Protein AF-A0AAP0B1U2-F1 (afdb_monomer_lite)

Foldseek 3Di:
DDDDDDDDDDDDQPPVNVVQCVQQDDDPDRQHPLNVQQVVLVCQLVVLFLCQQAPFQQCLAQNDGAHVVSPDDQQRHWLAWFHLVCAAPLLDCCDPQNVVPPNSSRNRSVSLSRNLVSVLSNLVSVLVVLVVVCVVVVHDSLVSVLSVLVNLLSCLQQPLLSNLPSHSNLGQIGHNVSVVVNVLCCCLQFVLVLDVLLVLLVQLVVVLVVLVVLVVVLQVVFFDCQDDDPPCPVSDDPPDPDRRGDLPVSQVVCCVVVVGDDPDPVVSVVVSSCRNSVSSNSNSVQSSCVSNSNHPLDDVVLVVCCVVPVVDDDLSVLSNLVSLLSCVVCCCSSNVVVVDDDDPVRRDDDQQDCVRQVDHPVRRCVSLQQQLLLVVLQVLLVVLVVLQCLLVLLVVLLVQDDQVDFQQVRPDDNVLLCVQLVPQAFFQRRGNDCVVSNVSSVVSNVVSVVSNVSSCCSNRRNRRACCPVPVLSGDDLQPQLNVLLVQLVVLLVVLVVLVVSLCSQAPVQHGWFQPPPPGIGGHRDDQADQPCCVQVVLCVWDCDPLTNRVLPDADPSSVSNNSNVSSVCSNVSSVVSNVDGDDPVRVVPADRGPVRVVVVVVVVVVVVVVSVVSNLQAHCGSRPCSRNNAHPLRVVQVVLVVVLVVVVVVVDPQVPDADPVRARQAWHAQPVGDIAGDDPSSSSRSDDGD

InterPro domains:
  IPR000484 Photosynthetic reaction centre, L/M [PF00124] (29-318)
  IPR000484 Photosynthetic reaction centre, L/M [PR00256] (109-137)
  IPR000484 Photosynthetic reaction centre, L/M [PR00256] (142-164)
  IPR000484 Photosynthetic reaction centre, L/M [PR00256] (197-223)
  IPR000932 Photosystem antenna protein-like [PF00421] (357-689)
  IPR005868 Photosystem II D2 [MF_01383] (1-353)
  IPR005868 Photosystem II D2 [TIGR01152] (1-349)
  IPR005868 Photosystem II D2 [cd09288] (15-349)
  IPR005869 Photosystem II CP43 reaction centre protein [TIGR01153] (359-690)
  IPR036001 Photosystem antenna protein-like superfamily [SSF161077] (354-689)
  IPR036854 Photosystem II protein D1/D2 superfamily [G3DSA:1.20.85.10] (142-304)
  IPR036854 Photosystem II protein D1/D2 superfamily [SSF81483] (16-349)
  IPR044900 Photosystem II CP43 reaction centre protein superfamily [G3DSA:1.10.10.670] (630-690)
  IPR055265 Photosynthetic reaction centre, L/M, conserved site [PS00244] (191-217)
  IPR055266 Photosystem II protein D1/D2 [PTHR33149] (1-349)

pLDDT: mean 93.27, std 9.23, range [31.73, 98.81]

Structure (mmCIF, N/CA/C/O backbone):
data_AF-A0AAP0B1U2-F1
#
_entry.id   AF-A0AAP0B1U2-F1
#
loop_
_atom_site.group_PDB
_atom_site.id
_atom_site.type_symbol
_atom_site.label_atom_id
_atom_site.label_alt_id
_atom_site.label_comp_id
_atom_site.label_asym_id
_atom_site.label_entity_id
_atom_site.label_seq_id
_atom_site.p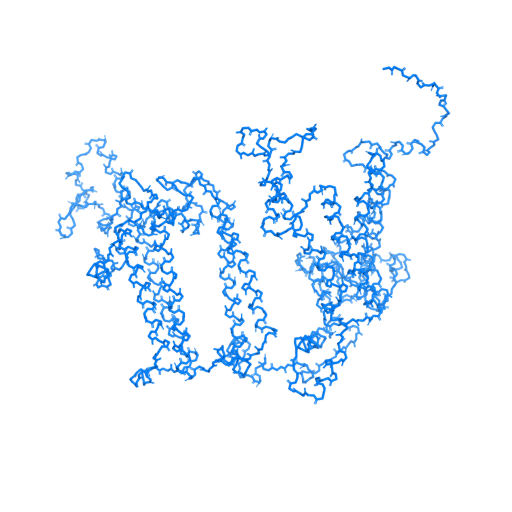dbx_PDB_ins_code
_atom_site.Cartn_x
_atom_site.Cartn_y
_atom_site.Cartn_z
_atom_site.occupancy
_atom_site.B_iso_or_equiv
_atom_site.auth_seq_id
_atom_site.auth_comp_id
_atom_site.auth_asym_id
_atom_site.auth_atom_id
_atom_site.pdbx_PDB_model_num
ATOM 1 N N . MET A 1 1 ? -9.344 48.608 40.535 1.00 32.88 1 MET A N 1
ATOM 2 C CA . MET A 1 1 ? -8.830 49.982 40.693 1.00 32.88 1 MET A CA 1
ATOM 3 C C . MET A 1 1 ? -8.961 50.656 39.338 1.00 32.88 1 MET A C 1
ATOM 5 O O . MET A 1 1 ? -8.360 50.206 38.374 1.00 32.88 1 MET A O 1
ATOM 9 N N . THR A 1 2 ? -9.883 51.603 39.249 1.00 34.53 2 THR A N 1
ATOM 10 C CA . THR A 1 2 ? -10.313 52.321 38.047 1.00 34.53 2 THR A CA 1
ATOM 11 C C . THR A 1 2 ? -9.206 53.275 37.599 1.00 34.53 2 THR A C 1
ATOM 13 O O . THR A 1 2 ? -8.808 54.133 38.382 1.00 34.53 2 THR A O 1
ATOM 16 N N . ILE A 1 3 ? -8.717 53.150 36.363 1.00 31.73 3 ILE A N 1
ATOM 17 C CA . ILE A 1 3 ? -7.870 54.169 35.728 1.00 31.73 3 ILE A CA 1
ATOM 18 C C . ILE A 1 3 ? -8.652 54.721 34.540 1.00 31.73 3 ILE A C 1
ATOM 20 O O . ILE A 1 3 ? -8.950 54.012 33.582 1.00 31.73 3 ILE A O 1
ATOM 24 N N . ALA A 1 4 ? -9.040 55.986 34.672 1.00 39.88 4 ALA A N 1
ATOM 25 C CA . ALA A 1 4 ? -9.706 56.768 33.650 1.00 39.88 4 ALA A CA 1
ATOM 26 C C . ALA A 1 4 ? -8.734 57.048 32.496 1.00 39.88 4 ALA A C 1
ATOM 28 O O . ALA A 1 4 ? -7.690 57.664 32.708 1.00 39.88 4 ALA A O 1
ATOM 29 N N . PHE A 1 5 ? -9.092 56.636 31.279 1.00 38.19 5 PHE A N 1
ATOM 30 C CA . PHE A 1 5 ? -8.463 57.165 30.074 1.00 38.19 5 PHE A CA 1
ATOM 31 C C . PHE A 1 5 ? -9.205 58.424 29.640 1.00 38.19 5 PHE A C 1
ATOM 33 O O . PHE A 1 5 ? -10.422 58.428 29.451 1.00 38.19 5 PHE A O 1
ATOM 40 N N . GLY A 1 6 ? -8.437 59.508 29.550 1.00 34.66 6 GLY A N 1
ATOM 41 C CA . GLY A 1 6 ? -8.888 60.810 29.105 1.00 34.66 6 GLY A CA 1
ATOM 42 C C . GLY A 1 6 ? -9.553 60.748 27.735 1.00 34.66 6 GLY A C 1
ATOM 43 O O . GLY A 1 6 ? -9.165 60.000 26.841 1.00 34.66 6 GLY A O 1
ATOM 44 N N . ARG A 1 7 ? -10.579 61.581 27.613 1.00 41.03 7 ARG A N 1
ATOM 45 C CA . ARG A 1 7 ? -11.324 61.899 26.403 1.00 41.03 7 ARG A CA 1
ATOM 46 C C . ARG A 1 7 ? -10.344 62.436 25.347 1.00 41.03 7 ARG A C 1
ATOM 48 O O . ARG A 1 7 ? -9.991 63.610 25.392 1.00 41.03 7 ARG A O 1
ATOM 55 N N . PHE A 1 8 ? -9.900 61.593 24.417 1.00 38.25 8 PHE A N 1
ATOM 56 C CA . PHE A 1 8 ? -9.332 62.078 23.162 1.00 38.25 8 PHE A CA 1
ATOM 57 C C . PHE A 1 8 ? -10.491 62.544 22.282 1.00 38.25 8 PHE A C 1
ATOM 59 O O . PHE A 1 8 ? -11.454 61.814 22.043 1.00 38.25 8 PHE A O 1
ATOM 66 N N . ILE A 1 9 ? -10.429 63.811 21.885 1.00 40.59 9 ILE A N 1
ATOM 67 C CA . ILE A 1 9 ? -11.316 64.403 20.891 1.00 40.59 9 ILE A CA 1
ATOM 68 C C . ILE A 1 9 ? -11.053 63.642 19.590 1.00 40.59 9 ILE A C 1
ATOM 70 O O . ILE A 1 9 ? -9.919 63.590 19.127 1.00 40.59 9 ILE A O 1
ATOM 74 N N . LYS A 1 10 ? -12.092 62.989 19.065 1.00 46.44 10 LYS A N 1
ATOM 75 C CA . LYS A 1 10 ? -12.073 62.294 17.778 1.00 46.44 10 LYS A CA 1
ATOM 76 C C . LYS A 1 10 ? -11.909 63.364 16.691 1.00 46.44 10 LYS A C 1
ATOM 78 O O . LYS A 1 10 ? -12.880 64.044 16.368 1.00 46.44 10 LYS A O 1
ATOM 83 N N . GLU A 1 11 ? -10.690 63.568 16.198 1.00 54.06 11 GLU A N 1
ATOM 84 C CA . GLU A 1 11 ? -10.516 64.078 14.835 1.00 54.06 11 GLU A CA 1
ATOM 85 C C . GLU A 1 11 ? -11.190 63.069 13.893 1.00 54.06 11 GLU A C 1
ATOM 87 O O . GLU A 1 11 ? -11.235 61.875 14.202 1.00 54.06 11 GLU A O 1
ATOM 92 N N . GLU A 1 12 ? -11.841 63.553 12.833 1.00 60.34 12 GLU A N 1
ATOM 93 C CA . GLU A 1 12 ? -12.561 62.710 11.872 1.00 60.34 12 GLU A CA 1
ATOM 94 C C . GLU A 1 12 ? -11.692 61.509 11.476 1.00 60.34 12 GLU A C 1
ATOM 96 O O . GLU A 1 12 ? -10.563 61.702 11.034 1.00 60.34 12 GLU A O 1
ATOM 101 N N . ASN A 1 13 ? -12.199 60.279 11.666 1.00 62.88 13 ASN A N 1
ATOM 102 C CA . ASN A 1 13 ? -11.515 59.079 11.182 1.00 62.88 13 ASN A CA 1
ATOM 103 C C . ASN A 1 13 ? -11.211 59.293 9.693 1.00 62.88 13 ASN A C 1
ATOM 105 O O . ASN A 1 13 ? -12.148 59.390 8.893 1.00 62.88 13 ASN A O 1
ATOM 109 N N . ASP A 1 14 ? -9.932 59.350 9.326 1.00 82.06 14 ASP A N 1
ATOM 110 C CA . ASP A 1 14 ? -9.540 59.424 7.925 1.00 82.06 14 ASP A CA 1
ATOM 111 C C . ASP A 1 14 ? -10.022 58.148 7.203 1.00 82.06 14 ASP A C 1
ATOM 113 O O . ASP A 1 14 ? -10.334 57.113 7.816 1.00 82.06 14 ASP A O 1
ATOM 117 N N . LEU A 1 15 ? -10.119 58.207 5.877 1.00 89.19 15 LEU A N 1
ATOM 118 C CA . LEU A 1 15 ? -10.557 57.093 5.038 1.00 89.19 15 LEU A CA 1
ATOM 119 C C . LEU A 1 15 ? -9.742 55.820 5.320 1.00 89.19 15 LEU A C 1
ATOM 121 O O . LEU A 1 15 ? -10.294 54.720 5.291 1.00 89.19 15 LEU A O 1
ATOM 125 N N . PHE A 1 16 ? -8.450 55.974 5.623 1.00 92.81 16 PHE A N 1
ATOM 126 C CA . PHE A 1 16 ? -7.560 54.873 5.977 1.00 92.81 16 PHE A CA 1
ATOM 127 C C . PHE A 1 16 ? -8.021 54.126 7.236 1.00 92.81 16 PHE A C 1
ATOM 129 O O . PHE A 1 16 ? -8.170 52.905 7.187 1.00 92.81 16 PHE A O 1
ATOM 136 N N . ASP A 1 17 ? -8.309 54.841 8.326 1.00 90.94 17 ASP A N 1
ATOM 137 C CA . ASP A 1 17 ? -8.712 54.238 9.603 1.00 90.94 17 ASP A CA 1
ATOM 138 C C . ASP A 1 17 ? -10.075 53.552 9.484 1.00 90.94 17 ASP A C 1
ATOM 140 O O . ASP A 1 17 ? -10.274 52.432 9.950 1.00 90.94 17 ASP A O 1
ATOM 144 N N . SER A 1 18 ? -11.004 54.183 8.760 1.00 92.25 18 SER A N 1
ATOM 145 C CA . SER A 1 18 ? -12.318 53.597 8.476 1.00 92.25 18 SER A CA 1
ATOM 146 C C . SER A 1 18 ? -12.214 52.299 7.660 1.00 92.25 18 SER A C 1
ATOM 148 O O . SER A 1 18 ? -13.010 51.371 7.843 1.00 92.25 18 SER A O 1
ATOM 150 N N . MET A 1 19 ? -11.238 52.216 6.752 1.00 92.75 19 MET A N 1
ATOM 151 C CA . MET A 1 19 ? -10.978 51.021 5.952 1.00 92.75 19 MET A CA 1
ATOM 152 C C . MET A 1 19 ? -10.248 49.934 6.754 1.00 92.75 19 MET A C 1
ATOM 154 O O . MET A 1 19 ? -10.624 48.765 6.640 1.00 92.75 19 MET A O 1
ATOM 158 N N . ASP A 1 20 ? -9.268 50.292 7.591 1.00 93.81 20 ASP A N 1
ATOM 159 C CA . ASP A 1 20 ? -8.582 49.370 8.513 1.00 93.81 20 ASP A CA 1
ATOM 160 C C . ASP A 1 20 ? -9.586 48.705 9.469 1.00 93.81 20 ASP A C 1
ATOM 162 O O . ASP A 1 20 ? -9.635 47.472 9.549 1.00 93.81 20 ASP A O 1
ATOM 166 N N . ASP A 1 21 ? -10.482 49.495 10.071 1.00 93.12 21 ASP A N 1
ATOM 167 C CA . ASP A 1 21 ? -11.574 49.016 10.928 1.00 93.12 21 ASP A CA 1
ATOM 168 C C . ASP A 1 21 ? -12.481 48.012 10.198 1.00 93.12 21 ASP A C 1
ATOM 170 O O . ASP A 1 21 ? -12.917 46.996 10.757 1.00 93.12 21 ASP A O 1
ATOM 174 N N . TRP A 1 22 ? -12.799 48.272 8.924 1.00 95.44 22 TRP A N 1
ATOM 175 C CA . TRP A 1 22 ? -13.631 47.363 8.138 1.00 95.44 22 TRP A CA 1
ATOM 176 C C . TRP A 1 22 ? -12.902 46.060 7.798 1.00 95.44 22 TRP A C 1
ATOM 178 O O . TRP A 1 22 ? -13.507 44.987 7.922 1.00 95.44 22 TRP A O 1
ATOM 188 N N . LEU A 1 23 ? -11.634 46.147 7.386 1.00 95.25 23 LEU A N 1
ATOM 189 C CA . LEU A 1 23 ? -10.797 45.010 6.993 1.00 95.25 23 LEU A CA 1
ATOM 190 C C . LEU A 1 23 ? -10.515 44.075 8.171 1.00 95.25 23 LEU A C 1
ATOM 192 O O . LEU A 1 23 ? -10.538 42.854 7.999 1.00 95.25 23 LEU A O 1
ATOM 196 N N . ARG A 1 24 ? -10.286 44.624 9.368 1.00 94.50 24 ARG A N 1
ATOM 197 C CA . ARG A 1 24 ? -9.948 43.859 10.579 1.00 94.50 24 ARG A CA 1
ATOM 198 C C . ARG A 1 24 ? -11.148 43.385 11.387 1.00 94.50 24 ARG A C 1
ATOM 200 O O . ARG A 1 24 ? -10.967 42.778 12.441 1.00 94.50 24 ARG A O 1
ATOM 207 N N . ARG A 1 25 ? -12.369 43.653 10.920 1.00 94.50 25 ARG A N 1
ATOM 208 C CA . ARG A 1 25 ? -13.588 43.249 11.622 1.00 94.50 25 ARG A CA 1
ATOM 209 C C . ARG A 1 25 ? -13.605 41.738 11.859 1.00 94.50 25 ARG A C 1
ATOM 211 O O . ARG A 1 25 ? -13.346 40.962 10.938 1.00 94.50 25 ARG A O 1
ATOM 218 N N . ASP A 1 26 ? -14.002 41.349 13.065 1.00 95.12 26 ASP A N 1
ATOM 219 C CA . ASP A 1 26 ? -14.221 39.949 13.412 1.00 95.12 26 ASP A CA 1
ATOM 220 C C . ASP A 1 26 ? -15.411 39.379 12.624 1.00 95.12 26 ASP A C 1
ATOM 222 O O . ASP A 1 26 ? -16.518 39.930 12.626 1.00 95.12 26 ASP A O 1
ATOM 226 N N . ARG A 1 27 ? -15.137 38.333 11.845 1.00 95.31 27 ARG A N 1
ATOM 227 C CA . ARG A 1 27 ? -16.040 37.708 10.874 1.00 95.31 27 ARG A CA 1
ATOM 228 C C . ARG A 1 27 ? -15.629 36.255 10.692 1.00 95.31 27 ARG A C 1
ATOM 230 O O . ARG A 1 27 ? -14.469 35.907 10.883 1.00 95.31 27 ARG A O 1
ATOM 237 N N . PHE A 1 28 ? -16.558 35.448 10.179 1.00 96.31 28 PHE A N 1
ATOM 238 C CA . PHE A 1 28 ? -16.319 34.039 9.847 1.00 96.31 28 PHE A CA 1
ATOM 239 C C . PHE A 1 28 ? -15.034 33.816 9.029 1.00 96.31 28 PHE A C 1
ATOM 241 O O . PHE A 1 28 ? -14.228 32.949 9.350 1.00 96.31 28 PHE A O 1
ATOM 248 N N . VAL A 1 29 ? -14.810 34.648 8.005 1.00 96.50 29 VAL A N 1
ATOM 249 C CA . VAL A 1 29 ? -13.529 34.733 7.297 1.00 96.50 29 VAL A CA 1
ATOM 250 C C . VAL A 1 29 ? -12.941 36.116 7.552 1.00 96.50 29 VAL A C 1
ATOM 252 O O . VAL A 1 29 ? -13.390 37.106 6.973 1.00 96.50 29 VAL A O 1
ATOM 255 N N . PHE A 1 30 ? -11.932 36.182 8.423 1.00 95.62 30 PHE A N 1
ATOM 256 C CA . PHE A 1 30 ? -11.138 37.396 8.628 1.00 95.62 30 PHE A CA 1
ATOM 257 C C . PHE A 1 30 ? -10.588 37.890 7.283 1.00 95.62 30 PHE A C 1
ATOM 259 O O . PHE A 1 30 ? -10.120 37.067 6.491 1.00 95.62 30 PHE A O 1
ATOM 266 N N . VAL A 1 31 ? -10.628 39.195 7.004 1.00 96.12 31 VAL A N 1
ATOM 267 C CA . VAL A 1 31 ? -10.102 39.741 5.742 1.00 96.12 31 VAL A CA 1
ATOM 268 C C . VAL A 1 31 ? -8.675 40.236 5.943 1.00 96.12 31 VAL A C 1
ATOM 270 O O . VAL A 1 31 ? -7.744 39.583 5.471 1.00 96.12 31 VAL A O 1
ATOM 273 N N . GLY A 1 32 ? -8.512 41.321 6.701 1.00 95.94 32 GLY A N 1
ATOM 274 C CA . GLY A 1 32 ? -7.233 41.991 6.922 1.00 95.94 32 GLY A CA 1
ATOM 275 C C . GLY A 1 32 ? -6.672 42.653 5.661 1.00 95.94 32 GLY A C 1
ATOM 276 O O . GLY A 1 32 ? -7.134 42.413 4.543 1.00 95.94 32 GLY A O 1
ATOM 277 N N . TRP A 1 33 ? -5.634 43.466 5.825 1.00 97.81 33 TRP A N 1
ATOM 278 C CA . TRP A 1 33 ? -4.885 44.026 4.697 1.00 97.81 33 TRP A CA 1
ATOM 279 C C . TRP A 1 33 ? -4.230 42.934 3.858 1.00 97.81 33 TRP A C 1
ATOM 281 O O . TRP A 1 33 ? -4.212 43.009 2.631 1.00 97.81 33 TRP A O 1
ATOM 291 N N . SER A 1 34 ? -3.749 41.877 4.515 1.00 97.75 34 SER A N 1
ATOM 292 C CA . SER A 1 34 ? -3.205 40.691 3.851 1.00 97.75 34 SER A CA 1
ATOM 293 C C . SER A 1 34 ? -4.220 40.001 2.933 1.00 97.75 34 SER A C 1
ATOM 295 O O . SER A 1 34 ? -3.838 39.458 1.894 1.00 97.75 34 SER A O 1
ATOM 297 N N . GLY A 1 35 ? -5.514 40.059 3.270 1.00 97.25 35 GLY A N 1
ATOM 298 C CA . GLY A 1 35 ? -6.604 39.489 2.481 1.00 97.25 35 GLY A CA 1
ATOM 299 C C . GLY A 1 35 ? -6.729 40.091 1.085 1.00 97.25 35 GLY A C 1
ATOM 300 O O . GLY A 1 35 ? -7.083 39.372 0.152 1.00 97.25 35 GLY A O 1
ATOM 301 N N . LEU A 1 36 ? -6.378 41.370 0.917 1.00 97.88 36 LEU A N 1
ATOM 302 C CA . LEU A 1 36 ? -6.419 42.050 -0.382 1.00 97.88 36 LEU A CA 1
ATOM 303 C C . LEU A 1 36 ? -5.442 41.440 -1.395 1.00 97.88 36 LEU A C 1
ATOM 305 O O . LEU A 1 36 ? -5.712 41.479 -2.591 1.00 97.88 36 LEU A O 1
ATOM 309 N N . LEU A 1 37 ? -4.340 40.847 -0.923 1.00 98.12 37 LEU A N 1
ATOM 310 C CA . LEU A 1 37 ? -3.412 40.082 -1.756 1.00 98.12 37 LEU A CA 1
ATOM 311 C C . LEU A 1 37 ? -3.793 38.598 -1.791 1.00 98.12 37 LEU A C 1
ATOM 313 O O . LEU A 1 37 ? -3.886 38.003 -2.861 1.00 98.12 37 LEU A O 1
ATOM 317 N N . LEU A 1 38 ? -4.033 37.997 -0.620 1.00 98.50 38 LEU A N 1
ATOM 318 C CA . LEU A 1 38 ? -4.252 36.558 -0.484 1.00 98.50 38 LEU A CA 1
ATOM 319 C C . LEU A 1 38 ? -5.454 36.068 -1.291 1.00 98.50 38 LEU A C 1
ATOM 321 O O . LEU A 1 38 ? -5.313 35.118 -2.054 1.00 98.50 38 LEU A O 1
ATOM 325 N N . PHE A 1 39 ? -6.633 36.663 -1.103 1.00 98.31 39 PHE A N 1
ATOM 326 C CA . PHE A 1 39 ? -7.860 36.117 -1.681 1.00 98.31 39 PHE A CA 1
ATOM 327 C C . PHE A 1 39 ? -7.864 36.106 -3.209 1.00 98.31 39 PHE A C 1
ATOM 329 O O . PHE A 1 39 ? -8.106 35.030 -3.755 1.00 98.31 39 PHE A O 1
ATOM 336 N N . PRO A 1 40 ? -7.576 37.214 -3.923 1.00 98.56 40 PRO A N 1
ATOM 337 C CA . PRO A 1 40 ? -7.560 37.168 -5.381 1.00 98.56 40 PRO A CA 1
ATOM 338 C C . PRO A 1 40 ? -6.476 36.220 -5.904 1.00 98.56 40 PRO A C 1
ATOM 340 O O . PRO A 1 40 ? -6.751 35.410 -6.784 1.00 98.56 40 PRO A O 1
ATOM 343 N N . CYS A 1 41 ? -5.269 36.248 -5.334 1.00 98.69 41 CYS A N 1
ATOM 344 C CA . CYS A 1 41 ? -4.168 35.403 -5.791 1.00 98.69 41 CYS A CA 1
ATOM 345 C C . CYS A 1 41 ? -4.419 33.908 -5.540 1.00 98.69 41 CYS A C 1
ATOM 347 O O . CYS A 1 41 ? -4.249 33.099 -6.450 1.00 98.69 41 CYS A O 1
ATOM 349 N N . ALA A 1 42 ? -4.882 33.525 -4.347 1.00 98.38 42 ALA A N 1
ATOM 350 C CA . ALA A 1 42 ? -5.218 32.135 -4.045 1.00 98.38 42 ALA A CA 1
ATOM 351 C C . ALA A 1 42 ? -6.408 31.643 -4.881 1.00 98.38 42 ALA A C 1
ATOM 353 O O . ALA A 1 42 ? -6.377 30.521 -5.386 1.00 98.38 42 ALA A O 1
ATOM 354 N N . TYR A 1 43 ? -7.426 32.489 -5.074 1.00 98.44 43 TYR A N 1
ATOM 355 C CA . TYR A 1 43 ? -8.579 32.171 -5.914 1.00 98.44 43 TYR A CA 1
ATOM 356 C C . TYR A 1 43 ? -8.169 31.940 -7.371 1.00 98.44 43 TYR A C 1
ATOM 358 O O . TYR A 1 43 ? -8.566 30.942 -7.966 1.00 98.44 43 TYR A O 1
ATOM 366 N N . PHE A 1 44 ? -7.331 32.811 -7.935 1.00 98.56 44 PHE A N 1
ATOM 367 C CA . PHE A 1 44 ? -6.846 32.659 -9.304 1.00 98.56 44 PHE A CA 1
ATOM 368 C C . PHE A 1 44 ? -5.905 31.467 -9.477 1.00 98.56 44 PHE A C 1
ATOM 370 O O . PHE A 1 44 ? -6.042 30.741 -10.457 1.00 98.56 44 PHE A O 1
ATOM 377 N N . ALA A 1 45 ? -5.003 31.202 -8.530 1.00 98.50 45 ALA A N 1
ATOM 378 C CA . ALA A 1 45 ? -4.132 30.032 -8.603 1.00 98.50 45 ALA A CA 1
ATOM 379 C C . ALA A 1 45 ? -4.938 28.722 -8.559 1.00 98.50 45 ALA A C 1
ATOM 381 O O . ALA A 1 45 ? -4.776 27.857 -9.419 1.00 98.50 45 ALA A O 1
ATOM 382 N N . LEU A 1 46 ? -5.861 28.597 -7.601 1.00 98.38 46 LEU A N 1
ATOM 383 C CA . LEU A 1 46 ? -6.689 27.400 -7.458 1.00 98.38 46 LEU A CA 1
ATOM 384 C C . LEU A 1 46 ? -7.683 27.252 -8.620 1.00 98.38 46 LEU A C 1
ATOM 386 O O . LEU A 1 46 ? -7.824 26.170 -9.186 1.00 98.38 46 LEU A O 1
ATOM 390 N N . GLY A 1 47 ? -8.343 28.344 -9.010 1.00 98.06 47 GLY A N 1
ATOM 391 C CA . GLY A 1 47 ? -9.286 28.370 -10.127 1.00 98.06 47 GLY A CA 1
ATOM 392 C C . GLY A 1 47 ? -8.614 28.095 -11.471 1.00 98.06 47 GLY A C 1
ATOM 393 O O . GLY A 1 47 ? -9.163 27.357 -12.287 1.00 98.06 47 GLY A O 1
ATOM 394 N N . GLY A 1 48 ? -7.405 28.619 -11.689 1.00 98.44 48 GLY A N 1
ATOM 395 C CA . GLY A 1 48 ? -6.589 28.330 -12.867 1.00 98.44 48 GLY A CA 1
ATOM 396 C C . GLY A 1 48 ? -6.187 26.859 -12.941 1.00 98.44 48 GLY A C 1
ATOM 397 O O . GLY A 1 48 ? -6.288 26.256 -14.008 1.00 98.44 48 GLY A O 1
ATOM 398 N N . TRP A 1 49 ? -5.826 26.252 -11.804 1.00 98.69 49 TRP A N 1
ATOM 399 C CA . TRP A 1 49 ? -5.527 24.822 -11.726 1.00 98.69 49 TRP A CA 1
ATOM 400 C C . TRP A 1 49 ? -6.745 23.947 -12.050 1.00 98.69 49 TRP A C 1
ATOM 402 O O . TRP A 1 49 ? -6.651 23.062 -12.902 1.00 98.69 49 TRP A O 1
ATOM 412 N N . PHE A 1 50 ? -7.907 24.223 -11.445 1.00 98.56 50 PHE A N 1
ATOM 413 C CA . PHE A 1 50 ? -9.146 23.498 -11.754 1.00 98.56 50 PHE A CA 1
ATOM 414 C C . PHE A 1 50 ? -9.569 23.676 -13.212 1.00 98.56 50 PHE A C 1
ATOM 416 O O . PHE A 1 50 ? -9.926 22.705 -13.875 1.00 98.56 50 PHE A O 1
ATOM 423 N N . THR A 1 51 ? -9.495 24.900 -13.735 1.00 98.44 51 THR A N 1
ATOM 424 C CA . THR A 1 51 ? -9.851 25.183 -15.131 1.00 98.44 51 THR A CA 1
ATOM 425 C C . THR A 1 51 ? -8.934 24.425 -16.086 1.00 98.44 51 THR A C 1
ATOM 427 O O . THR A 1 51 ? -9.416 23.771 -17.009 1.00 98.44 51 THR A O 1
ATOM 430 N N . GLY A 1 52 ? -7.621 24.461 -15.842 1.00 98.50 52 GLY A N 1
ATOM 431 C CA . GLY A 1 52 ? -6.645 23.798 -16.696 1.00 98.50 52 GLY A CA 1
ATOM 432 C C . GLY A 1 52 ? -6.776 22.275 -16.675 1.00 98.50 52 GLY A C 1
ATOM 433 O O . GLY A 1 52 ? -6.949 21.669 -17.726 1.00 98.50 52 GLY A O 1
ATOM 434 N N . THR A 1 53 ? -6.810 21.665 -15.487 1.00 98.31 53 THR A N 1
ATOM 435 C CA . THR A 1 53 ? -6.985 20.204 -15.339 1.00 98.31 53 THR A CA 1
ATOM 436 C C . THR A 1 53 ? -8.338 19.698 -15.837 1.00 98.31 53 THR A C 1
ATOM 438 O O . THR A 1 53 ? -8.468 18.524 -16.173 1.00 98.31 53 THR A O 1
ATOM 441 N N . THR A 1 54 ? -9.353 20.560 -15.928 1.00 98.25 54 THR A N 1
ATOM 442 C CA . THR A 1 54 ? -10.668 20.160 -16.441 1.00 98.25 54 THR A CA 1
ATOM 443 C C . THR A 1 54 ? -10.784 20.301 -17.948 1.00 98.25 54 THR A C 1
ATOM 445 O O . THR A 1 54 ? -11.341 19.406 -18.582 1.00 98.25 54 THR A O 1
ATOM 448 N N . PHE A 1 55 ? -10.248 21.375 -18.533 1.00 98.56 55 PHE A N 1
ATOM 449 C CA . PHE A 1 55 ? -10.585 21.757 -19.907 1.00 98.56 55 PHE A CA 1
ATOM 450 C C . PHE A 1 55 ? -9.397 21.979 -20.847 1.00 98.56 55 PHE A C 1
ATOM 452 O O . PHE A 1 55 ? -9.621 22.105 -22.050 1.00 98.56 55 PHE A O 1
ATOM 459 N N . VAL A 1 56 ? -8.162 22.096 -20.349 1.00 98.44 56 VAL A N 1
ATOM 460 C CA . VAL A 1 56 ? -7.037 22.592 -21.158 1.00 98.44 56 VAL A CA 1
ATOM 461 C C . VAL A 1 56 ? -6.041 21.490 -21.497 1.00 98.44 56 VAL A C 1
ATOM 463 O O . VAL A 1 56 ? -5.537 20.778 -20.630 1.00 98.44 56 VAL A O 1
ATOM 466 N N . THR A 1 57 ? -5.737 21.406 -22.790 1.00 98.38 57 THR A N 1
ATOM 467 C CA . THR A 1 57 ? -4.777 20.463 -23.361 1.00 98.38 57 THR A CA 1
ATOM 468 C C . THR A 1 57 ? -3.332 20.918 -23.198 1.00 98.38 57 THR A C 1
ATOM 470 O O . THR A 1 57 ? -3.037 22.114 -23.208 1.00 98.38 57 THR A O 1
ATOM 473 N N . SER A 1 58 ? -2.421 19.948 -23.147 1.00 98.50 58 SER A N 1
ATOM 474 C CA . SER A 1 58 ? -0.971 20.145 -23.242 1.00 98.50 58 SER A CA 1
ATOM 475 C C . SER A 1 58 ? -0.422 19.688 -24.596 1.00 98.50 58 SER A C 1
ATOM 477 O O . SER A 1 58 ? 0.786 19.516 -24.757 1.00 98.50 58 SER A O 1
ATOM 479 N N . TRP A 1 59 ? -1.288 19.487 -25.594 1.00 98.31 59 TRP A N 1
ATOM 480 C CA . TRP A 1 59 ? -0.907 18.973 -26.908 1.00 98.31 59 TRP A CA 1
ATOM 481 C C . TRP A 1 59 ? 0.136 19.848 -27.611 1.00 98.31 59 TRP A C 1
ATOM 483 O O . TRP A 1 59 ? 1.095 19.340 -28.182 1.00 98.31 59 TRP A O 1
ATOM 493 N N . TYR A 1 60 ? -0.008 21.171 -27.528 1.00 97.56 60 TYR A N 1
ATOM 494 C CA . TYR A 1 60 ? 0.872 22.116 -28.223 1.00 97.56 60 TYR A CA 1
ATOM 495 C C . TYR A 1 60 ? 2.181 22.407 -27.481 1.00 97.56 60 TYR A C 1
ATOM 497 O O . TYR A 1 60 ? 3.115 22.935 -28.081 1.00 97.56 60 TYR A O 1
ATOM 505 N N . THR A 1 61 ? 2.255 22.084 -26.189 1.00 97.94 61 THR A N 1
ATOM 506 C CA . THR A 1 61 ? 3.438 22.332 -25.355 1.00 97.94 61 THR A CA 1
ATOM 507 C C . THR A 1 61 ? 4.256 21.067 -25.108 1.00 97.94 61 THR A C 1
ATOM 509 O O . THR A 1 61 ? 5.482 21.134 -25.120 1.00 97.94 61 THR A O 1
ATOM 512 N N . HIS A 1 62 ? 3.591 19.922 -24.931 1.00 97.38 62 HIS A N 1
ATOM 513 C CA . HIS A 1 62 ? 4.202 18.634 -24.571 1.00 97.38 62 HIS A CA 1
ATOM 514 C C . HIS A 1 62 ? 3.758 17.458 -25.455 1.00 97.38 62 HIS A C 1
ATOM 516 O O . HIS A 1 62 ? 4.301 16.370 -25.312 1.00 97.38 62 HIS A O 1
ATOM 522 N N . GLY A 1 63 ? 2.776 17.625 -26.349 1.00 96.88 63 GLY A N 1
ATOM 523 C CA . GLY A 1 63 ? 2.206 16.498 -27.104 1.00 96.88 63 GLY A CA 1
ATOM 524 C C . GLY A 1 63 ? 1.362 15.550 -26.242 1.00 96.88 63 GLY A C 1
ATOM 525 O O . GLY A 1 63 ? 1.252 14.367 -26.553 1.00 96.88 63 GLY A O 1
ATOM 526 N N . LEU A 1 64 ? 0.785 16.054 -25.144 1.00 97.88 64 LEU A N 1
ATOM 527 C CA . LEU A 1 64 ? 0.054 15.260 -24.152 1.00 97.88 64 LEU A CA 1
ATOM 528 C C . LEU A 1 64 ? -1.412 15.690 -24.035 1.00 97.88 64 LEU A C 1
ATOM 530 O O . LEU A 1 64 ? -1.715 16.884 -24.030 1.00 97.88 64 LEU A O 1
ATOM 534 N N . ALA A 1 65 ? -2.298 14.714 -23.835 1.00 98.12 65 ALA A N 1
ATOM 535 C CA . ALA A 1 65 ? -3.603 14.960 -23.228 1.00 98.12 65 ALA A CA 1
ATOM 536 C C . ALA A 1 65 ? -3.413 15.207 -21.725 1.00 98.12 65 ALA A C 1
ATOM 538 O O . ALA A 1 65 ? -2.653 14.482 -21.078 1.00 98.12 65 ALA A O 1
ATOM 539 N N . SER A 1 66 ? -4.075 16.222 -21.166 1.00 97.62 66 SER A N 1
ATOM 540 C CA . SER A 1 66 ? -3.835 16.634 -19.773 1.00 97.62 66 SER A CA 1
ATOM 541 C C . SER A 1 66 ? -5.080 17.065 -19.007 1.00 97.62 66 SER A C 1
ATOM 543 O O . SER A 1 66 ? -4.956 17.578 -17.894 1.00 97.62 66 SER A O 1
ATOM 545 N N . SER A 1 67 ? -6.271 16.864 -19.565 1.00 98.44 67 SER A N 1
ATOM 546 C CA . SER A 1 67 ? -7.516 17.315 -18.949 1.00 98.44 67 SER A CA 1
ATOM 547 C C . SER A 1 67 ? -8.595 16.240 -18.872 1.00 98.44 67 SER A C 1
ATOM 549 O O . SER A 1 67 ? -8.599 15.279 -19.645 1.00 98.44 67 SER A O 1
ATOM 551 N N . TYR A 1 68 ? -9.547 16.411 -17.948 1.00 97.00 68 TYR A N 1
ATOM 552 C CA . TYR A 1 68 ? -10.743 15.561 -17.875 1.00 97.00 68 TYR A CA 1
ATOM 553 C C . TYR A 1 68 ? -11.520 15.565 -19.197 1.00 97.00 68 TYR A C 1
ATOM 555 O O . TYR A 1 68 ? -12.022 14.523 -19.614 1.00 97.00 68 TYR A O 1
ATOM 563 N N . LEU A 1 69 ? -11.566 16.710 -19.888 1.00 98.06 69 LEU A N 1
ATOM 564 C CA . LEU A 1 69 ? -12.181 16.845 -21.210 1.00 98.06 69 LEU A CA 1
ATOM 565 C C . LEU A 1 69 ? -11.548 15.916 -22.259 1.00 98.06 69 LEU A C 1
ATOM 567 O O . LEU A 1 69 ? -12.245 15.419 -23.139 1.00 98.06 69 LEU A O 1
ATOM 571 N N . GLU A 1 70 ? -10.246 15.656 -22.153 1.00 97.75 70 GLU A N 1
ATOM 572 C CA . GLU A 1 70 ? -9.502 14.762 -23.048 1.00 97.75 70 GLU A CA 1
ATOM 573 C C . GLU A 1 70 ? -9.469 13.303 -22.558 1.00 97.75 70 GLU A C 1
ATOM 575 O O . GLU A 1 70 ? -8.874 12.447 -23.211 1.00 97.75 70 GLU A O 1
ATOM 580 N N . GLY A 1 71 ? -10.108 13.000 -21.421 1.00 96.31 71 GLY A N 1
ATOM 581 C CA . GLY A 1 71 ? -10.191 11.652 -20.851 1.00 96.31 71 GLY A CA 1
ATOM 582 C C . GLY A 1 71 ? -9.128 11.314 -19.802 1.00 96.31 71 GLY A C 1
ATOM 583 O O . GLY A 1 71 ? -9.020 10.153 -19.403 1.00 96.31 71 GLY A O 1
ATOM 584 N N . CYS A 1 72 ? -8.348 12.287 -19.317 1.00 96.75 72 CYS A N 1
ATOM 585 C CA . CYS A 1 72 ? -7.482 12.073 -18.156 1.00 96.75 72 CYS A CA 1
ATOM 586 C C . CYS A 1 72 ? -8.304 11.822 -16.881 1.00 96.75 72 CYS A C 1
ATOM 588 O O . CYS A 1 72 ? -9.445 12.258 -16.762 1.00 96.75 72 CYS A O 1
ATOM 590 N N . ASN A 1 73 ? -7.709 11.145 -15.898 1.00 93.62 73 ASN A N 1
ATOM 591 C CA . ASN A 1 73 ? -8.273 10.998 -14.554 1.00 93.62 73 ASN A CA 1
ATOM 592 C C . ASN A 1 73 ? -7.570 11.943 -13.564 1.00 93.62 73 ASN A C 1
ATOM 594 O O . ASN A 1 73 ? -6.653 12.674 -13.936 1.00 93.62 73 ASN A O 1
ATOM 598 N N . PHE A 1 74 ? -7.980 11.920 -12.292 1.00 93.31 74 PHE A N 1
ATOM 599 C CA . PHE A 1 74 ? -7.412 12.794 -11.255 1.00 93.31 74 PHE A CA 1
ATOM 600 C C . PHE A 1 74 ? -5.887 12.661 -11.113 1.00 93.31 74 PHE A C 1
ATOM 602 O O . PHE A 1 74 ? -5.202 13.633 -10.804 1.00 93.31 74 PHE A O 1
ATOM 609 N N . LEU A 1 75 ? -5.342 11.466 -11.360 1.00 91.00 75 LEU A N 1
ATOM 610 C CA . LEU A 1 75 ? -3.907 11.221 -11.271 1.00 91.00 75 LEU A CA 1
ATOM 611 C C . LEU A 1 75 ? -3.161 11.771 -12.492 1.00 91.00 75 LEU A C 1
ATOM 613 O O . LEU A 1 75 ? -2.031 12.233 -12.353 1.00 91.00 75 LEU A O 1
ATOM 617 N N . THR A 1 76 ? -3.760 11.712 -13.683 1.00 90.00 76 THR A N 1
ATOM 618 C CA . THR A 1 76 ? -3.073 12.035 -14.944 1.00 90.00 76 THR A CA 1
ATOM 619 C C . THR A 1 76 ? -3.343 13.447 -15.462 1.00 90.00 76 THR A C 1
ATOM 621 O O . THR A 1 76 ? -2.590 13.916 -16.310 1.00 90.00 76 THR A O 1
ATOM 624 N N . ALA A 1 77 ? -4.382 14.135 -14.981 1.00 96.56 77 ALA A N 1
ATOM 625 C CA . ALA A 1 77 ? -4.666 15.515 -15.366 1.00 96.56 77 ALA A CA 1
ATOM 626 C C . ALA A 1 77 ? -3.616 16.491 -14.796 1.00 96.56 77 ALA A C 1
ATOM 628 O O . ALA A 1 77 ? -3.155 16.338 -13.659 1.00 96.56 77 ALA A O 1
ATOM 629 N N . ALA A 1 78 ? -3.240 17.509 -15.574 1.00 98.50 78 ALA A N 1
ATOM 630 C CA . ALA A 1 78 ? -2.231 18.493 -15.187 1.00 98.50 78 ALA A CA 1
ATOM 631 C C . ALA A 1 78 ? -2.416 19.840 -15.898 1.00 98.50 78 ALA A C 1
ATOM 633 O O . ALA A 1 78 ? -2.835 19.899 -17.051 1.00 98.50 78 ALA A O 1
ATOM 634 N N . VAL A 1 79 ? -2.012 20.927 -15.235 1.00 98.81 79 VAL A N 1
ATOM 635 C CA . VAL A 1 79 ? -1.676 22.181 -15.931 1.00 98.81 79 VAL A CA 1
ATOM 636 C C . VAL A 1 79 ? -0.193 22.143 -16.272 1.00 98.81 79 VAL A C 1
ATOM 638 O O . VAL A 1 79 ? 0.647 22.321 -15.382 1.00 98.81 79 VAL A O 1
ATOM 641 N N . SER A 1 80 ? 0.121 21.858 -17.535 1.00 98.62 80 SER A N 1
ATOM 642 C CA . SER A 1 80 ? 1.504 21.660 -17.972 1.00 98.62 80 SER A CA 1
ATOM 643 C C . SER A 1 80 ? 2.230 22.955 -18.295 1.00 98.62 80 SER A C 1
ATOM 645 O O . SER A 1 80 ? 1.618 23.956 -18.665 1.00 98.62 80 SER A O 1
ATOM 647 N N . THR A 1 81 ? 3.550 22.919 -18.153 1.00 98.75 81 THR A N 1
ATOM 648 C CA . THR A 1 81 ? 4.446 24.040 -18.446 1.00 98.75 81 THR A CA 1
ATOM 649 C C . THR A 1 81 ? 4.372 24.482 -19.916 1.00 98.75 81 THR A C 1
ATOM 651 O O . THR A 1 81 ? 4.022 23.679 -20.788 1.00 98.75 81 THR A O 1
ATOM 654 N N . PRO A 1 82 ? 4.725 25.745 -20.225 1.00 98.69 82 PRO A N 1
ATOM 655 C CA . PRO A 1 82 ? 4.886 26.213 -21.601 1.00 98.69 82 PRO A CA 1
ATOM 656 C C . PRO A 1 82 ? 5.969 25.429 -22.358 1.00 98.69 82 PRO A C 1
ATOM 658 O O . PRO A 1 82 ? 6.883 24.875 -21.748 1.00 98.69 82 PRO A O 1
ATOM 661 N N . ALA A 1 83 ? 5.899 25.428 -23.692 1.00 98.25 83 ALA A N 1
ATOM 662 C CA . ALA A 1 83 ? 6.923 24.825 -24.551 1.00 98.25 83 ALA A CA 1
ATOM 663 C C . ALA A 1 83 ? 8.315 25.444 -24.305 1.00 98.25 83 ALA A C 1
ATOM 665 O O . ALA A 1 83 ? 8.420 26.637 -24.019 1.00 98.25 83 ALA A O 1
ATOM 666 N N . ASN A 1 84 ? 9.397 24.674 -24.493 1.00 98.19 84 ASN A N 1
ATOM 667 C CA . ASN A 1 84 ? 10.766 25.159 -24.235 1.00 98.19 84 ASN A CA 1
ATOM 668 C C . ASN A 1 84 ? 11.149 26.387 -25.088 1.00 98.19 84 ASN A C 1
ATOM 670 O O . ASN A 1 84 ? 11.911 27.238 -24.643 1.00 98.19 84 ASN A O 1
ATOM 674 N N . SER A 1 85 ? 10.553 26.549 -26.276 1.00 97.50 85 SER A N 1
ATOM 675 C CA . SER A 1 85 ? 10.753 27.726 -27.135 1.00 97.50 85 SER A CA 1
ATOM 676 C C . SER A 1 85 ? 10.272 29.046 -26.519 1.00 97.50 85 SER A C 1
ATOM 678 O O . SER A 1 85 ? 10.672 30.109 -26.983 1.00 97.50 85 SER A O 1
ATOM 680 N N . LEU A 1 86 ? 9.410 28.997 -25.497 1.00 97.31 86 LEU A N 1
ATOM 681 C CA . LEU A 1 86 ? 8.931 30.176 -24.766 1.00 97.31 86 LEU A CA 1
ATOM 682 C C . LEU A 1 86 ? 9.876 30.593 -23.629 1.00 97.31 86 LEU A C 1
ATOM 684 O O . LEU A 1 86 ? 9.631 31.617 -22.986 1.00 97.31 86 LEU A O 1
ATOM 688 N N . ALA A 1 87 ? 10.954 29.829 -23.401 1.00 97.12 87 ALA A N 1
ATOM 689 C CA . ALA A 1 87 ? 11.975 30.080 -22.390 1.00 97.12 87 ALA A CA 1
ATOM 690 C C . ALA A 1 87 ? 11.343 30.481 -21.044 1.00 97.12 87 ALA A C 1
ATOM 692 O O . ALA A 1 87 ? 10.538 29.731 -20.487 1.00 97.12 87 ALA A O 1
ATOM 693 N N . HIS A 1 88 ? 11.673 31.670 -20.537 1.00 98.38 88 HIS A N 1
ATOM 694 C CA . HIS A 1 88 ? 11.163 32.211 -19.276 1.00 98.38 88 HIS A CA 1
ATOM 695 C C . HIS A 1 88 ? 10.145 33.340 -19.464 1.00 98.38 88 HIS A C 1
ATOM 697 O O . HIS A 1 88 ? 9.980 34.165 -18.562 1.00 98.38 88 HIS A O 1
ATOM 703 N N . SER A 1 89 ? 9.460 33.414 -20.612 1.00 98.25 89 SER A N 1
ATOM 704 C CA . SER A 1 89 ? 8.418 34.427 -20.814 1.00 98.25 89 SER A CA 1
ATOM 705 C C . SER A 1 89 ? 7.402 34.381 -19.673 1.00 98.25 89 SER A C 1
ATOM 707 O O . SER A 1 89 ? 6.928 33.313 -19.289 1.00 98.25 89 SER A O 1
ATOM 709 N N . LEU A 1 90 ? 7.036 35.547 -19.131 1.00 97.69 90 LEU A N 1
ATOM 710 C CA . LEU A 1 90 ? 5.947 35.639 -18.150 1.00 97.69 90 LEU A CA 1
ATOM 711 C C . LEU A 1 90 ? 4.615 35.159 -18.743 1.00 97.69 90 LEU A C 1
ATOM 713 O O . LEU A 1 90 ? 3.693 34.838 -17.991 1.00 97.69 90 LEU A O 1
ATOM 717 N N . LEU A 1 91 ? 4.538 35.103 -20.079 1.00 97.75 91 LEU A N 1
ATOM 718 C CA . LEU A 1 91 ? 3.413 34.609 -20.853 1.00 97.75 91 LEU A CA 1
ATOM 719 C C . LEU A 1 91 ? 2.120 35.260 -20.364 1.00 97.75 91 LEU A C 1
ATOM 721 O O . LEU A 1 91 ? 1.169 34.596 -19.967 1.00 97.75 91 LEU A O 1
ATOM 725 N N . LEU A 1 92 ? 2.128 36.593 -20.302 1.00 98.19 92 LEU A N 1
ATOM 726 C CA . LEU A 1 92 ? 0.970 37.376 -19.883 1.00 98.19 92 LEU A CA 1
ATOM 727 C C . LEU A 1 92 ? -0.104 37.284 -20.970 1.00 98.19 92 LEU A C 1
ATOM 729 O O . LEU A 1 92 ? 0.218 37.251 -22.155 1.00 98.19 92 LEU A O 1
ATOM 733 N N . LEU A 1 93 ? -1.383 37.302 -20.589 1.00 98.00 93 LEU A N 1
ATOM 734 C CA . LEU A 1 93 ? -2.482 37.241 -21.563 1.00 98.00 93 LEU A CA 1
ATOM 735 C C . LEU A 1 93 ? -2.400 38.382 -22.596 1.00 98.00 93 LEU A C 1
ATOM 737 O O . LEU A 1 93 ? -2.628 38.174 -23.782 1.00 98.00 93 LEU A O 1
ATOM 741 N N . TRP A 1 94 ? -2.020 39.580 -22.151 1.00 97.88 94 TRP A N 1
ATOM 742 C CA . TRP A 1 94 ? -1.776 40.753 -23.002 1.00 97.88 94 TRP A CA 1
ATOM 743 C C . TRP A 1 94 ? -0.332 40.840 -23.530 1.00 97.88 94 TRP A C 1
ATOM 745 O O . TRP A 1 94 ? 0.055 41.855 -24.107 1.00 97.88 94 TRP A O 1
ATOM 755 N N . GLY A 1 95 ? 0.485 39.817 -23.278 1.00 97.62 95 GLY A N 1
ATOM 756 C CA . GLY A 1 95 ? 1.872 39.732 -23.722 1.00 97.62 95 GLY A CA 1
ATOM 757 C C . GLY A 1 95 ? 1.997 39.500 -25.232 1.00 97.62 95 GLY A C 1
ATOM 758 O O . GLY A 1 95 ? 1.005 39.204 -25.902 1.00 97.62 95 GLY A O 1
ATOM 759 N N . PRO A 1 96 ? 3.212 39.628 -25.787 1.00 97.31 96 PRO A N 1
ATOM 760 C CA . PRO A 1 96 ? 3.448 39.531 -27.229 1.00 97.31 96 PRO A CA 1
ATOM 761 C C . PRO A 1 96 ? 3.159 38.142 -27.820 1.00 97.31 96 PRO A C 1
ATOM 763 O O . PRO A 1 96 ? 2.901 38.037 -29.019 1.00 97.31 96 PRO A O 1
ATOM 766 N N . GLU A 1 97 ? 3.177 37.082 -27.008 1.00 97.38 97 GLU A N 1
ATOM 767 C CA . GLU A 1 97 ? 2.925 35.709 -27.455 1.00 97.38 97 GLU A CA 1
ATOM 768 C C . GLU A 1 97 ? 1.431 35.433 -27.669 1.00 97.38 97 GLU A C 1
ATOM 770 O O . GLU A 1 97 ? 1.063 34.748 -28.620 1.00 97.38 97 GLU A O 1
ATOM 775 N N . ALA A 1 98 ? 0.573 35.969 -26.793 1.00 96.75 98 ALA A N 1
ATOM 776 C CA . ALA A 1 98 ? -0.871 35.730 -26.810 1.00 96.75 98 ALA A CA 1
ATOM 777 C C . ALA A 1 98 ? -1.686 36.898 -27.386 1.00 96.75 98 ALA A C 1
ATOM 779 O O . ALA A 1 98 ? -2.766 36.675 -27.923 1.00 96.75 98 ALA A O 1
ATOM 780 N N . GLN A 1 99 ? -1.193 38.136 -27.283 1.00 97.12 99 GLN A N 1
ATOM 781 C CA . GLN A 1 99 ? -1.802 39.352 -27.847 1.00 97.12 99 GLN A CA 1
ATOM 782 C C . GLN A 1 99 ? -3.289 39.534 -27.484 1.00 97.12 99 GLN A C 1
ATOM 784 O O . GLN A 1 99 ? -4.079 40.050 -28.271 1.00 97.12 99 GLN A O 1
ATOM 789 N N . GLY A 1 100 ? -3.681 39.107 -26.280 1.00 96.38 100 GLY A N 1
ATOM 790 C CA . GLY A 1 100 ? -5.059 39.160 -25.789 1.00 96.38 100 GLY A CA 1
ATOM 791 C C . GLY A 1 100 ? -5.941 37.972 -26.191 1.00 96.38 100 GLY A C 1
ATOM 792 O O . GLY A 1 100 ? -7.066 37.877 -25.699 1.00 96.38 100 GLY A O 1
ATOM 793 N N . ASP A 1 101 ? -5.464 37.043 -27.024 1.00 98.25 101 ASP A N 1
ATOM 794 C CA . ASP A 1 101 ? -6.194 35.820 -27.370 1.00 98.25 101 ASP A CA 1
ATOM 795 C C . ASP A 1 101 ? -6.079 34.786 -26.239 1.00 98.25 101 ASP A C 1
ATOM 797 O O . ASP A 1 101 ? -5.068 34.101 -26.070 1.00 98.25 101 ASP A O 1
ATOM 801 N N . PHE A 1 102 ? -7.162 34.651 -25.471 1.00 98.38 102 PHE A N 1
ATOM 802 C CA . PHE A 1 102 ? -7.251 33.712 -24.353 1.00 98.38 102 PHE A CA 1
ATOM 803 C C . PHE A 1 102 ? -7.120 32.243 -24.775 1.00 98.38 102 PHE A C 1
ATOM 805 O O . PHE A 1 102 ? -6.526 31.442 -24.053 1.00 98.38 102 PHE A O 1
ATOM 812 N N . THR A 1 103 ? -7.634 31.873 -25.949 1.00 98.31 103 THR A N 1
ATOM 813 C CA . THR A 1 103 ? -7.563 30.484 -26.422 1.00 98.31 103 THR A CA 1
ATOM 814 C C . THR A 1 103 ? -6.122 30.122 -26.744 1.00 98.31 103 THR A C 1
ATOM 816 O O . THR A 1 103 ? -5.631 29.078 -26.313 1.00 98.31 103 THR A O 1
ATOM 819 N N . ARG A 1 104 ? -5.422 31.003 -27.466 1.00 97.81 104 ARG A N 1
ATOM 820 C CA . ARG A 1 104 ? -3.999 30.818 -27.776 1.00 97.81 104 ARG A CA 1
ATOM 821 C C . ARG A 1 104 ? -3.154 30.833 -26.517 1.00 97.81 104 ARG A C 1
ATOM 823 O O . ARG A 1 104 ? -2.307 29.964 -26.358 1.00 97.81 104 ARG A O 1
ATOM 830 N N . TRP A 1 105 ? -3.431 31.739 -25.589 1.00 98.75 105 TRP A N 1
ATOM 831 C CA . TRP A 1 105 ? -2.756 31.779 -24.299 1.00 98.75 105 TRP A CA 1
ATOM 832 C C . TRP A 1 105 ? -2.851 30.447 -23.535 1.00 98.75 105 TRP A C 1
ATOM 834 O O . TRP A 1 105 ? -1.832 29.934 -23.074 1.00 98.75 105 TRP A O 1
ATOM 844 N N . CYS A 1 106 ? -4.039 29.834 -23.472 1.00 98.50 106 CYS A N 1
ATOM 845 C CA . CYS A 1 106 ? -4.218 28.501 -22.890 1.00 98.50 106 CYS A CA 1
ATOM 846 C C . CYS A 1 106 ? -3.403 27.431 -23.632 1.00 98.50 106 CYS A C 1
ATOM 848 O O . CYS A 1 106 ? -2.709 26.646 -22.991 1.00 98.50 106 CYS A O 1
ATOM 850 N N . GLN A 1 107 ? -3.436 27.427 -24.968 1.00 98.12 107 GLN A N 1
ATOM 851 C CA . GLN A 1 107 ? -2.687 26.470 -25.795 1.00 98.12 107 GLN A CA 1
ATOM 852 C C . GLN A 1 107 ? -1.165 26.608 -25.656 1.00 98.12 107 GLN A C 1
ATOM 854 O O . GLN A 1 107 ? -0.454 25.618 -25.774 1.00 98.12 107 GLN A O 1
ATOM 859 N N . LEU A 1 108 ? -0.664 27.814 -25.387 1.00 98.44 108 LEU A N 1
ATOM 860 C CA . LEU A 1 108 ? 0.760 28.092 -25.181 1.00 98.44 108 LEU A CA 1
ATOM 861 C C . LEU A 1 108 ? 1.248 27.751 -23.760 1.00 98.44 108 LEU A C 1
ATOM 863 O O . LEU A 1 108 ? 2.430 27.919 -23.469 1.00 98.44 108 LEU A O 1
ATOM 867 N N . GLY A 1 109 ? 0.370 27.273 -22.869 1.00 98.25 109 GLY A N 1
ATOM 868 C CA . GLY A 1 109 ? 0.711 26.972 -21.474 1.00 98.25 109 GLY A CA 1
ATOM 869 C C . GLY A 1 109 ? 0.623 28.178 -20.531 1.00 98.25 109 GLY A C 1
ATOM 870 O O . GLY A 1 109 ? 1.164 28.137 -19.429 1.00 98.25 109 GLY A O 1
ATOM 871 N N . GLY A 1 110 ? -0.079 29.246 -20.923 1.00 98.44 110 GLY A N 1
ATOM 872 C CA . GLY A 1 110 ? -0.258 30.467 -20.127 1.00 98.44 110 GLY A CA 1
ATOM 873 C C . GLY A 1 110 ? -0.847 30.234 -18.736 1.00 98.44 110 GLY A C 1
ATOM 874 O O . GLY A 1 110 ? -0.463 30.896 -17.771 1.00 98.44 110 GLY A O 1
ATOM 875 N N . LEU A 1 111 ? -1.714 29.226 -18.588 1.00 98.56 111 LEU A N 1
ATOM 876 C CA . LEU A 1 111 ? -2.25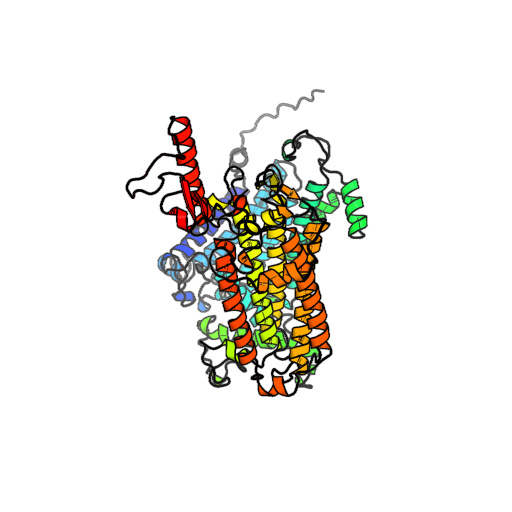8 28.853 -17.282 1.00 98.56 111 LEU A CA 1
ATOM 877 C C . LEU A 1 111 ? -1.178 28.404 -16.291 1.00 98.56 111 LEU A C 1
ATOM 879 O O . LEU A 1 111 ? -1.362 28.589 -15.091 1.00 98.56 111 LEU A O 1
ATOM 883 N N . TRP A 1 112 ? -0.049 27.859 -16.749 1.00 98.81 112 TRP A N 1
ATOM 884 C CA . TRP A 1 112 ? 1.018 27.453 -15.841 1.00 98.81 112 TRP A CA 1
ATOM 885 C C . TRP A 1 112 ? 1.675 28.661 -15.166 1.00 98.81 112 TRP A C 1
ATOM 887 O O . TRP A 1 112 ? 1.750 28.694 -13.937 1.00 98.81 112 TRP A O 1
ATOM 897 N N . THR A 1 113 ? 2.077 29.689 -15.929 1.00 98.44 113 THR A N 1
ATOM 898 C CA . THR A 1 113 ? 2.661 30.913 -15.344 1.00 98.44 113 THR A CA 1
ATOM 899 C C . THR A 1 113 ? 1.622 31.672 -14.525 1.00 98.44 113 THR A C 1
ATOM 901 O O . THR A 1 113 ? 1.944 32.200 -13.461 1.00 98.44 113 THR A O 1
ATOM 904 N N . PHE A 1 114 ? 0.355 31.659 -14.946 1.00 98.69 114 PHE A N 1
ATOM 905 C CA . PHE A 1 114 ? -0.751 32.215 -14.171 1.00 98.69 114 PHE A CA 1
ATOM 906 C C . PHE A 1 114 ? -0.870 31.569 -12.790 1.00 98.69 114 PHE A C 1
ATOM 908 O O . PHE A 1 114 ? -0.889 32.286 -11.789 1.00 98.69 114 PHE A O 1
ATOM 915 N N . VAL A 1 115 ? -0.907 30.235 -12.722 1.00 98.69 115 VAL A N 1
ATOM 916 C CA . VAL A 1 115 ? -1.006 29.488 -11.460 1.00 98.69 115 VAL A CA 1
ATOM 917 C C . VAL A 1 115 ? 0.260 29.660 -10.623 1.00 98.69 115 VAL A C 1
ATOM 919 O O . VAL A 1 115 ? 0.153 29.919 -9.426 1.00 98.69 115 VAL A O 1
ATOM 922 N N . ALA A 1 116 ? 1.449 29.588 -11.225 1.00 98.50 116 ALA A N 1
ATOM 923 C CA . ALA A 1 116 ? 2.716 29.730 -10.510 1.00 98.50 116 ALA A CA 1
ATOM 924 C C . ALA A 1 116 ? 2.883 31.126 -9.883 1.00 98.50 116 ALA A C 1
ATOM 926 O O . ALA A 1 116 ? 3.208 31.237 -8.699 1.00 98.50 116 ALA A O 1
ATOM 927 N N . LEU A 1 117 ? 2.615 32.198 -10.639 1.00 98.44 117 LEU A N 1
ATOM 928 C CA . LEU A 1 117 ? 2.788 33.576 -10.171 1.00 98.44 117 LEU A CA 1
ATOM 929 C C . LEU A 1 117 ? 1.709 33.977 -9.159 1.00 98.44 117 LEU A C 1
ATOM 931 O O . LEU A 1 117 ? 2.041 34.483 -8.086 1.00 98.44 117 LEU A O 1
ATOM 935 N N . HIS A 1 118 ? 0.428 33.712 -9.441 1.00 98.75 118 HIS A N 1
ATOM 936 C CA . HIS A 1 118 ? -0.634 33.972 -8.462 1.00 98.75 118 HIS A CA 1
ATOM 937 C C . HIS A 1 118 ? -0.474 33.081 -7.227 1.00 98.75 118 HIS A C 1
ATOM 939 O O . HIS A 1 118 ? -0.707 33.543 -6.115 1.00 98.75 118 HIS A O 1
ATOM 945 N N . GLY A 1 119 ? 0.000 31.843 -7.385 1.00 98.12 119 GLY A N 1
ATOM 946 C CA . GLY A 1 119 ? 0.349 30.962 -6.274 1.00 98.12 119 GLY A CA 1
ATOM 947 C C . GLY A 1 119 ? 1.437 31.568 -5.388 1.00 98.12 119 GLY A C 1
ATOM 948 O O . GLY A 1 119 ? 1.245 31.667 -4.178 1.00 98.12 119 GLY A O 1
ATOM 949 N N . ALA A 1 120 ? 2.527 32.071 -5.979 1.00 98.31 120 ALA A N 1
ATOM 950 C CA . ALA A 1 120 ? 3.605 32.739 -5.246 1.00 98.31 120 ALA A CA 1
ATOM 951 C C . ALA A 1 120 ? 3.097 33.950 -4.443 1.00 98.31 120 ALA A C 1
ATOM 953 O O . ALA A 1 120 ? 3.344 34.046 -3.239 1.00 98.31 120 ALA A O 1
ATOM 954 N N . PHE A 1 121 ? 2.337 34.851 -5.076 1.00 98.31 121 PHE A N 1
ATOM 955 C CA . PHE A 1 121 ? 1.753 36.009 -4.388 1.00 98.31 121 PHE A CA 1
ATOM 956 C C . PHE A 1 121 ? 0.709 35.609 -3.338 1.00 98.31 121 PHE A C 1
ATOM 958 O O . PHE A 1 121 ? 0.633 36.234 -2.281 1.00 98.31 121 PHE A O 1
ATOM 965 N N . GLY A 1 122 ? -0.049 34.537 -3.576 1.00 98.50 122 GLY A N 1
ATOM 966 C CA . GLY A 1 122 ? -0.984 33.964 -2.611 1.00 98.50 122 GLY A CA 1
ATOM 967 C C . GLY A 1 122 ? -0.272 33.443 -1.363 1.00 98.50 122 GLY A C 1
ATOM 968 O O . GLY A 1 122 ? -0.703 33.737 -0.250 1.00 98.50 122 GLY A O 1
ATOM 969 N N . LEU A 1 123 ? 0.861 32.752 -1.521 1.00 98.50 123 LEU A N 1
ATOM 970 C CA . LEU A 1 123 ? 1.692 32.299 -0.401 1.00 98.50 123 LEU A CA 1
ATOM 971 C C . LEU A 1 123 ? 2.268 33.478 0.399 1.00 98.50 123 LEU A C 1
ATOM 973 O O . LEU A 1 123 ? 2.243 33.444 1.631 1.00 98.50 123 LEU A O 1
ATOM 977 N N . ILE A 1 124 ? 2.715 34.547 -0.275 1.00 97.56 124 ILE A N 1
ATOM 978 C CA . ILE A 1 124 ? 3.129 35.799 0.385 1.00 97.56 124 ILE A CA 1
ATOM 979 C C . ILE A 1 124 ? 1.957 36.387 1.183 1.00 97.56 124 ILE A C 1
ATOM 981 O O . ILE A 1 124 ? 2.106 36.690 2.367 1.00 97.56 124 ILE A O 1
ATOM 985 N N . GLY A 1 125 ? 0.777 36.496 0.567 1.00 98.31 125 GLY A N 1
ATOM 986 C CA . GLY A 1 125 ? -0.443 36.963 1.225 1.00 98.31 125 GLY A CA 1
ATOM 987 C C . GLY A 1 125 ? -0.816 36.120 2.448 1.00 98.31 125 GLY A C 1
ATOM 988 O O . GLY A 1 125 ? -1.203 36.670 3.479 1.00 98.31 125 GLY A O 1
ATOM 989 N N . PHE A 1 126 ? -0.638 34.798 2.384 1.00 98.62 126 PHE A N 1
ATOM 990 C CA . PHE A 1 126 ? -0.914 33.895 3.502 1.00 98.62 126 PHE A CA 1
ATOM 991 C C . PHE A 1 126 ? 0.067 34.095 4.663 1.00 98.62 126 PHE A C 1
ATOM 993 O O . PHE A 1 126 ? -0.356 34.180 5.816 1.00 98.62 126 PHE A O 1
ATOM 1000 N N . MET A 1 127 ? 1.362 34.255 4.378 1.00 98.56 127 MET A N 1
ATOM 1001 C CA . MET A 1 127 ? 2.358 34.557 5.412 1.00 98.56 127 MET A CA 1
ATOM 1002 C C . MET A 1 127 ? 2.097 35.917 6.070 1.00 98.56 127 MET A C 1
ATOM 1004 O O . MET A 1 127 ? 2.136 36.034 7.297 1.00 98.56 127 MET A O 1
ATOM 1008 N N . LEU A 1 128 ? 1.763 36.942 5.276 1.00 98.44 128 LEU A N 1
ATOM 1009 C CA . LEU A 1 128 ? 1.361 38.257 5.788 1.00 98.44 128 LEU A CA 1
ATOM 1010 C C . LEU A 1 128 ? 0.114 38.159 6.671 1.00 98.44 128 LEU A C 1
ATOM 1012 O O . LEU A 1 128 ? 0.065 38.787 7.727 1.00 98.44 128 LEU A O 1
ATOM 1016 N N . ARG A 1 129 ? -0.856 37.319 6.299 1.00 98.19 129 ARG A N 1
ATOM 1017 C CA . ARG A 1 129 ? -2.049 37.053 7.109 1.00 98.19 129 ARG A CA 1
ATOM 1018 C C . ARG A 1 129 ? -1.709 36.425 8.452 1.00 98.19 129 ARG A C 1
ATOM 1020 O O . ARG A 1 129 ? -2.282 36.820 9.464 1.00 98.19 129 ARG A O 1
ATOM 1027 N N . GLN A 1 130 ? -0.776 35.476 8.492 1.00 98.19 130 GLN A N 1
ATOM 1028 C CA . GLN A 1 130 ? -0.322 34.883 9.751 1.00 98.19 130 GLN A CA 1
ATOM 1029 C C . GLN A 1 130 ? 0.335 35.931 10.663 1.00 98.19 130 GLN A C 1
ATOM 1031 O O . GLN A 1 130 ? 0.088 35.916 11.869 1.00 98.19 130 GLN A O 1
ATOM 1036 N N . PHE A 1 131 ? 1.123 36.863 10.112 1.00 98.31 131 PHE A N 1
ATOM 1037 C CA . PHE A 1 131 ? 1.669 37.993 10.876 1.00 98.31 131 PHE A CA 1
ATOM 1038 C C . PHE A 1 131 ? 0.581 38.949 11.370 1.00 98.31 131 PHE A C 1
ATOM 1040 O O . PHE A 1 131 ? 0.605 39.352 12.534 1.00 98.31 131 PHE A O 1
ATOM 1047 N N . GLU A 1 132 ? -0.363 39.312 10.502 1.00 97.44 132 GLU A N 1
ATOM 1048 C CA . GLU A 1 132 ? -1.454 40.232 10.820 1.00 97.44 132 GLU A CA 1
ATOM 1049 C C . GLU A 1 132 ? -2.345 39.670 11.931 1.00 97.44 132 GLU A C 1
ATOM 1051 O O . GLU A 1 132 ? -2.572 40.348 12.931 1.00 97.44 132 GLU A O 1
ATOM 1056 N N . LEU A 1 133 ? -2.765 38.406 11.818 1.00 96.56 133 LEU A N 1
ATOM 1057 C CA . LEU A 1 133 ? -3.539 37.722 12.852 1.00 96.56 133 LEU A CA 1
ATOM 1058 C C . LEU A 1 133 ? -2.757 37.614 14.158 1.00 96.56 133 LEU A C 1
ATOM 1060 O O . LEU A 1 133 ? -3.283 38.004 15.195 1.00 96.56 133 LEU A O 1
ATOM 1064 N N . ALA A 1 134 ? -1.499 37.156 14.121 1.00 97.06 134 ALA A N 1
ATOM 1065 C CA . ALA A 1 134 ? -0.672 37.049 15.323 1.00 97.06 134 ALA A CA 1
ATOM 1066 C C . ALA A 1 134 ? -0.544 38.397 16.046 1.00 97.06 134 ALA A C 1
ATOM 1068 O O . ALA A 1 134 ? -0.642 38.447 17.269 1.00 97.06 134 ALA A O 1
ATOM 1069 N N . ARG A 1 135 ? -0.399 39.502 15.304 1.00 94.94 135 ARG A N 1
ATOM 1070 C CA . ARG A 1 135 ? -0.382 40.849 15.882 1.00 94.94 135 ARG A CA 1
ATOM 1071 C C . ARG A 1 135 ? -1.742 41.247 16.460 1.00 94.94 135 ARG A C 1
ATOM 1073 O O . ARG A 1 135 ? -1.768 41.772 17.569 1.00 94.94 135 ARG A O 1
ATOM 1080 N N . SER A 1 136 ? -2.842 40.981 15.756 1.00 93.06 136 SER A N 1
ATOM 1081 C CA . SER A 1 136 ? -4.200 41.316 16.211 1.00 93.06 136 SER A CA 1
ATOM 1082 C C . SER A 1 136 ? -4.608 40.558 17.477 1.00 93.06 136 SER A C 1
ATOM 1084 O O . SER A 1 136 ? -5.242 41.144 18.348 1.00 93.06 136 SER A O 1
ATOM 1086 N N . VAL A 1 137 ? -4.202 39.291 17.622 1.00 95.50 137 VAL A N 1
ATOM 1087 C CA . VAL A 1 137 ? -4.480 38.471 18.820 1.00 95.50 137 VAL A CA 1
ATOM 1088 C C . VAL A 1 137 ? -3.322 38.439 19.828 1.00 95.50 137 VAL A C 1
ATOM 1090 O O . VAL A 1 137 ? -3.339 37.644 20.762 1.00 95.50 137 VAL A O 1
ATOM 1093 N N . GLN A 1 138 ? -2.306 39.290 19.647 1.00 96.06 138 GLN A N 1
ATOM 1094 C CA . GLN A 1 138 ? -1.154 39.445 20.550 1.00 96.06 138 GLN A CA 1
ATOM 1095 C C . GLN A 1 138 ? -0.331 38.159 20.797 1.00 96.06 138 GLN A C 1
ATOM 1097 O O . GLN A 1 138 ? 0.254 37.964 21.864 1.00 96.06 138 GLN A O 1
ATOM 1102 N N . LEU A 1 139 ? -0.224 37.291 19.789 1.00 97.00 139 LEU A N 1
ATOM 1103 C CA . LEU A 1 139 ? 0.627 36.100 19.796 1.00 97.00 139 LEU A CA 1
ATOM 1104 C C . LEU A 1 139 ? 1.977 36.352 19.103 1.00 97.00 139 LEU A C 1
ATOM 1106 O O . LEU A 1 139 ? 2.128 37.211 18.234 1.00 97.00 139 LEU A O 1
ATOM 1110 N N . ARG A 1 140 ? 2.989 35.551 19.456 1.00 97.56 140 ARG A N 1
ATOM 1111 C CA . ARG A 1 140 ? 4.295 35.557 18.769 1.00 97.56 140 ARG A CA 1
ATOM 1112 C C . ARG A 1 140 ? 4.147 34.890 17.388 1.00 97.56 140 ARG A C 1
ATOM 1114 O O . ARG A 1 140 ? 3.563 33.809 17.317 1.00 97.56 140 ARG A O 1
ATOM 1121 N N . PRO A 1 141 ? 4.719 35.438 16.300 1.00 97.75 141 PRO A N 1
ATOM 1122 C CA . PRO A 1 141 ? 4.424 34.995 14.932 1.00 97.75 141 PRO A CA 1
ATOM 1123 C C . PRO A 1 141 ? 5.209 33.740 14.484 1.00 97.75 141 PRO A C 1
ATOM 1125 O O . PRO A 1 141 ? 5.674 33.663 13.350 1.00 97.75 141 PRO A O 1
ATOM 1128 N N . TYR A 1 142 ? 5.363 32.728 15.346 1.00 97.94 142 TYR A N 1
ATOM 1129 C CA . TYR A 1 142 ? 6.106 31.500 15.008 1.00 97.94 142 TYR A CA 1
ATOM 1130 C C . TYR A 1 142 ? 5.480 30.707 13.861 1.00 97.94 142 TYR A C 1
ATOM 1132 O O . TYR A 1 142 ? 6.211 30.107 13.082 1.00 97.94 142 TYR A O 1
ATOM 1140 N N . ASN A 1 143 ? 4.152 30.748 13.717 1.00 97.75 143 ASN A N 1
ATOM 1141 C CA . ASN A 1 143 ? 3.469 30.102 12.596 1.00 97.75 143 ASN A CA 1
ATOM 1142 C C . ASN A 1 143 ? 3.859 30.736 11.248 1.00 97.75 143 ASN A C 1
ATOM 1144 O O . ASN A 1 143 ? 4.126 30.023 10.287 1.00 97.75 143 ASN A O 1
ATOM 1148 N N . ALA A 1 144 ? 3.970 32.070 11.200 1.00 97.50 144 ALA A N 1
ATOM 1149 C CA . ALA A 1 144 ? 4.435 32.778 10.007 1.00 97.50 144 ALA A CA 1
ATOM 1150 C C . ALA A 1 144 ? 5.894 32.423 9.682 1.00 97.50 144 ALA A C 1
ATOM 1152 O O . ALA A 1 144 ? 6.228 32.145 8.535 1.00 97.50 144 ALA A O 1
ATOM 1153 N N . ILE A 1 145 ? 6.760 32.357 10.702 1.00 97.38 145 ILE A N 1
ATOM 1154 C CA . ILE A 1 145 ? 8.161 31.937 10.537 1.00 97.38 145 ILE A CA 1
ATOM 1155 C C . ILE A 1 145 ? 8.239 30.498 10.012 1.00 97.38 145 ILE A C 1
ATOM 1157 O O . ILE A 1 145 ? 8.999 30.235 9.084 1.00 97.38 145 ILE A O 1
ATOM 1161 N N . ALA A 1 146 ? 7.441 29.573 10.550 1.00 98.06 146 ALA A N 1
ATOM 1162 C CA . ALA A 1 146 ? 7.397 28.193 10.072 1.00 98.06 146 ALA A CA 1
ATOM 1163 C C . ALA A 1 146 ? 6.944 28.105 8.606 1.00 98.06 146 ALA A C 1
ATOM 1165 O O . ALA A 1 146 ? 7.501 27.331 7.828 1.00 98.06 146 ALA A O 1
ATOM 1166 N N . PHE A 1 147 ? 6.000 28.957 8.198 1.00 98.38 147 PHE A N 1
ATOM 1167 C CA . PHE A 1 147 ? 5.497 29.020 6.825 1.00 98.38 147 PHE A CA 1
ATOM 1168 C C . PHE A 1 147 ? 6.523 29.543 5.799 1.00 98.38 147 PHE A C 1
ATOM 1170 O O . PHE A 1 147 ? 6.325 29.397 4.592 1.00 98.38 147 PHE A O 1
ATOM 1177 N N . SER A 1 148 ? 7.671 30.060 6.251 1.00 98.12 148 SER A N 1
ATOM 1178 C CA . SER A 1 148 ? 8.796 30.365 5.358 1.00 98.12 148 SER A CA 1
ATOM 1179 C C . SER A 1 148 ? 9.339 29.128 4.633 1.00 98.12 148 SER A C 1
ATOM 1181 O O . SER A 1 148 ? 9.795 29.251 3.501 1.00 98.12 148 SER A O 1
ATOM 1183 N N . ALA A 1 149 ? 9.253 27.936 5.237 1.00 98.12 149 ALA A N 1
ATOM 1184 C CA . ALA A 1 149 ? 9.707 26.691 4.620 1.00 98.12 149 ALA A CA 1
ATOM 1185 C C . ALA A 1 149 ? 8.880 26.307 3.371 1.00 98.12 149 ALA A C 1
ATOM 1187 O O . ALA A 1 149 ? 9.481 26.104 2.315 1.00 98.12 149 ALA A O 1
ATOM 1188 N N . PRO A 1 150 ? 7.531 26.272 3.420 1.00 98.25 150 PRO A N 1
ATOM 1189 C CA . PRO A 1 150 ? 6.694 26.148 2.225 1.00 98.25 150 PRO A CA 1
ATOM 1190 C C . PRO A 1 150 ? 7.006 27.176 1.129 1.00 98.25 150 PRO A C 1
ATOM 1192 O O . PRO A 1 150 ? 7.091 26.808 -0.041 1.00 98.25 150 PRO A O 1
ATOM 1195 N N . ILE A 1 151 ? 7.225 28.445 1.495 1.00 98.25 151 ILE A N 1
ATOM 1196 C CA . ILE A 1 151 ? 7.595 29.493 0.530 1.00 98.25 151 ILE A CA 1
ATOM 1197 C C . ILE A 1 151 ? 8.954 29.195 -0.107 1.00 98.25 151 ILE A C 1
ATOM 1199 O O . ILE A 1 151 ? 9.074 29.263 -1.327 1.00 98.25 151 ILE A O 1
ATOM 1203 N N . ALA A 1 152 ? 9.964 28.829 0.687 1.00 98.50 152 ALA A N 1
ATOM 1204 C CA . ALA A 1 152 ? 11.295 28.499 0.189 1.00 98.50 152 ALA A CA 1
ATOM 1205 C C . ALA A 1 152 ? 11.255 27.325 -0.800 1.00 98.50 152 ALA A C 1
ATOM 1207 O O . ALA A 1 152 ? 11.877 27.395 -1.860 1.00 98.50 152 ALA A O 1
ATOM 1208 N N . VAL A 1 153 ? 10.482 26.276 -0.503 1.00 98.56 153 VAL A N 1
ATOM 1209 C CA . VAL A 1 153 ? 10.291 25.136 -1.414 1.00 98.56 153 VAL A CA 1
ATOM 1210 C C . VAL A 1 153 ? 9.560 25.564 -2.686 1.00 98.56 153 VAL A C 1
ATOM 1212 O O . VAL A 1 153 ? 10.043 25.283 -3.778 1.00 98.56 153 VAL A O 1
ATOM 1215 N N . PHE A 1 154 ? 8.442 26.288 -2.580 1.00 98.62 154 PHE A N 1
ATOM 1216 C CA . PHE A 1 154 ? 7.687 26.724 -3.758 1.00 98.62 154 PHE A CA 1
ATOM 1217 C C . PHE A 1 154 ? 8.537 27.609 -4.677 1.00 98.62 154 PHE A C 1
ATOM 1219 O O . PHE A 1 154 ? 8.637 27.350 -5.873 1.00 98.62 154 PHE A O 1
ATOM 1226 N N . VAL A 1 155 ? 9.201 28.621 -4.116 1.00 98.62 155 VAL A N 1
ATOM 1227 C CA . VAL A 1 155 ? 10.045 29.551 -4.876 1.00 98.62 155 VAL A CA 1
ATOM 1228 C C . VAL A 1 155 ? 11.251 28.831 -5.478 1.00 98.62 155 VAL A C 1
ATOM 1230 O O . VAL A 1 155 ? 11.553 29.049 -6.648 1.00 98.62 155 VAL A O 1
ATOM 1233 N N . SER A 1 156 ? 11.929 27.955 -4.733 1.00 98.62 156 SER A N 1
ATOM 1234 C CA . SER A 1 156 ? 13.088 27.229 -5.272 1.00 98.62 156 SER A CA 1
ATOM 1235 C C . SER A 1 156 ? 12.707 26.272 -6.403 1.00 98.62 156 SER A C 1
ATOM 1237 O O . SER A 1 156 ? 13.377 26.263 -7.431 1.00 98.62 156 SER A O 1
ATOM 1239 N N . VAL A 1 157 ? 11.619 25.514 -6.256 1.00 98.62 157 VAL A N 1
ATOM 1240 C CA . VAL A 1 157 ? 11.217 24.462 -7.202 1.00 98.62 157 VAL A CA 1
ATOM 1241 C C . VAL A 1 157 ? 10.469 25.011 -8.419 1.00 98.62 157 VAL A C 1
ATOM 1243 O O . VAL A 1 157 ? 10.756 24.605 -9.542 1.00 98.62 157 VAL A O 1
ATOM 1246 N N . PHE A 1 158 ? 9.515 25.924 -8.225 1.00 98.56 158 PHE A N 1
ATOM 1247 C CA . PHE A 1 158 ? 8.649 26.406 -9.309 1.00 98.56 158 PHE A CA 1
ATOM 1248 C C . PHE A 1 158 ? 9.164 27.677 -9.984 1.00 98.56 158 PHE A C 1
ATOM 1250 O O . PHE A 1 158 ? 8.725 27.974 -11.090 1.00 98.56 158 PHE A O 1
ATOM 1257 N N . LEU A 1 159 ? 10.083 28.422 -9.357 1.00 98.44 159 LEU A N 1
ATOM 1258 C CA . LEU A 1 159 ? 10.631 29.654 -9.932 1.00 98.44 159 LEU A CA 1
ATOM 1259 C C . LEU A 1 159 ? 12.141 29.555 -10.163 1.00 98.44 159 LEU A C 1
ATOM 1261 O O . LEU A 1 159 ? 12.578 29.639 -11.304 1.00 98.44 159 LEU A O 1
ATOM 1265 N N . ILE A 1 160 ? 12.952 29.351 -9.121 1.00 98.56 160 ILE A N 1
ATOM 1266 C CA . ILE A 1 160 ? 14.419 29.420 -9.249 1.00 98.56 160 ILE A CA 1
ATOM 1267 C C . ILE A 1 160 ? 14.966 28.282 -10.115 1.00 98.56 160 ILE A C 1
ATOM 1269 O O . ILE A 1 160 ? 15.772 28.545 -11.002 1.00 98.56 160 ILE A O 1
ATOM 1273 N N . TYR A 1 161 ? 14.530 27.040 -9.890 1.00 98.69 161 TYR A N 1
ATOM 1274 C CA . TYR A 1 161 ? 14.971 25.889 -10.677 1.00 98.69 161 TYR A CA 1
ATOM 1275 C C . TYR A 1 161 ? 14.778 26.098 -12.184 1.00 98.69 161 TYR A C 1
ATOM 1277 O O . TYR A 1 161 ? 15.781 26.104 -12.896 1.00 98.69 161 TYR A O 1
ATOM 1285 N N . PRO A 1 162 ? 13.555 26.338 -12.694 1.00 98.25 162 PRO A N 1
ATOM 1286 C CA . PRO A 1 162 ? 13.372 26.557 -14.124 1.00 98.25 162 PRO A CA 1
ATOM 1287 C C . PRO A 1 162 ? 14.037 27.840 -14.636 1.00 98.25 162 PRO A C 1
ATOM 1289 O O . PRO A 1 162 ? 14.476 27.840 -15.780 1.00 98.25 162 PRO A O 1
ATOM 1292 N N . LEU A 1 163 ? 14.177 28.896 -13.817 1.00 98.38 163 LEU A N 1
ATOM 1293 C CA . LEU A 1 163 ? 14.943 30.100 -14.186 1.00 98.38 163 LEU A CA 1
ATOM 1294 C C . LEU A 1 163 ? 16.433 29.816 -14.425 1.00 98.38 163 LEU A C 1
ATOM 1296 O O . LEU A 1 163 ? 17.052 30.503 -15.231 1.00 98.38 163 LEU A O 1
A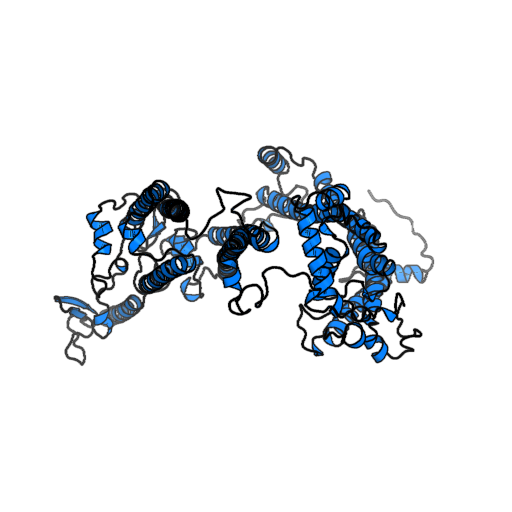TOM 1300 N N . GLY A 1 164 ? 17.012 28.833 -13.731 1.00 97.56 164 GLY A N 1
ATOM 1301 C CA . GLY A 1 164 ? 18.380 28.375 -13.989 1.00 97.56 164 GLY A CA 1
ATOM 1302 C C . GLY A 1 164 ? 18.496 27.397 -15.166 1.00 97.56 164 GLY A C 1
ATOM 1303 O O . GLY A 1 164 ? 19.562 27.294 -15.772 1.00 97.56 164 GLY A O 1
ATOM 1304 N N . GLN A 1 165 ? 17.406 26.705 -15.511 1.00 97.88 165 GLN A N 1
ATOM 1305 C CA . GLN A 1 165 ? 17.310 25.844 -16.694 1.00 97.88 165 GLN A CA 1
ATOM 1306 C C . GLN A 1 165 ? 16.927 26.659 -17.946 1.00 97.88 165 GLN A C 1
ATOM 1308 O O . GLN A 1 165 ? 16.766 27.876 -17.893 1.00 97.88 165 GLN A O 1
ATOM 1313 N N . SER A 1 166 ? 16.775 26.008 -19.105 1.00 96.06 166 SER A N 1
ATOM 1314 C CA . SER A 1 166 ? 16.533 26.705 -20.383 1.00 96.06 166 SER A CA 1
ATOM 1315 C C . SER A 1 166 ? 15.166 27.390 -20.502 1.00 96.06 166 SER A C 1
ATOM 1317 O O . SER A 1 166 ? 14.993 28.249 -21.363 1.00 96.06 166 SER A O 1
ATOM 1319 N N . GLY A 1 167 ? 14.191 27.027 -19.666 1.00 96.50 167 GLY A N 1
ATOM 1320 C CA . GLY A 1 167 ? 12.853 27.606 -19.709 1.00 96.50 167 GLY A CA 1
ATOM 1321 C C . GLY A 1 167 ? 11.898 27.007 -18.684 1.00 96.50 167 GLY A C 1
ATOM 1322 O O . GLY A 1 167 ? 12.206 26.013 -18.021 1.00 96.50 167 GLY A O 1
ATOM 1323 N N . TRP A 1 168 ? 10.690 27.571 -18.607 1.00 98.44 168 TRP A N 1
ATOM 1324 C CA . TRP A 1 168 ? 9.609 27.063 -17.755 1.00 98.44 168 TRP A CA 1
ATOM 1325 C C . TRP A 1 168 ? 9.237 25.616 -18.060 1.00 98.44 168 TRP A C 1
ATOM 1327 O O . TRP A 1 168 ? 8.733 24.940 -17.173 1.00 98.44 168 TRP A O 1
ATOM 1337 N N . PHE A 1 169 ? 9.513 25.126 -19.273 1.00 98.56 169 PHE A N 1
ATOM 1338 C CA . PHE A 1 169 ? 9.264 23.744 -19.688 1.00 98.56 169 PHE A CA 1
ATOM 1339 C C . PHE A 1 169 ? 9.750 22.708 -18.660 1.00 98.56 169 PHE A C 1
ATOM 1341 O O . PHE A 1 169 ? 9.041 21.742 -18.376 1.00 98.56 169 PHE A O 1
ATOM 1348 N N . PHE A 1 170 ? 10.920 22.944 -18.059 1.00 98.06 170 PHE A N 1
ATOM 1349 C CA . PHE A 1 170 ? 11.538 22.043 -17.083 1.00 98.06 170 PHE A CA 1
ATOM 1350 C C . PHE A 1 170 ? 11.013 22.209 -15.654 1.00 98.06 170 PHE A C 1
ATOM 1352 O O . PHE A 1 170 ? 11.339 21.399 -14.790 1.00 98.06 170 PHE A O 1
ATOM 1359 N N . ALA A 1 171 ? 10.180 23.213 -15.380 1.00 98.38 171 ALA A N 1
ATOM 1360 C CA . ALA A 1 171 ? 9.509 23.325 -14.094 1.00 98.38 171 ALA A CA 1
ATOM 1361 C C . ALA A 1 171 ? 8.544 22.139 -13.869 1.00 98.38 171 ALA A C 1
ATOM 1363 O O . ALA A 1 171 ? 8.105 21.487 -14.824 1.00 98.38 171 ALA A O 1
ATOM 1364 N N . PRO A 1 172 ? 8.146 21.857 -12.618 1.00 98.50 172 PRO A N 1
ATOM 1365 C CA . PRO A 1 172 ? 7.090 20.891 -12.385 1.00 98.50 172 PRO A CA 1
ATOM 1366 C C . PRO A 1 172 ? 5.761 21.402 -12.953 1.00 98.50 172 PRO A C 1
ATOM 1368 O O . PRO A 1 172 ? 5.328 22.528 -12.697 1.00 98.50 172 PRO A O 1
ATOM 1371 N N . SER A 1 173 ? 5.086 20.539 -13.702 1.00 98.56 173 SER A N 1
ATOM 1372 C CA . SER A 1 173 ? 3.704 20.763 -14.128 1.00 98.56 173 SER A CA 1
ATOM 1373 C C . SER A 1 173 ? 2.742 20.462 -12.970 1.00 98.56 173 SER A C 1
ATOM 1375 O O . SER A 1 173 ? 2.995 19.568 -12.160 1.00 98.56 173 SER A O 1
ATOM 1377 N N . PHE A 1 174 ? 1.635 21.202 -12.862 1.00 98.62 174 PHE A N 1
ATOM 1378 C CA . PHE A 1 174 ? 0.709 21.090 -11.729 1.00 98.62 174 PHE A CA 1
ATOM 1379 C C . PHE A 1 174 ? -0.273 19.918 -11.911 1.00 98.62 174 PHE A C 1
ATOM 1381 O O . PHE A 1 174 ? -1.430 20.120 -12.283 1.00 98.62 174 PHE A O 1
ATOM 1388 N N . GLY A 1 175 ? 0.180 18.692 -11.641 1.00 96.69 175 GLY A N 1
ATOM 1389 C CA . GLY A 1 175 ? -0.629 17.464 -11.663 1.00 96.69 175 GLY A CA 1
ATOM 1390 C C . GLY A 1 175 ? 0.067 16.302 -10.948 1.00 96.69 175 GLY A C 1
ATOM 1391 O O . GLY A 1 175 ? 1.282 16.328 -10.769 1.00 96.69 175 GLY A O 1
ATOM 1392 N N . VAL A 1 176 ? -0.676 15.276 -10.524 1.00 92.50 176 VAL A N 1
ATOM 1393 C CA . VAL A 1 176 ? -0.124 14.202 -9.669 1.00 92.50 176 VAL A CA 1
ATOM 1394 C C . VAL A 1 176 ? 0.953 13.393 -10.404 1.00 92.50 176 VAL A C 1
ATOM 1396 O O . VAL A 1 176 ? 2.106 13.365 -9.975 1.00 92.50 176 VAL A O 1
ATOM 1399 N N . ALA A 1 177 ? 0.619 12.795 -11.551 1.00 87.94 177 ALA A N 1
ATOM 1400 C CA . ALA A 1 177 ? 1.575 12.046 -12.369 1.00 87.94 177 ALA A CA 1
ATOM 1401 C C . ALA A 1 177 ? 2.697 12.941 -12.921 1.00 87.94 177 ALA A C 1
ATOM 1403 O O . ALA A 1 177 ? 3.837 12.497 -13.049 1.00 87.94 177 ALA A O 1
ATOM 1404 N N . ALA A 1 178 ? 2.403 14.216 -13.185 1.00 95.00 178 ALA A N 1
ATOM 1405 C CA . ALA A 1 178 ? 3.397 15.190 -13.621 1.00 95.00 178 ALA A CA 1
ATOM 1406 C C . ALA A 1 178 ? 4.477 15.456 -12.554 1.00 95.00 178 ALA A C 1
ATOM 1408 O O . ALA A 1 178 ? 5.661 15.551 -12.883 1.00 95.00 178 ALA A O 1
ATOM 1409 N N . ILE A 1 179 ? 4.098 15.515 -11.272 1.00 97.25 179 ILE A N 1
ATOM 1410 C CA . ILE A 1 179 ? 5.054 15.600 -10.160 1.00 97.25 179 ILE A CA 1
ATOM 1411 C C . ILE A 1 179 ? 5.850 14.297 -10.019 1.00 97.25 179 ILE A C 1
ATOM 1413 O O . ILE A 1 179 ? 7.058 14.356 -9.800 1.00 97.25 179 ILE A O 1
ATOM 1417 N N . PHE A 1 180 ? 5.236 13.124 -10.215 1.00 93.12 180 PHE A N 1
ATOM 1418 C CA . PHE A 1 180 ? 5.988 11.859 -10.240 1.00 93.12 180 PHE A CA 1
ATOM 1419 C C . PHE A 1 180 ? 7.036 11.838 -11.354 1.00 93.12 180 PHE A C 1
ATOM 1421 O O . PHE A 1 180 ? 8.192 11.501 -11.097 1.00 93.12 180 PHE A O 1
ATOM 1428 N N . ARG A 1 181 ? 6.676 12.287 -12.562 1.00 97.06 181 ARG A N 1
ATOM 1429 C CA . ARG A 1 181 ? 7.637 12.483 -13.654 1.00 97.06 181 ARG A CA 1
ATOM 1430 C C . ARG A 1 181 ? 8.761 13.430 -13.238 1.00 97.06 181 ARG A C 1
ATOM 1432 O O . ARG A 1 181 ? 9.918 13.121 -13.492 1.00 97.06 181 ARG A O 1
ATOM 1439 N N . PHE A 1 182 ? 8.458 14.554 -12.586 1.00 97.50 182 PHE A N 1
ATOM 1440 C CA . PHE A 1 182 ? 9.477 15.514 -12.138 1.00 97.50 182 PHE A CA 1
ATOM 1441 C C . PHE A 1 182 ? 10.473 14.887 -11.148 1.00 97.50 182 PHE A C 1
ATOM 1443 O O . PHE A 1 182 ? 11.677 15.106 -11.264 1.00 97.50 182 PHE A O 1
ATOM 1450 N N . ILE A 1 183 ? 9.996 14.045 -10.227 1.00 96.81 183 ILE A N 1
ATOM 1451 C CA . ILE A 1 183 ? 10.852 13.299 -9.291 1.00 96.81 183 ILE A CA 1
ATOM 1452 C C . ILE A 1 183 ? 11.773 12.328 -10.048 1.00 96.81 183 ILE A C 1
ATOM 1454 O O . ILE A 1 183 ? 12.974 12.287 -9.776 1.00 96.81 183 ILE A O 1
ATOM 1458 N N . LEU A 1 184 ? 11.244 11.580 -11.023 1.00 92.94 184 LEU A N 1
ATOM 1459 C CA . LEU A 1 184 ? 12.039 10.658 -11.846 1.00 92.94 184 LEU A CA 1
ATOM 1460 C C . LEU A 1 184 ? 13.058 11.397 -12.723 1.00 92.94 184 LEU A C 1
ATOM 1462 O O . LEU A 1 184 ? 14.198 10.948 -12.846 1.00 92.94 184 LEU A O 1
ATOM 1466 N N . PHE A 1 185 ? 12.685 12.554 -13.272 1.00 96.81 185 PHE A N 1
ATOM 1467 C CA . PHE A 1 185 ? 13.596 13.440 -13.991 1.00 96.81 185 PHE A CA 1
ATOM 1468 C C . PHE A 1 185 ? 14.741 13.903 -13.083 1.00 96.81 185 PHE A C 1
ATOM 1470 O O . PHE A 1 185 ? 15.907 13.757 -13.442 1.00 96.81 185 PHE A O 1
ATOM 1477 N N . PHE A 1 186 ? 14.439 14.384 -11.874 1.00 97.38 186 PHE A N 1
ATOM 1478 C CA . PHE A 1 186 ? 15.456 14.796 -10.900 1.00 97.38 186 PHE A CA 1
ATOM 1479 C C . PHE A 1 186 ? 16.379 13.643 -10.501 1.00 97.38 186 PHE A C 1
ATOM 1481 O O . PHE A 1 186 ? 17.580 13.845 -10.325 1.00 97.38 186 PHE A O 1
ATOM 1488 N N . GLN A 1 187 ? 15.861 12.420 -10.407 1.00 96.00 187 GLN A N 1
ATOM 1489 C CA . GLN A 1 187 ? 16.710 11.257 -10.183 1.00 96.00 187 GLN A CA 1
ATOM 1490 C C . GLN A 1 187 ? 17.630 10.998 -11.384 1.00 96.00 187 GLN A C 1
ATOM 1492 O O . GLN A 1 187 ? 18.850 11.041 -11.240 1.00 96.00 187 GLN A O 1
ATOM 1497 N N . GLY A 1 188 ? 17.070 10.800 -12.578 1.00 91.38 188 GLY A N 1
ATOM 1498 C CA . GLY A 1 188 ? 17.842 10.425 -13.763 1.00 91.38 188 GLY A CA 1
ATOM 1499 C C . GLY A 1 188 ? 18.833 11.494 -14.228 1.00 91.38 188 GLY A C 1
ATOM 1500 O O . GLY A 1 188 ? 19.944 11.170 -14.641 1.00 91.38 188 GLY A O 1
ATOM 1501 N N . PHE A 1 189 ? 18.473 12.775 -14.150 1.00 95.88 189 PHE A N 1
ATOM 1502 C CA . PHE A 1 189 ? 19.294 13.877 -14.668 1.00 95.88 189 PHE A CA 1
ATOM 1503 C C . PHE A 1 189 ? 20.134 14.578 -13.598 1.00 95.88 189 PHE A C 1
ATOM 1505 O O . PHE A 1 189 ? 21.152 15.185 -13.934 1.00 95.88 189 PHE A O 1
ATOM 1512 N N . HIS A 1 190 ? 19.752 14.508 -12.321 1.00 97.31 190 HIS A N 1
ATOM 1513 C CA . HIS A 1 190 ? 20.471 15.196 -11.243 1.00 97.31 190 HIS A CA 1
ATOM 1514 C C . HIS A 1 190 ? 21.032 14.268 -10.165 1.00 97.31 190 HIS A C 1
ATOM 1516 O O . HIS A 1 190 ? 21.764 14.755 -9.305 1.00 97.31 190 HIS A O 1
ATOM 1522 N N . ASN A 1 191 ? 20.728 12.965 -10.213 1.00 96.31 191 ASN A N 1
ATOM 1523 C CA . ASN A 1 191 ? 21.039 12.002 -9.155 1.00 96.31 191 ASN A CA 1
ATOM 1524 C C . ASN A 1 191 ? 20.619 12.531 -7.772 1.00 96.31 191 ASN A C 1
ATOM 1526 O O . ASN A 1 191 ? 21.375 12.492 -6.802 1.00 96.31 191 ASN A O 1
ATOM 1530 N N . TRP A 1 192 ? 19.421 13.120 -7.705 1.00 97.06 192 TRP A N 1
ATOM 1531 C CA . TRP A 1 192 ? 19.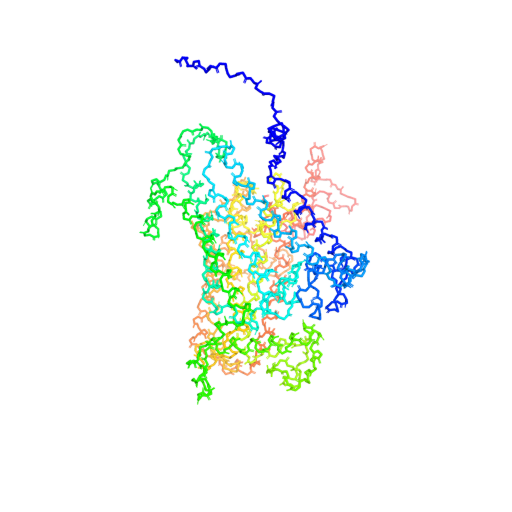007 13.979 -6.595 1.00 97.06 192 TRP A CA 1
ATOM 1532 C C . TRP A 1 192 ? 19.027 13.287 -5.226 1.00 97.06 192 TRP A C 1
ATOM 1534 O O . TRP A 1 192 ? 19.321 13.934 -4.220 1.00 97.06 192 TRP A O 1
ATOM 1544 N N . THR A 1 193 ? 18.814 11.969 -5.165 1.00 93.38 193 THR A N 1
ATOM 1545 C CA . THR A 1 193 ? 18.934 11.207 -3.912 1.00 93.38 193 THR A CA 1
ATOM 1546 C C . THR A 1 193 ? 20.330 11.250 -3.302 1.00 93.38 193 THR A C 1
ATOM 1548 O O . THR A 1 193 ? 20.440 11.113 -2.087 1.00 93.38 193 THR A O 1
ATOM 1551 N N . LEU A 1 194 ? 21.380 11.447 -4.107 1.00 94.50 194 LEU A N 1
ATOM 1552 C CA . LEU A 1 194 ? 22.764 11.541 -3.637 1.00 94.50 194 LEU A CA 1
ATOM 1553 C C . LEU A 1 194 ? 23.091 12.917 -3.037 1.00 94.50 194 LEU A C 1
ATOM 1555 O O . LEU A 1 194 ? 24.092 13.074 -2.340 1.00 94.50 194 LEU A O 1
ATOM 1559 N N . ASN A 1 195 ? 22.243 13.921 -3.264 1.00 95.94 195 ASN A N 1
ATOM 1560 C CA . ASN A 1 195 ? 22.504 15.262 -2.778 1.00 95.94 195 ASN A CA 1
ATOM 1561 C C . ASN A 1 195 ? 22.294 15.360 -1.251 1.00 95.94 195 ASN A C 1
ATOM 1563 O O . ASN A 1 195 ? 21.195 15.085 -0.760 1.00 95.94 195 ASN A O 1
ATOM 1567 N N . PRO A 1 196 ? 23.291 15.821 -0.473 1.00 95.19 196 PRO A N 1
ATOM 1568 C CA . PRO A 1 196 ? 23.172 15.902 0.983 1.00 95.19 196 PRO A CA 1
ATOM 1569 C C . PRO A 1 196 ? 22.091 16.890 1.443 1.00 95.19 196 PRO A C 1
ATOM 1571 O O . PRO A 1 196 ? 21.465 16.680 2.482 1.00 95.19 196 PRO A O 1
ATOM 1574 N N . PHE A 1 197 ? 21.808 17.940 0.667 1.00 97.31 197 PHE A N 1
ATOM 1575 C CA . PHE A 1 197 ? 20.713 18.866 0.960 1.00 97.31 197 PHE A CA 1
ATOM 1576 C C . PHE A 1 197 ? 19.344 18.191 0.844 1.00 97.31 197 PHE A C 1
ATOM 1578 O O . PHE A 1 197 ? 18.463 18.446 1.668 1.00 97.31 197 PHE A O 1
ATOM 1585 N N . HIS A 1 198 ? 19.182 17.278 -0.118 1.00 97.31 198 HIS A N 1
ATOM 1586 C CA . HIS A 1 198 ? 17.990 16.440 -0.213 1.00 97.31 198 HIS A CA 1
ATOM 1587 C C . HIS A 1 198 ? 17.872 15.501 0.988 1.00 97.31 198 HIS A C 1
ATOM 1589 O O . HIS A 1 198 ? 16.813 15.439 1.606 1.00 97.31 198 HIS A O 1
ATOM 1595 N N . MET A 1 199 ? 18.960 14.821 1.365 1.00 91.31 199 MET A N 1
ATOM 1596 C CA . MET A 1 199 ? 18.981 13.912 2.519 1.00 91.31 199 MET A CA 1
ATOM 1597 C C . MET A 1 199 ? 18.602 14.630 3.822 1.00 91.31 199 MET A C 1
ATOM 1599 O O . MET A 1 199 ? 17.818 14.102 4.608 1.00 91.31 199 MET A O 1
ATOM 1603 N N . MET A 1 200 ? 19.092 15.857 4.034 1.00 90.56 200 MET A N 1
ATOM 1604 C CA . MET A 1 200 ? 18.683 16.695 5.169 1.00 90.56 200 MET A CA 1
ATOM 1605 C C . MET A 1 200 ? 17.197 17.079 5.102 1.00 90.56 200 MET A C 1
ATOM 1607 O O . MET A 1 200 ? 16.523 17.105 6.132 1.00 90.56 200 MET A O 1
ATOM 1611 N N . GLY A 1 201 ? 16.664 17.322 3.902 1.00 93.00 201 GLY A N 1
ATOM 1612 C CA . GLY A 1 201 ? 15.230 17.508 3.684 1.00 93.00 201 GLY A CA 1
ATOM 1613 C C . GLY A 1 201 ? 14.401 16.287 4.065 1.00 93.00 201 GLY A C 1
ATOM 1614 O O . GLY A 1 201 ? 13.446 16.411 4.832 1.00 93.00 201 GLY A O 1
ATOM 1615 N N . VAL A 1 202 ? 14.809 15.102 3.608 1.00 90.56 202 VAL A N 1
ATOM 1616 C CA . VAL A 1 202 ? 14.180 13.820 3.960 1.00 90.56 202 VAL A CA 1
ATOM 1617 C C . VAL A 1 202 ? 14.223 13.597 5.472 1.00 90.56 202 VAL A C 1
ATOM 1619 O O . VAL A 1 202 ? 13.194 13.283 6.067 1.00 90.56 202 VAL A O 1
ATOM 1622 N N . ALA A 1 203 ? 15.373 13.828 6.112 1.00 84.25 203 ALA A N 1
ATOM 1623 C CA . ALA A 1 203 ? 15.511 13.722 7.562 1.00 84.25 203 ALA A CA 1
ATOM 1624 C C . ALA A 1 203 ? 14.565 14.680 8.306 1.00 84.25 203 ALA A C 1
ATOM 1626 O O . ALA A 1 203 ? 13.956 14.285 9.297 1.00 84.25 203 ALA A O 1
ATOM 1627 N N . GLY A 1 204 ? 14.387 15.911 7.818 1.00 89.31 204 GLY A N 1
ATOM 1628 C CA . GLY A 1 204 ? 13.448 16.865 8.407 1.00 89.31 204 GLY A CA 1
ATOM 1629 C C . GLY A 1 204 ? 11.980 16.462 8.245 1.00 89.31 204 GLY A C 1
ATOM 1630 O O . GLY A 1 204 ? 11.217 16.581 9.199 1.00 89.31 204 GLY A O 1
ATOM 1631 N N . VAL A 1 205 ? 11.573 15.942 7.083 1.00 86.56 205 VAL A N 1
ATOM 1632 C CA . VAL A 1 205 ? 10.183 15.506 6.838 1.00 86.56 205 VAL A CA 1
ATOM 1633 C C . VAL A 1 205 ? 9.853 14.220 7.597 1.00 86.56 205 VAL A C 1
ATOM 1635 O O . VAL A 1 205 ? 8.853 14.173 8.312 1.00 86.56 205 VAL A O 1
ATOM 1638 N N . LEU A 1 206 ? 10.702 13.191 7.502 1.00 80.38 206 LEU A N 1
ATOM 1639 C CA . LEU A 1 206 ? 10.512 11.943 8.251 1.00 80.38 206 LEU A CA 1
ATOM 1640 C C . LEU A 1 206 ? 10.645 12.176 9.759 1.00 80.38 206 LEU A C 1
ATOM 1642 O O . LEU A 1 206 ? 9.865 11.634 10.538 1.00 80.38 206 LEU A O 1
ATOM 1646 N N . GLY A 1 207 ? 11.579 13.034 10.172 1.00 80.62 207 GLY A N 1
ATOM 1647 C CA . GLY A 1 207 ? 11.723 13.468 11.558 1.00 80.62 207 GLY A CA 1
ATOM 1648 C C . GLY A 1 207 ? 10.490 14.213 12.067 1.00 80.62 207 GLY A C 1
ATOM 1649 O O . GLY A 1 207 ? 10.079 13.994 13.200 1.00 80.62 207 GLY A O 1
ATOM 1650 N N . ALA A 1 208 ? 9.846 15.040 11.241 1.00 88.50 208 ALA A N 1
ATOM 1651 C CA . ALA A 1 208 ? 8.600 15.706 11.606 1.00 88.50 208 ALA A CA 1
ATOM 1652 C C . ALA A 1 208 ? 7.429 14.727 11.747 1.00 88.50 208 ALA A C 1
ATOM 1654 O O . ALA A 1 208 ? 6.677 14.832 12.713 1.00 88.50 208 ALA A O 1
ATOM 1655 N N . ALA A 1 209 ? 7.299 13.756 10.838 1.00 79.25 209 ALA A N 1
ATOM 1656 C CA . ALA A 1 209 ? 6.296 12.697 10.951 1.00 79.25 209 ALA A CA 1
ATOM 1657 C C . ALA A 1 209 ? 6.506 11.862 12.226 1.00 79.25 209 ALA A C 1
ATOM 1659 O O . ALA A 1 209 ? 5.557 11.637 12.977 1.00 79.25 209 ALA A O 1
ATOM 1660 N N . LEU A 1 210 ? 7.759 11.491 12.517 1.00 80.06 210 LEU A N 1
ATOM 1661 C CA . LEU A 1 210 ? 8.145 10.818 13.757 1.00 80.06 210 LEU A CA 1
ATOM 1662 C C . LEU A 1 210 ? 7.772 11.661 14.981 1.00 80.06 210 LEU A C 1
ATOM 1664 O O . LEU A 1 210 ? 7.093 11.159 15.868 1.00 80.06 210 LEU A O 1
ATOM 1668 N N . LEU A 1 211 ? 8.177 12.935 15.024 1.00 81.69 211 LEU A N 1
ATOM 1669 C CA . LEU A 1 211 ? 7.898 13.841 16.141 1.00 81.69 211 LEU A CA 1
ATOM 1670 C C . LEU A 1 211 ? 6.397 14.079 16.339 1.00 81.69 211 LEU A C 1
ATOM 1672 O O . LEU A 1 211 ? 5.941 14.137 17.476 1.00 81.69 211 LEU A O 1
ATOM 1676 N N . CYS A 1 212 ? 5.627 14.194 15.259 1.00 85.19 212 CYS A N 1
ATOM 1677 C CA . CYS A 1 212 ? 4.177 14.346 15.315 1.00 85.19 212 CYS A CA 1
ATOM 1678 C C . CYS A 1 212 ? 3.516 13.103 15.926 1.00 85.19 212 CYS A C 1
ATOM 1680 O O . CYS A 1 212 ? 2.773 13.225 16.901 1.00 85.19 212 CYS A O 1
ATOM 1682 N N . ALA A 1 213 ? 3.854 11.914 15.418 1.00 80.94 213 ALA A N 1
ATOM 1683 C CA . ALA A 1 213 ? 3.296 10.655 15.899 1.00 80.94 213 ALA A CA 1
ATOM 1684 C C . ALA A 1 213 ? 3.716 10.351 17.344 1.00 80.94 213 ALA A C 1
ATOM 1686 O O . ALA A 1 213 ? 2.868 10.086 18.194 1.00 80.94 213 ALA A O 1
ATOM 1687 N N . ILE A 1 214 ? 5.017 10.435 17.646 1.00 82.69 214 ILE A N 1
ATOM 1688 C CA . ILE A 1 214 ? 5.550 10.118 18.974 1.00 82.69 214 ILE A CA 1
ATOM 1689 C C . ILE A 1 214 ? 5.040 11.104 20.025 1.00 82.69 214 ILE A C 1
ATOM 1691 O O . ILE A 1 214 ? 4.715 10.686 21.133 1.00 82.69 214 ILE A O 1
ATOM 1695 N N . HIS A 1 215 ? 4.925 12.396 19.694 1.00 94.19 215 HIS A N 1
ATOM 1696 C CA . HIS A 1 215 ? 4.410 13.384 20.633 1.00 94.19 215 HIS A CA 1
ATOM 1697 C C . HIS A 1 215 ? 2.921 13.167 20.893 1.00 94.19 215 HIS A C 1
ATOM 1699 O O . HIS A 1 215 ? 2.545 13.065 22.059 1.00 94.19 215 HIS A O 1
ATOM 1705 N N . GLY A 1 216 ? 2.107 13.025 19.839 1.00 87.94 216 GLY A N 1
ATOM 1706 C CA . GLY A 1 216 ? 0.672 12.767 19.970 1.00 87.94 216 GLY A CA 1
ATOM 1707 C C . GLY A 1 216 ? 0.393 11.510 20.792 1.00 87.94 216 GLY A C 1
ATOM 1708 O O . GLY A 1 216 ? -0.304 11.576 21.798 1.00 87.94 216 GLY A O 1
ATOM 1709 N N . ALA A 1 217 ? 1.040 10.392 20.452 1.00 87.62 217 ALA A N 1
ATOM 1710 C CA . ALA A 1 217 ? 0.891 9.143 21.195 1.00 87.62 217 ALA A CA 1
ATOM 1711 C C . ALA A 1 217 ? 1.343 9.271 22.658 1.00 87.62 217 ALA A C 1
ATOM 1713 O O . ALA A 1 217 ? 0.684 8.748 23.552 1.00 87.62 217 ALA A O 1
ATOM 1714 N N . THR A 1 218 ? 2.444 9.980 22.924 1.00 86.69 218 THR A N 1
ATOM 1715 C CA . THR A 1 218 ? 2.925 10.183 24.300 1.00 86.69 218 THR A CA 1
ATOM 1716 C C . THR A 1 218 ? 1.929 10.985 25.127 1.00 86.69 218 THR A C 1
ATOM 1718 O O . THR A 1 218 ? 1.699 10.633 26.280 1.00 86.69 218 THR A O 1
ATOM 1721 N N . VAL A 1 219 ? 1.347 12.047 24.562 1.00 94.56 219 VAL A N 1
ATOM 1722 C CA . VAL A 1 219 ? 0.339 12.864 25.253 1.00 94.56 219 VAL A CA 1
ATOM 1723 C C . VAL A 1 219 ? -0.864 12.001 25.616 1.00 94.56 219 VAL A C 1
ATOM 1725 O O . VAL A 1 219 ? -1.178 11.894 26.797 1.00 94.56 219 VAL A O 1
ATOM 1728 N N . GLU A 1 220 ? -1.445 11.304 24.638 1.00 92.62 220 GLU A N 1
ATOM 1729 C CA . GLU A 1 220 ? -2.635 10.465 24.843 1.00 92.62 220 GLU A CA 1
ATOM 1730 C C . GLU A 1 220 ? -2.405 9.326 25.852 1.00 92.62 220 GLU A C 1
ATOM 1732 O O . GLU A 1 220 ? -3.307 8.965 26.599 1.00 92.62 220 GLU A O 1
ATOM 1737 N N . ASN A 1 221 ? -1.186 8.782 25.937 1.00 92.69 221 ASN A N 1
ATOM 1738 C CA . ASN A 1 221 ? -0.854 7.690 26.865 1.00 92.69 221 ASN A CA 1
ATOM 1739 C C . ASN A 1 221 ? -0.313 8.165 28.222 1.00 92.69 221 ASN A C 1
ATOM 1741 O O . ASN A 1 221 ? 0.079 7.346 29.053 1.00 92.69 221 ASN A O 1
ATOM 1745 N N . THR A 1 222 ? -0.251 9.475 28.456 1.00 94.19 222 THR A N 1
ATOM 1746 C CA . THR A 1 222 ? 0.159 10.041 29.751 1.00 94.19 222 THR A CA 1
ATOM 1747 C C . THR A 1 222 ? -0.841 11.057 30.288 1.00 94.19 222 THR A C 1
ATOM 1749 O O . THR A 1 222 ? -0.482 11.854 31.158 1.00 94.19 222 THR A O 1
ATOM 1752 N N . LEU A 1 223 ? -2.080 11.025 29.785 1.00 96.25 223 LEU A N 1
ATOM 1753 C CA . LEU A 1 223 ? -3.189 11.835 30.282 1.00 96.25 223 LEU A CA 1
ATOM 1754 C C . LEU A 1 223 ? -3.405 11.607 31.781 1.00 96.25 223 LEU A C 1
ATOM 1756 O O . LEU A 1 223 ? -3.237 10.496 32.290 1.00 96.25 223 LEU A O 1
ATOM 1760 N N . PHE A 1 224 ? -3.780 12.672 32.483 1.00 95.62 224 PHE A N 1
ATOM 1761 C CA . PHE A 1 224 ? -4.379 12.530 33.802 1.00 95.62 224 PHE A CA 1
ATOM 1762 C C . PHE A 1 224 ? -5.827 12.046 33.661 1.00 95.62 224 PHE A C 1
ATOM 1764 O O . PHE A 1 224 ? -6.495 12.299 32.657 1.00 95.62 224 PHE A O 1
ATOM 1771 N N . GLU A 1 225 ? -6.307 11.323 34.669 1.00 93.31 225 GLU A N 1
ATOM 1772 C CA . GLU A 1 225 ? -7.710 10.927 34.755 1.00 93.31 225 GLU A CA 1
ATOM 1773 C C . GLU A 1 225 ? -8.536 12.116 35.271 1.00 93.31 225 GLU A C 1
ATOM 1775 O O . GLU A 1 225 ? -8.791 12.247 36.465 1.00 93.31 225 GLU A O 1
ATOM 1780 N N . ASP A 1 226 ? -8.908 13.014 34.355 1.00 90.31 226 ASP A N 1
ATOM 1781 C CA . ASP A 1 226 ? -9.622 14.266 34.659 1.00 90.31 226 ASP A CA 1
ATOM 1782 C C . ASP A 1 226 ? -11.161 14.140 34.504 1.00 90.31 226 ASP A C 1
ATOM 1784 O O . ASP A 1 226 ? -11.893 15.131 34.559 1.00 90.31 226 ASP A O 1
ATOM 1788 N N . GLY A 1 227 ? -11.685 12.924 34.299 1.00 90.25 227 GLY A N 1
ATOM 1789 C CA . GLY A 1 227 ? -13.123 12.647 34.216 1.00 90.25 227 GLY A CA 1
ATOM 1790 C C . GLY A 1 227 ? -13.464 11.153 34.211 1.00 90.25 227 GLY A C 1
ATOM 1791 O O . GLY A 1 227 ? -12.620 10.322 33.903 1.00 90.25 227 GLY A O 1
ATOM 1792 N N . ASP A 1 228 ? -14.728 10.820 34.497 1.00 88.31 228 ASP A N 1
ATOM 1793 C CA . ASP A 1 228 ? -15.186 9.433 34.733 1.00 88.31 228 ASP A CA 1
ATOM 1794 C C . ASP A 1 228 ? -15.469 8.617 33.451 1.00 88.31 228 ASP A C 1
ATOM 1796 O O . ASP A 1 228 ? -15.906 7.465 33.498 1.00 88.31 228 ASP A O 1
ATOM 1800 N N . GLY A 1 229 ? -15.322 9.234 32.277 1.00 85.75 229 GLY A N 1
ATOM 1801 C CA . GLY A 1 229 ? -15.649 8.611 30.998 1.00 85.75 229 GLY A CA 1
ATOM 1802 C C . GLY A 1 229 ? -14.497 7.775 30.449 1.00 85.75 229 GLY A C 1
ATOM 1803 O O . GLY A 1 229 ? -13.379 8.262 30.344 1.00 85.75 229 GLY A O 1
ATOM 1804 N N . ALA A 1 230 ? -14.790 6.565 29.960 1.00 83.88 230 ALA A N 1
ATOM 1805 C CA . ALA A 1 230 ? -13.802 5.750 29.240 1.00 83.88 230 ALA A CA 1
ATOM 1806 C C . ALA A 1 230 ? -13.302 6.422 27.940 1.00 83.88 230 ALA A C 1
ATOM 1808 O O . ALA A 1 230 ? -12.214 6.126 27.456 1.00 83.88 230 ALA A O 1
ATOM 1809 N N . ASN A 1 231 ? -14.093 7.346 27.379 1.00 89.56 231 ASN A N 1
ATOM 1810 C CA . ASN A 1 231 ? -13.648 8.268 26.340 1.00 89.56 231 ASN A CA 1
ATOM 1811 C C . ASN A 1 231 ? -13.120 9.556 26.992 1.00 89.56 231 ASN A C 1
ATOM 1813 O O . ASN A 1 231 ? -13.895 10.376 27.494 1.00 89.56 231 ASN A O 1
ATOM 1817 N N . THR A 1 232 ? -11.803 9.731 26.936 1.00 91.38 232 THR A N 1
ATOM 1818 C CA . THR A 1 232 ? -11.059 10.757 27.675 1.00 91.38 232 THR A CA 1
ATOM 1819 C C . THR A 1 232 ? -11.160 12.161 27.074 1.00 91.38 232 THR A C 1
ATOM 1821 O O . THR A 1 232 ? -10.879 13.134 27.767 1.00 91.38 232 THR A O 1
ATOM 1824 N N . PHE A 1 233 ? -11.639 12.330 25.833 1.00 92.81 233 PHE A N 1
ATOM 1825 C CA . PHE A 1 233 ? -11.672 13.650 25.179 1.00 92.81 233 PHE A CA 1
ATOM 1826 C C . PHE A 1 233 ? -12.566 14.670 25.898 1.00 92.81 233 PHE A C 1
ATOM 1828 O O . PHE A 1 233 ? -12.319 15.873 25.827 1.00 92.81 233 PHE A O 1
ATOM 1835 N N . ARG A 1 234 ? -13.615 14.210 26.595 1.00 92.38 234 ARG A N 1
ATOM 1836 C CA . ARG A 1 234 ? -14.533 15.092 27.343 1.00 92.38 234 ARG A CA 1
ATOM 1837 C C . ARG A 1 234 ? -13.944 15.615 28.652 1.00 92.38 234 ARG A C 1
ATOM 1839 O O . ARG A 1 234 ? -14.506 16.550 29.213 1.00 92.38 234 ARG A O 1
ATOM 1846 N N . ALA A 1 235 ? -12.845 15.027 29.118 1.00 92.56 235 ALA A N 1
ATOM 1847 C CA . ALA A 1 235 ? -12.161 15.418 30.344 1.00 92.56 235 ALA A CA 1
ATOM 1848 C C . ALA A 1 235 ? -11.220 16.626 30.154 1.00 92.56 235 ALA A C 1
ATOM 1850 O O . ALA A 1 235 ? -10.572 17.055 31.099 1.00 92.56 235 ALA A O 1
ATOM 1851 N N . PHE A 1 236 ? -11.154 17.202 28.948 1.00 96.19 236 PHE A N 1
ATOM 1852 C CA . PHE A 1 236 ? -10.340 18.377 28.650 1.00 96.19 236 PHE A CA 1
ATOM 1853 C C . PHE A 1 236 ? -11.180 19.657 28.561 1.00 96.19 236 PHE A C 1
ATOM 1855 O O . PHE A 1 236 ? -12.213 19.701 27.887 1.00 96.19 236 PHE A O 1
ATOM 1862 N N . ASN A 1 237 ? -10.689 20.741 29.165 1.00 95.12 237 ASN A N 1
ATOM 1863 C CA . ASN A 1 237 ? -11.254 22.079 29.029 1.00 95.12 237 ASN A CA 1
ATOM 1864 C C . ASN A 1 237 ? -10.208 23.063 28.461 1.00 95.12 237 ASN A C 1
ATOM 1866 O O . ASN A 1 237 ? -9.159 23.253 29.074 1.00 95.12 237 ASN A O 1
ATOM 1870 N N . PRO A 1 238 ? -10.494 23.784 27.355 1.00 96.00 238 PRO A N 1
ATOM 1871 C CA . PRO A 1 238 ? -9.568 24.763 26.779 1.00 96.00 238 PRO A CA 1
ATOM 1872 C C . PRO A 1 238 ? -9.094 25.878 27.726 1.00 96.00 238 PRO A C 1
ATOM 1874 O O . PRO A 1 238 ? -8.073 26.505 27.446 1.00 96.00 238 PRO A O 1
ATOM 1877 N N . THR A 1 239 ? -9.822 26.162 28.813 1.00 96.06 239 THR A N 1
ATOM 1878 C CA . THR A 1 239 ? -9.469 27.207 29.791 1.00 96.06 239 THR A CA 1
ATOM 1879 C C . THR A 1 239 ? -8.882 26.668 31.099 1.00 96.06 239 THR A C 1
ATOM 1881 O O . THR A 1 239 ? -8.751 27.443 32.047 1.00 96.06 239 THR A O 1
ATOM 1884 N N . GLN A 1 240 ? -8.573 25.370 31.198 1.00 96.12 240 GLN A N 1
ATOM 1885 C CA . GLN A 1 240 ? -7.962 24.799 32.406 1.00 96.12 240 GLN A CA 1
ATOM 1886 C C . GLN A 1 240 ? -6.534 25.326 32.623 1.00 96.12 240 GLN A C 1
ATOM 1888 O O . GLN A 1 240 ? -5.830 25.659 31.667 1.00 96.12 240 GLN A O 1
ATOM 1893 N N . ALA A 1 241 ? -6.107 25.423 33.884 1.00 96.19 241 ALA A N 1
ATOM 1894 C CA . ALA A 1 241 ? -4.774 25.921 34.228 1.00 96.19 241 ALA A CA 1
ATOM 1895 C C . ALA A 1 241 ? -3.720 24.802 34.198 1.00 96.19 241 ALA A C 1
ATOM 1897 O O . ALA A 1 241 ? -2.539 25.051 33.944 1.00 96.19 241 ALA A O 1
ATOM 1898 N N . GLU A 1 242 ? -4.155 23.577 34.471 1.00 95.38 242 GLU A N 1
ATOM 1899 C CA . GLU A 1 242 ? -3.347 22.380 34.619 1.00 95.38 242 GLU A CA 1
ATOM 1900 C C . GLU A 1 242 ? -2.988 21.759 33.263 1.00 95.38 242 GLU A C 1
ATOM 1902 O O . GLU A 1 242 ? -3.760 21.779 32.300 1.00 95.38 242 GLU A O 1
ATOM 1907 N N . GLU A 1 243 ? -1.804 21.152 33.183 1.00 94.12 243 GLU A N 1
ATOM 1908 C CA . GLU A 1 243 ? -1.461 20.324 32.030 1.00 94.12 243 GLU A CA 1
ATOM 1909 C C . GLU A 1 243 ? -2.305 19.045 32.018 1.00 94.12 243 GLU A C 1
ATOM 1911 O O . GLU A 1 243 ? -2.349 18.333 33.008 1.00 94.12 243 GLU A O 1
ATOM 1916 N N . THR A 1 244 ? -2.921 18.721 30.879 1.00 96.69 244 THR A N 1
ATOM 1917 C CA . THR A 1 244 ? -3.793 17.534 30.740 1.00 96.69 244 THR A CA 1
ATOM 1918 C C . THR A 1 244 ? -3.042 16.192 30.773 1.00 96.69 244 THR A C 1
ATOM 1920 O O . THR A 1 244 ? -3.655 15.136 30.851 1.00 96.69 244 THR A O 1
ATOM 1923 N N . TYR A 1 245 ? -1.706 16.214 30.705 1.00 97.44 245 TYR A N 1
ATOM 1924 C CA . TYR A 1 245 ? -0.863 15.017 30.698 1.00 97.44 245 TYR A CA 1
ATOM 1925 C C . TYR A 1 245 ? 0.400 15.207 31.538 1.00 97.44 245 TYR A C 1
ATOM 1927 O O . TYR A 1 245 ? 0.972 16.304 31.594 1.00 97.44 245 TYR A O 1
ATOM 1935 N N . SER A 1 246 ? 0.887 14.109 32.114 1.00 97.31 246 SER A N 1
ATOM 1936 C CA . SER A 1 246 ? 2.036 14.060 33.013 1.00 97.31 246 SER A CA 1
ATOM 1937 C C . SER A 1 246 ? 3.372 14.097 32.263 1.00 97.31 246 SER A C 1
ATOM 1939 O O . SER A 1 246 ? 3.880 13.074 31.789 1.00 97.31 246 SER A O 1
ATOM 1941 N N . MET A 1 247 ? 4.023 15.266 32.235 1.00 96.00 247 MET A N 1
ATOM 1942 C CA . MET A 1 247 ? 5.356 15.400 31.622 1.00 96.00 247 MET A CA 1
ATOM 1943 C C . MET A 1 247 ? 6.421 14.554 32.324 1.00 96.00 247 MET A C 1
ATOM 1945 O O . MET A 1 247 ? 7.350 14.063 31.688 1.00 96.00 247 MET A O 1
ATOM 1949 N N . VAL A 1 248 ? 6.301 14.391 33.642 1.00 96.69 248 VAL A N 1
ATOM 1950 C CA . VAL A 1 248 ? 7.243 13.615 34.462 1.00 96.69 248 VAL A CA 1
ATOM 1951 C C . VAL A 1 248 ? 7.185 12.135 34.087 1.00 96.69 248 VAL A C 1
ATOM 1953 O O . VAL A 1 248 ? 8.228 11.506 33.902 1.00 96.69 248 VAL A O 1
ATOM 1956 N N . THR A 1 249 ? 5.978 11.593 33.915 1.00 94.00 249 THR A N 1
ATOM 1957 C CA . THR A 1 249 ? 5.774 10.197 33.507 1.00 94.00 249 THR A CA 1
ATOM 1958 C C . THR A 1 249 ? 6.268 9.971 32.085 1.00 94.00 249 THR A C 1
ATOM 1960 O O . THR A 1 249 ? 7.051 9.049 31.855 1.00 94.00 249 THR A O 1
ATOM 1963 N N . ALA A 1 250 ? 5.915 10.867 31.158 1.00 90.44 250 ALA A N 1
ATOM 1964 C CA . ALA A 1 250 ? 6.418 10.842 29.786 1.00 90.44 250 ALA A CA 1
ATOM 1965 C C . ALA A 1 250 ? 7.956 10.890 29.735 1.00 90.44 250 ALA A C 1
ATOM 1967 O O . ALA A 1 250 ? 8.590 10.101 29.035 1.00 90.44 250 ALA A O 1
ATOM 1968 N N . ASN A 1 251 ? 8.574 11.786 30.511 1.00 96.06 251 ASN A N 1
ATOM 1969 C CA . ASN A 1 251 ? 10.025 11.918 30.584 1.00 96.06 251 ASN A CA 1
ATOM 1970 C C . ASN A 1 251 ? 10.690 10.641 31.109 1.00 96.06 251 ASN A C 1
ATOM 1972 O O . ASN A 1 251 ? 11.662 10.169 30.517 1.00 96.06 251 ASN A O 1
ATOM 1976 N N . ARG A 1 252 ? 10.165 10.068 32.197 1.00 92.81 252 ARG A N 1
ATOM 1977 C CA . ARG A 1 252 ? 10.702 8.836 32.778 1.00 92.81 252 ARG A CA 1
ATOM 1978 C C . ARG A 1 252 ? 10.595 7.673 31.800 1.00 92.81 252 ARG A C 1
ATOM 1980 O O . ARG A 1 252 ? 11.590 6.981 31.602 1.00 92.81 252 ARG A O 1
ATOM 1987 N N . PHE A 1 253 ? 9.430 7.496 31.179 1.00 90.56 253 PHE A N 1
ATOM 1988 C CA . PHE A 1 253 ? 9.196 6.453 30.183 1.00 90.56 253 PHE A CA 1
ATOM 1989 C C . PHE A 1 253 ? 10.229 6.536 29.056 1.00 90.56 253 PHE A C 1
ATOM 1991 O O . PHE A 1 253 ? 10.987 5.593 28.838 1.00 90.56 253 PHE A O 1
ATOM 1998 N N . TRP A 1 254 ? 10.352 7.696 28.405 1.00 89.69 254 TRP A N 1
ATOM 1999 C CA . TRP A 1 254 ? 11.291 7.860 27.295 1.00 89.69 254 TRP A CA 1
ATOM 2000 C C . TRP A 1 254 ? 12.758 7.785 27.721 1.00 89.69 254 TRP A C 1
ATOM 2002 O O . TRP A 1 254 ? 13.567 7.227 26.986 1.00 89.69 254 TRP A O 1
ATOM 2012 N N . SER A 1 255 ? 13.110 8.249 28.921 1.00 92.56 255 SER A N 1
ATOM 2013 C CA . SER A 1 255 ? 14.482 8.115 29.431 1.00 92.56 255 SER A CA 1
ATOM 2014 C C . SER A 1 255 ? 14.863 6.650 29.645 1.00 92.56 255 SER A C 1
ATOM 2016 O O . SER A 1 255 ? 16.003 6.274 29.399 1.00 92.56 255 SER A O 1
ATOM 2018 N N . GLN A 1 256 ? 13.918 5.811 30.080 1.00 87.69 256 GLN A N 1
ATOM 2019 C CA . GLN A 1 256 ? 14.149 4.378 30.273 1.00 87.69 256 GLN A CA 1
ATOM 2020 C C . GLN A 1 256 ? 14.158 3.604 28.951 1.00 87.69 256 GLN A C 1
ATOM 2022 O O . GLN A 1 256 ? 14.969 2.697 28.791 1.00 87.69 256 GLN A O 1
ATOM 2027 N N . ILE A 1 257 ? 13.279 3.960 28.010 1.00 82.38 257 ILE A N 1
ATOM 2028 C CA . ILE A 1 257 ? 13.120 3.245 26.736 1.00 82.38 257 ILE A CA 1
ATOM 2029 C C . ILE A 1 257 ? 14.160 3.670 25.696 1.00 82.38 257 ILE A C 1
ATOM 2031 O O . ILE A 1 257 ? 14.744 2.824 25.026 1.00 82.38 257 ILE A O 1
ATOM 2035 N N . PHE A 1 258 ? 14.396 4.973 25.547 1.00 81.75 258 PHE A N 1
ATOM 2036 C CA . PHE A 1 258 ? 15.223 5.547 24.481 1.00 81.75 258 PHE A CA 1
ATOM 2037 C C . PHE A 1 258 ? 16.522 6.189 25.001 1.00 81.75 258 PHE A C 1
ATOM 2039 O O . PHE A 1 258 ? 17.301 6.744 24.231 1.00 81.75 258 PHE A O 1
ATOM 2046 N N . GLY A 1 259 ? 16.774 6.137 26.315 1.00 86.12 259 GLY A N 1
ATOM 2047 C CA . GLY A 1 259 ? 17.981 6.677 26.955 1.00 86.12 259 GLY A CA 1
ATOM 2048 C C . GLY A 1 259 ? 18.000 8.203 27.112 1.00 86.12 259 GLY A C 1
ATOM 2049 O O . GLY A 1 259 ? 18.786 8.727 27.898 1.00 86.12 259 GLY A O 1
ATOM 2050 N N . VAL A 1 260 ? 17.128 8.925 26.404 1.00 87.94 260 VAL A N 1
ATOM 2051 C CA . VAL A 1 260 ? 16.974 10.384 26.465 1.00 87.94 260 VAL A CA 1
ATOM 2052 C C . VAL A 1 260 ? 15.500 10.770 26.377 1.00 87.94 260 VAL A C 1
ATOM 2054 O O . VAL A 1 260 ? 14.709 10.098 25.718 1.00 87.94 260 VAL A O 1
ATOM 2057 N N . ALA A 1 261 ? 15.126 11.883 27.007 1.00 91.19 261 ALA A N 1
ATOM 2058 C CA . ALA A 1 261 ? 13.769 12.408 26.935 1.00 91.19 261 ALA A CA 1
ATOM 2059 C C . ALA A 1 261 ? 13.737 13.933 27.029 1.00 91.19 261 ALA A C 1
ATOM 2061 O O . ALA A 1 261 ? 14.590 14.563 27.657 1.00 91.19 261 ALA A O 1
ATOM 2062 N N . PHE A 1 262 ? 12.693 14.533 26.459 1.00 94.56 262 PHE A N 1
ATOM 2063 C CA . PHE A 1 262 ? 12.396 15.938 26.705 1.00 94.56 262 PHE A CA 1
ATOM 2064 C C . PHE A 1 262 ? 11.980 16.136 28.165 1.00 94.56 262 PHE A C 1
ATOM 2066 O O . PHE A 1 262 ? 11.169 15.382 28.693 1.00 94.56 262 PHE A O 1
ATOM 2073 N N . SER A 1 263 ? 12.511 17.171 28.814 1.00 94.56 263 SER A N 1
ATOM 2074 C CA . SER A 1 263 ? 12.095 17.622 30.155 1.00 94.56 263 SER A CA 1
ATOM 2075 C C . SER A 1 263 ? 11.500 19.035 30.145 1.00 94.56 263 SER A C 1
ATOM 2077 O O . SER A 1 263 ? 10.964 19.500 31.145 1.00 94.56 263 SER A O 1
ATOM 2079 N N . ASN A 1 264 ? 11.558 19.726 29.000 1.00 97.44 264 ASN A N 1
ATOM 2080 C CA . ASN A 1 264 ? 11.060 21.084 28.819 1.00 97.44 264 ASN A CA 1
ATOM 2081 C C . ASN A 1 264 ? 10.058 21.131 27.656 1.00 97.44 264 ASN A C 1
ATOM 2083 O O . ASN A 1 264 ? 10.440 20.974 26.493 1.00 97.44 264 ASN A O 1
ATOM 2087 N N . LYS A 1 265 ? 8.780 21.397 27.962 1.00 96.44 265 LYS A N 1
ATOM 2088 C CA . LYS A 1 265 ? 7.703 21.461 26.959 1.00 96.44 265 LYS A CA 1
ATOM 2089 C C . LYS A 1 265 ? 7.921 22.554 25.911 1.00 96.44 265 LYS A C 1
ATOM 2091 O O . LYS A 1 265 ? 7.616 22.336 24.742 1.00 96.44 265 LYS A O 1
ATOM 2096 N N . ARG A 1 266 ? 8.476 23.714 26.286 1.00 97.06 266 ARG A N 1
ATOM 2097 C CA . ARG A 1 266 ? 8.736 24.812 25.335 1.00 97.06 266 ARG A CA 1
ATOM 2098 C C . ARG A 1 266 ? 9.812 24.426 24.324 1.00 97.06 266 ARG A C 1
ATOM 2100 O O . ARG A 1 266 ? 9.653 24.711 23.141 1.00 97.06 266 ARG A O 1
ATOM 2107 N N . TRP A 1 267 ? 10.875 23.763 24.783 1.00 97.25 267 TRP A N 1
ATOM 2108 C CA . TRP A 1 267 ? 11.915 23.236 23.900 1.00 97.25 267 TRP A CA 1
ATOM 2109 C C . TRP A 1 267 ? 11.359 22.170 22.953 1.00 97.25 267 TRP A C 1
ATOM 2111 O O . TRP A 1 267 ? 11.609 22.257 21.757 1.00 97.25 267 TRP A O 1
ATOM 2121 N N . LEU A 1 268 ? 10.545 21.236 23.460 1.00 97.06 268 LEU A N 1
ATOM 2122 C CA . LEU A 1 268 ? 9.894 20.205 22.645 1.00 97.06 268 LEU A CA 1
ATOM 2123 C C . LEU A 1 268 ? 9.114 20.823 21.475 1.00 97.06 268 LEU A C 1
ATOM 2125 O O . LEU A 1 268 ? 9.363 20.480 20.324 1.00 97.06 268 LEU A O 1
ATOM 2129 N N . HIS A 1 269 ? 8.225 21.783 21.744 1.00 97.88 269 HIS A N 1
ATOM 2130 C CA . HIS A 1 269 ? 7.394 22.387 20.694 1.00 97.88 269 HIS A CA 1
ATOM 2131 C C . HIS A 1 269 ? 8.208 23.259 19.729 1.00 97.88 269 HIS A C 1
ATOM 2133 O O . HIS A 1 269 ? 7.929 23.287 18.532 1.00 97.88 269 HIS A O 1
ATOM 2139 N N . PHE A 1 270 ? 9.247 23.946 20.217 1.00 97.94 270 PHE A N 1
ATOM 2140 C CA . PHE A 1 270 ? 10.181 24.641 19.332 1.00 97.94 270 PHE A CA 1
ATOM 2141 C C . PHE A 1 270 ? 10.931 23.658 18.425 1.00 97.94 270 PHE A C 1
ATOM 2143 O O . PHE A 1 270 ? 11.094 23.932 17.241 1.00 97.94 270 PHE A O 1
ATOM 2150 N N . PHE A 1 271 ? 11.342 22.501 18.946 1.00 96.56 271 PHE A N 1
ATOM 2151 C CA . PHE A 1 271 ? 12.017 21.463 18.172 1.00 96.56 271 PHE A CA 1
ATOM 2152 C C . PHE A 1 271 ? 11.097 20.851 17.102 1.00 96.56 271 PHE A C 1
ATOM 2154 O O . PHE A 1 271 ? 11.528 20.658 15.967 1.00 96.56 271 PHE A O 1
ATOM 2161 N N . MET A 1 272 ? 9.812 20.650 17.420 1.00 96.25 272 MET A N 1
ATOM 2162 C CA . MET A 1 272 ? 8.788 20.223 16.452 1.00 96.25 272 MET A CA 1
ATOM 2163 C C . MET A 1 272 ? 8.580 21.225 15.311 1.00 96.25 272 MET A C 1
ATOM 2165 O O . MET A 1 272 ? 8.262 20.814 14.200 1.00 96.25 272 MET A O 1
ATOM 2169 N N . LEU A 1 273 ? 8.786 22.523 15.555 1.00 97.56 273 LEU A N 1
ATOM 2170 C CA . LEU A 1 273 ? 8.835 23.535 14.498 1.00 97.56 273 LEU A CA 1
ATOM 2171 C C . LEU A 1 273 ? 10.166 23.468 13.737 1.00 97.56 273 LEU A C 1
ATOM 2173 O O . LEU A 1 273 ? 10.184 23.464 12.510 1.00 97.56 273 LEU A O 1
ATOM 2177 N N . PHE A 1 274 ? 11.284 23.416 14.461 1.00 97.62 274 PHE A N 1
ATOM 2178 C CA . PHE A 1 274 ? 12.632 23.521 13.909 1.00 97.62 274 PHE A CA 1
ATOM 2179 C C . PHE A 1 274 ? 12.961 22.416 12.897 1.00 97.62 274 PHE A C 1
ATOM 2181 O O . PHE A 1 274 ? 13.482 22.722 11.825 1.00 97.62 274 PHE A O 1
ATOM 2188 N N . VAL A 1 275 ? 12.657 21.153 13.214 1.00 95.50 275 VAL A N 1
ATOM 2189 C CA . VAL A 1 275 ? 13.031 19.984 12.395 1.00 95.50 275 VAL A CA 1
ATOM 2190 C C . VAL A 1 275 ? 12.441 20.027 10.973 1.00 95.50 275 VAL A C 1
ATOM 2192 O O . VAL A 1 275 ? 13.230 20.053 10.023 1.00 95.50 275 VAL A O 1
ATOM 2195 N N . PRO A 1 276 ? 11.107 20.093 10.772 1.00 96.06 276 PRO A N 1
ATOM 2196 C CA . PRO A 1 276 ? 10.532 20.178 9.427 1.00 96.06 276 PRO A CA 1
ATOM 2197 C C . PRO A 1 276 ? 10.939 21.456 8.697 1.00 96.06 276 PRO A C 1
ATOM 2199 O O . PRO A 1 276 ? 11.273 21.402 7.515 1.00 96.06 276 PRO A O 1
ATOM 2202 N N . VAL A 1 277 ? 10.936 22.603 9.387 1.00 98.19 277 VAL A N 1
ATOM 2203 C CA . VAL A 1 277 ? 11.249 23.897 8.764 1.00 98.19 277 VAL A CA 1
ATOM 2204 C C . VAL A 1 277 ? 12.675 23.885 8.222 1.00 98.19 277 VAL A C 1
ATOM 2206 O O . VAL A 1 277 ? 12.891 24.210 7.057 1.00 98.19 277 VAL A O 1
ATOM 2209 N N . THR A 1 278 ? 13.639 23.442 9.028 1.00 97.56 278 THR A N 1
ATOM 2210 C CA . THR A 1 278 ? 15.044 23.356 8.614 1.00 97.56 278 THR A CA 1
ATOM 2211 C C . THR A 1 278 ? 15.225 22.350 7.483 1.00 97.56 278 THR A C 1
ATOM 2213 O O . THR A 1 278 ? 15.909 22.663 6.514 1.00 97.56 278 THR A O 1
ATOM 2216 N N . GLY A 1 279 ? 14.576 21.181 7.551 1.00 96.38 279 GLY A N 1
ATOM 2217 C CA . GLY A 1 279 ? 14.627 20.185 6.478 1.00 96.38 279 GLY A CA 1
ATOM 2218 C C . GLY A 1 279 ? 14.172 20.744 5.131 1.00 96.38 279 GLY A C 1
ATOM 2219 O O . GLY A 1 279 ? 14.902 20.664 4.142 1.00 96.38 279 GLY A O 1
ATOM 2220 N N . LEU A 1 280 ? 12.998 21.377 5.090 1.00 97.88 280 LEU A N 1
ATOM 2221 C CA . LEU A 1 280 ? 12.475 21.983 3.863 1.00 97.88 280 LEU A CA 1
ATOM 2222 C C . LEU A 1 280 ? 13.408 23.083 3.332 1.00 97.88 280 LEU A C 1
ATOM 2224 O O . LEU A 1 280 ? 13.698 23.105 2.136 1.00 97.88 280 LEU A O 1
ATOM 2228 N N . TRP A 1 281 ? 13.953 23.932 4.207 1.00 98.62 281 TRP A N 1
ATOM 2229 C CA . TRP A 1 281 ? 14.954 24.934 3.826 1.00 98.62 281 TRP A CA 1
ATOM 2230 C C . TRP A 1 281 ? 16.226 24.313 3.234 1.00 98.62 281 TRP A C 1
ATOM 2232 O O . TRP A 1 281 ? 16.725 24.809 2.225 1.00 98.62 281 TRP A O 1
ATOM 2242 N N . MET A 1 282 ? 16.736 23.218 3.808 1.00 97.94 282 MET A N 1
ATOM 2243 C CA . MET A 1 282 ? 17.897 22.516 3.252 1.00 97.94 282 MET A CA 1
ATOM 2244 C C . MET A 1 282 ? 17.591 21.978 1.857 1.00 97.94 282 MET A C 1
ATOM 2246 O O . MET A 1 282 ? 18.370 22.215 0.938 1.00 97.94 282 MET A O 1
ATOM 2250 N N . SER A 1 283 ? 16.431 21.344 1.662 1.00 97.88 283 SER A N 1
ATOM 2251 C CA . SER A 1 283 ? 16.037 20.847 0.339 1.00 97.88 283 SER A CA 1
ATOM 2252 C C . SER A 1 283 ? 15.956 21.968 -0.704 1.00 97.88 283 SER A C 1
ATOM 2254 O O . SER A 1 283 ? 16.483 21.807 -1.804 1.00 97.88 283 SER A O 1
ATOM 2256 N N . ALA A 1 284 ? 15.403 23.131 -0.335 1.00 98.50 284 ALA A N 1
ATOM 2257 C CA . ALA A 1 284 ? 15.305 24.298 -1.207 1.00 98.50 284 ALA A CA 1
ATOM 2258 C C . ALA A 1 284 ? 16.687 24.792 -1.669 1.00 98.50 284 ALA A C 1
ATOM 2260 O O . ALA A 1 284 ? 16.868 25.081 -2.850 1.00 98.50 284 ALA A O 1
ATOM 2261 N N . ILE A 1 285 ? 17.686 24.820 -0.777 1.00 98.31 285 ILE A N 1
ATOM 2262 C CA . ILE A 1 285 ? 19.073 25.177 -1.127 1.00 98.31 285 ILE A CA 1
ATOM 2263 C C . ILE A 1 285 ? 19.643 24.203 -2.164 1.00 98.31 285 ILE A C 1
ATOM 2265 O O . ILE A 1 285 ? 20.242 24.632 -3.150 1.00 98.31 285 ILE A O 1
ATOM 2269 N N . GLY A 1 286 ? 19.435 22.898 -1.979 1.00 97.81 286 GLY A N 1
ATOM 2270 C CA . GLY A 1 286 ? 19.910 21.908 -2.943 1.00 97.81 286 GLY A CA 1
ATOM 2271 C C . GLY A 1 286 ? 19.259 22.068 -4.321 1.00 97.81 286 GLY A C 1
ATOM 2272 O O . GLY A 1 286 ? 19.960 21.985 -5.327 1.00 97.81 286 GLY A O 1
ATOM 2273 N N . VAL A 1 287 ? 17.962 22.396 -4.381 1.00 98.38 287 VAL A N 1
ATOM 2274 C CA . VAL A 1 287 ? 17.262 22.697 -5.644 1.00 98.38 287 VAL A CA 1
ATOM 2275 C C . VAL A 1 287 ? 17.820 23.949 -6.330 1.00 98.38 287 VAL A C 1
ATOM 2277 O O . VAL A 1 287 ? 17.976 23.947 -7.549 1.00 98.38 287 VAL A O 1
ATOM 2280 N N . VAL A 1 288 ? 18.195 24.991 -5.578 1.00 98.44 288 VAL A N 1
ATOM 2281 C CA . VAL A 1 288 ? 18.884 26.168 -6.143 1.00 98.44 288 VAL A CA 1
ATOM 2282 C C . VAL A 1 288 ? 20.214 25.771 -6.797 1.00 98.44 288 VAL A C 1
ATOM 2284 O O . VAL A 1 288 ? 20.530 26.266 -7.875 1.00 98.44 288 VAL A O 1
ATOM 2287 N N . GLY A 1 289 ? 20.968 24.837 -6.209 1.00 98.06 289 GLY A N 1
ATOM 2288 C CA . GLY A 1 289 ? 22.161 24.269 -6.851 1.00 98.06 289 GLY A CA 1
ATOM 2289 C C . GLY A 1 289 ? 21.831 23.533 -8.155 1.00 98.06 289 GLY A C 1
ATOM 2290 O O . GLY A 1 289 ? 22.482 23.747 -9.180 1.00 98.06 289 GLY A O 1
ATOM 2291 N N . LEU A 1 290 ? 20.765 22.727 -8.153 1.00 98.19 290 LEU A N 1
ATOM 2292 C CA . LEU A 1 290 ? 20.301 22.017 -9.347 1.00 98.19 290 LEU A CA 1
ATOM 2293 C C . LEU A 1 290 ? 19.802 22.945 -10.457 1.00 98.19 290 LEU A C 1
ATOM 2295 O O . LEU A 1 290 ? 19.924 22.577 -11.623 1.00 98.19 290 LEU A O 1
ATOM 2299 N N . ALA A 1 291 ? 19.317 24.147 -10.132 1.00 98.00 291 ALA A N 1
ATOM 2300 C CA . ALA A 1 291 ? 18.980 25.174 -11.120 1.00 98.00 291 ALA A CA 1
ATOM 2301 C C . ALA A 1 291 ? 20.169 25.471 -12.047 1.00 98.00 291 ALA A C 1
ATOM 2303 O O . ALA A 1 291 ? 19.987 25.675 -13.236 1.00 98.00 291 ALA A O 1
ATOM 2304 N N . LEU A 1 292 ? 21.392 25.420 -11.513 1.00 97.31 292 LEU A N 1
ATOM 2305 C CA . LEU A 1 292 ? 22.639 25.654 -12.245 1.00 97.31 292 LEU A CA 1
ATOM 2306 C C . LEU A 1 292 ? 23.313 24.354 -12.702 1.00 97.31 292 LEU A C 1
ATOM 2308 O O . LEU A 1 292 ? 24.479 24.362 -13.087 1.00 97.31 292 LEU A O 1
ATOM 2312 N N . ASN A 1 293 ? 22.618 23.218 -12.598 1.00 97.06 293 ASN A N 1
ATOM 2313 C CA . ASN A 1 293 ? 23.186 21.882 -12.773 1.00 97.06 293 ASN A CA 1
ATOM 2314 C C . ASN A 1 293 ? 24.395 21.589 -11.861 1.00 97.06 293 ASN A C 1
ATOM 2316 O O . ASN A 1 293 ? 25.157 20.661 -12.133 1.00 97.06 293 ASN A O 1
ATOM 2320 N N . LEU A 1 294 ? 24.534 22.316 -10.745 1.00 96.88 294 LEU A N 1
ATOM 2321 C CA . LEU A 1 294 ? 25.567 22.092 -9.738 1.00 96.88 294 LEU A CA 1
ATOM 2322 C C . LEU A 1 294 ? 25.143 20.930 -8.835 1.00 96.88 294 LEU A C 1
ATOM 2324 O O . LEU A 1 294 ? 24.542 21.097 -7.772 1.00 96.88 294 LEU A O 1
ATOM 2328 N N . ARG A 1 295 ? 25.390 19.724 -9.338 1.00 95.25 295 ARG A N 1
ATOM 2329 C CA . ARG A 1 295 ? 24.908 18.462 -8.778 1.00 95.25 295 ARG A CA 1
ATOM 2330 C C . ARG A 1 295 ? 25.970 17.840 -7.875 1.00 95.25 295 ARG A C 1
ATOM 2332 O O . ARG A 1 295 ? 27.156 17.895 -8.177 1.00 95.25 295 ARG A O 1
ATOM 2339 N N . ALA A 1 296 ? 25.524 17.134 -6.843 1.00 91.25 296 ALA A N 1
ATOM 2340 C CA . ALA A 1 296 ? 26.304 16.047 -6.257 1.00 91.25 296 ALA A CA 1
ATOM 2341 C C . ALA A 1 296 ? 26.033 14.783 -7.088 1.00 91.25 296 ALA A C 1
ATOM 2343 O O . ALA A 1 296 ? 25.361 13.867 -6.622 1.00 91.25 296 ALA A O 1
ATOM 2344 N N . TYR A 1 297 ? 26.409 14.820 -8.371 1.00 89.69 297 TYR A N 1
ATOM 2345 C CA . TYR A 1 297 ? 26.058 13.753 -9.307 1.00 89.69 297 TYR A CA 1
ATOM 2346 C C . TYR A 1 297 ? 26.947 12.533 -9.090 1.00 89.69 297 TYR A C 1
ATOM 2348 O O . TYR A 1 297 ? 26.435 11.412 -9.064 1.00 89.69 297 TYR A O 1
ATOM 2356 N N . ASP A 1 298 ? 28.243 12.777 -8.888 1.00 90.31 298 ASP A N 1
ATOM 2357 C CA . ASP A 1 298 ? 29.269 11.758 -8.830 1.00 90.31 298 ASP A CA 1
ATOM 2358 C C . ASP A 1 298 ? 30.208 11.845 -7.619 1.00 90.31 298 ASP A C 1
ATOM 2360 O O . ASP A 1 298 ? 30.403 12.884 -6.986 1.00 90.31 298 ASP A O 1
ATOM 2364 N N . PHE A 1 299 ? 30.813 10.702 -7.299 1.00 94.56 299 PHE A N 1
ATOM 2365 C CA . PHE A 1 299 ? 32.011 10.637 -6.473 1.00 94.56 299 PHE A CA 1
ATOM 2366 C C . PHE A 1 299 ? 33.193 10.300 -7.375 1.00 94.56 299 PHE A C 1
ATOM 2368 O O . PHE A 1 299 ? 33.376 9.148 -7.756 1.00 94.56 299 PHE A O 1
ATOM 2375 N N . VAL A 1 300 ? 34.038 11.291 -7.666 1.00 94.69 300 VAL A N 1
ATOM 2376 C CA . VAL A 1 300 ? 35.181 11.147 -8.589 1.00 94.69 300 VAL A CA 1
ATOM 2377 C C . VAL A 1 300 ? 36.087 9.959 -8.238 1.00 94.69 300 VAL A C 1
ATOM 2379 O O . VAL A 1 300 ? 36.568 9.262 -9.123 1.00 94.69 300 VAL A O 1
ATOM 2382 N N . SER A 1 301 ? 36.292 9.671 -6.949 1.00 91.62 301 SER A N 1
ATOM 2383 C CA . SER A 1 301 ? 37.087 8.514 -6.518 1.00 91.62 301 SER A CA 1
ATOM 2384 C C . SER A 1 301 ? 36.453 7.164 -6.874 1.00 91.62 301 SER A C 1
ATOM 2386 O O . SER A 1 301 ? 37.182 6.210 -7.131 1.00 91.62 301 SER A O 1
ATOM 2388 N N . GLN A 1 302 ? 35.119 7.074 -6.891 1.00 92.00 302 GLN A N 1
ATOM 2389 C CA . GLN A 1 302 ? 34.393 5.878 -7.324 1.00 92.00 302 GLN A CA 1
ATOM 2390 C C . GLN A 1 302 ? 34.483 5.716 -8.843 1.00 92.00 302 GLN A C 1
ATOM 2392 O O . GLN A 1 302 ? 34.751 4.612 -9.298 1.00 92.00 302 GLN A O 1
ATOM 2397 N N . GLU A 1 303 ? 34.335 6.806 -9.605 1.00 88.88 303 GLU A N 1
ATOM 2398 C CA . GLU A 1 303 ? 34.439 6.790 -11.074 1.00 88.88 303 GLU A CA 1
ATOM 2399 C C . GLU A 1 303 ? 35.832 6.369 -11.550 1.00 88.88 303 GLU A C 1
ATOM 2401 O O . GLU A 1 303 ? 35.956 5.486 -12.392 1.00 88.88 303 GLU A O 1
ATOM 2406 N N . ILE A 1 304 ? 36.893 6.943 -10.966 1.00 90.62 304 ILE A N 1
ATOM 2407 C CA . ILE A 1 304 ? 38.279 6.568 -11.294 1.00 90.62 304 ILE A CA 1
ATOM 2408 C C . ILE A 1 304 ? 38.494 5.079 -11.027 1.00 90.62 304 ILE A C 1
ATOM 2410 O O . ILE A 1 304 ? 39.040 4.368 -11.867 1.00 90.62 304 ILE A O 1
ATOM 2414 N N . ARG A 1 305 ? 38.030 4.590 -9.871 1.00 86.94 305 ARG A N 1
ATOM 2415 C CA . ARG A 1 305 ? 38.214 3.188 -9.513 1.00 86.94 305 ARG A CA 1
ATOM 2416 C C . ARG A 1 305 ? 37.427 2.253 -10.432 1.00 86.94 305 ARG A C 1
ATOM 2418 O O . ARG A 1 305 ? 38.000 1.273 -10.884 1.00 86.94 305 ARG A O 1
ATOM 2425 N N . ALA A 1 306 ? 36.165 2.559 -10.725 1.00 80.31 306 ALA A N 1
ATOM 2426 C CA . ALA A 1 306 ? 35.329 1.753 -11.616 1.00 80.31 306 ALA A CA 1
ATOM 2427 C C . ALA A 1 306 ? 35.845 1.743 -13.066 1.00 80.31 306 ALA A C 1
ATOM 2429 O O . ALA A 1 306 ? 35.697 0.748 -13.769 1.00 80.31 306 ALA A O 1
ATOM 2430 N N . ALA A 1 307 ? 36.476 2.833 -13.516 1.00 84.88 307 ALA A N 1
ATOM 2431 C CA . ALA A 1 307 ? 37.070 2.913 -14.848 1.00 84.88 307 ALA A CA 1
ATOM 2432 C C . ALA A 1 307 ? 38.351 2.070 -14.986 1.00 84.88 307 ALA A C 1
ATOM 2434 O O . ALA A 1 307 ? 38.609 1.513 -16.052 1.00 84.88 307 ALA A O 1
ATOM 2435 N N . GLU A 1 308 ? 39.163 1.990 -13.930 1.00 89.31 308 GLU A N 1
ATOM 2436 C CA . GLU A 1 308 ? 40.413 1.216 -13.918 1.00 89.31 308 GLU A CA 1
ATOM 2437 C C . GLU A 1 308 ? 40.200 -0.270 -13.590 1.00 89.31 308 GLU A C 1
ATOM 2439 O O . GLU A 1 308 ? 40.975 -1.117 -14.034 1.00 89.31 308 GLU A O 1
ATOM 2444 N N . ASP A 1 309 ? 39.162 -0.585 -12.814 1.00 87.56 309 ASP A N 1
ATOM 2445 C CA . ASP A 1 309 ? 38.863 -1.912 -12.278 1.00 87.56 309 ASP A CA 1
ATOM 2446 C C . ASP A 1 309 ? 37.438 -2.329 -12.687 1.00 87.56 309 ASP A C 1
ATOM 2448 O O . ASP A 1 309 ? 36.479 -1.990 -11.991 1.00 87.56 309 ASP A O 1
ATOM 2452 N N . PRO A 1 310 ? 37.268 -3.061 -13.808 1.00 75.12 310 PRO A N 1
ATOM 2453 C CA . PRO A 1 310 ? 35.950 -3.462 -14.310 1.00 75.12 310 PRO A CA 1
ATOM 2454 C C . PRO A 1 310 ? 35.155 -4.380 -13.371 1.00 75.12 310 PRO A C 1
ATOM 2456 O O . PRO A 1 310 ? 33.960 -4.575 -13.582 1.00 75.12 310 PRO A O 1
ATOM 2459 N N . GLU A 1 311 ? 35.801 -4.965 -12.358 1.00 75.88 311 GLU A N 1
ATOM 2460 C CA . GLU A 1 311 ? 35.147 -5.781 -11.328 1.00 75.88 311 GLU A CA 1
ATOM 2461 C C . GLU A 1 311 ? 34.679 -4.936 -10.127 1.00 75.88 311 GLU A C 1
ATOM 2463 O O . GLU A 1 311 ? 33.961 -5.429 -9.253 1.00 75.88 311 GLU A O 1
ATOM 2468 N N . PHE A 1 312 ? 35.060 -3.656 -10.062 1.00 71.25 312 PHE A N 1
ATOM 2469 C CA . PHE A 1 312 ? 34.667 -2.755 -8.987 1.00 71.25 312 PHE A CA 1
ATOM 2470 C C . PHE A 1 312 ? 33.234 -2.249 -9.176 1.00 71.25 312 PHE A C 1
ATOM 2472 O O . PHE A 1 312 ? 32.955 -1.391 -10.011 1.00 71.25 312 PHE A O 1
ATOM 2479 N N . GLU A 1 313 ? 32.326 -2.730 -8.326 1.00 79.81 313 GLU A N 1
ATOM 2480 C CA . GLU A 1 313 ? 30.921 -2.325 -8.328 1.00 79.81 313 GLU A CA 1
ATOM 2481 C C . GLU A 1 313 ? 30.448 -1.899 -6.926 1.00 79.81 313 GLU A C 1
ATOM 2483 O O . GLU A 1 313 ? 30.682 -2.573 -5.920 1.00 79.81 313 GLU A O 1
ATOM 2488 N N . THR A 1 314 ? 29.724 -0.780 -6.853 1.00 82.50 314 THR A N 1
ATOM 2489 C CA . THR A 1 314 ? 29.044 -0.292 -5.643 1.00 82.50 314 THR A CA 1
ATOM 2490 C C . THR A 1 314 ? 27.600 0.136 -5.933 1.00 82.50 314 THR A C 1
ATOM 2492 O O . THR A 1 314 ? 27.207 0.349 -7.083 1.00 82.50 314 THR A O 1
ATOM 2495 N N . PHE A 1 315 ? 26.778 0.330 -4.890 1.00 74.81 315 PHE A N 1
ATOM 2496 C CA . PHE A 1 315 ? 25.420 0.885 -5.057 1.00 74.81 315 PHE A CA 1
ATOM 2497 C C . PHE A 1 315 ? 25.410 2.244 -5.751 1.00 74.81 315 PHE A C 1
ATOM 2499 O O . PHE A 1 315 ? 24.470 2.558 -6.477 1.00 74.81 315 PHE A O 1
ATOM 2506 N N . TYR A 1 316 ? 26.458 3.037 -5.536 1.00 86.12 316 TYR A N 1
ATOM 2507 C CA . TYR A 1 316 ? 26.630 4.300 -6.227 1.00 86.12 316 TYR A CA 1
ATOM 2508 C C . TYR A 1 316 ? 26.724 4.064 -7.749 1.00 86.12 316 TYR A C 1
ATOM 2510 O O . TYR A 1 316 ? 25.880 4.581 -8.476 1.00 86.12 316 TYR A O 1
ATOM 2518 N N . THR A 1 317 ? 27.623 3.187 -8.220 1.00 76.44 317 THR A N 1
ATOM 2519 C CA . THR A 1 317 ? 27.773 2.880 -9.660 1.00 76.44 317 THR A CA 1
ATOM 2520 C C . THR A 1 317 ? 26.516 2.246 -10.276 1.00 76.44 317 THR A C 1
ATOM 2522 O O . THR A 1 317 ? 26.114 2.608 -11.379 1.00 76.44 317 THR A O 1
ATOM 2525 N N . LYS A 1 318 ? 25.801 1.382 -9.536 1.00 76.31 318 LYS A N 1
ATOM 2526 C CA . LYS A 1 318 ? 24.528 0.789 -9.994 1.00 76.31 318 LYS A CA 1
ATOM 2527 C C . LYS A 1 318 ? 23.436 1.841 -10.200 1.00 76.31 318 LYS A C 1
ATOM 2529 O O . LYS A 1 318 ? 22.687 1.779 -11.173 1.00 76.31 318 LYS A O 1
ATOM 2534 N N . ASN A 1 319 ? 23.345 2.825 -9.304 1.00 77.56 319 ASN A N 1
ATOM 2535 C CA . ASN A 1 319 ? 22.390 3.922 -9.450 1.00 77.56 319 ASN A CA 1
ATOM 2536 C C . ASN A 1 319 ? 22.725 4.816 -10.652 1.00 77.56 319 ASN A C 1
ATOM 2538 O O . ASN A 1 319 ? 21.805 5.312 -11.299 1.00 77.56 319 ASN A O 1
ATOM 2542 N N . ILE A 1 320 ? 24.008 4.983 -10.996 1.00 86.88 320 ILE A N 1
ATOM 2543 C CA . ILE A 1 320 ? 24.409 5.689 -12.221 1.00 86.88 320 ILE A CA 1
ATOM 2544 C C . ILE A 1 320 ? 23.874 4.969 -13.470 1.00 86.88 320 ILE A C 1
ATOM 2546 O O . ILE A 1 320 ? 23.257 5.629 -14.307 1.00 86.88 320 ILE A O 1
ATOM 2550 N N . LEU A 1 321 ? 23.960 3.634 -13.539 1.00 80.38 321 LEU A N 1
ATOM 2551 C CA . LEU A 1 321 ? 23.370 2.843 -14.635 1.00 80.38 321 LEU A CA 1
ATOM 2552 C C . LEU A 1 321 ? 21.838 2.991 -14.719 1.00 80.38 321 LEU A C 1
ATOM 2554 O O . LEU A 1 321 ? 21.271 3.116 -15.805 1.00 80.38 321 LEU A O 1
ATOM 2558 N N . LEU A 1 322 ? 21.138 3.014 -13.578 1.00 79.94 322 LEU A N 1
ATOM 2559 C CA . LEU A 1 322 ? 19.692 3.281 -13.557 1.00 79.94 322 LEU A CA 1
ATOM 2560 C C . LEU A 1 322 ? 19.377 4.688 -14.076 1.00 79.94 322 LEU A C 1
ATOM 2562 O O . LEU A 1 322 ? 18.437 4.861 -14.851 1.00 79.94 322 LEU A O 1
ATOM 2566 N N . ASN A 1 323 ? 20.172 5.683 -13.682 1.00 88.25 323 ASN A N 1
ATOM 2567 C CA . ASN A 1 323 ? 20.018 7.058 -14.141 1.00 88.25 323 ASN A CA 1
ATOM 2568 C C . ASN A 1 323 ? 20.256 7.170 -15.656 1.00 88.25 323 ASN A C 1
ATOM 2570 O O . ASN A 1 323 ? 19.506 7.869 -16.334 1.00 88.25 323 ASN A O 1
ATOM 2574 N N . GLU A 1 324 ? 21.243 6.459 -16.206 1.00 86.56 324 GLU A N 1
ATOM 2575 C CA . GLU A 1 324 ? 21.475 6.348 -17.654 1.00 86.56 324 GLU A CA 1
ATOM 2576 C C . GLU A 1 324 ? 20.271 5.755 -18.384 1.00 86.56 324 GLU A C 1
ATOM 2578 O O . GLU A 1 324 ? 19.814 6.325 -19.378 1.00 86.56 324 GLU A O 1
ATOM 2583 N N . GLY A 1 325 ? 19.706 4.671 -17.845 1.00 84.06 325 GLY A N 1
ATOM 2584 C CA . GLY A 1 325 ? 18.463 4.087 -18.339 1.00 84.06 325 GLY A CA 1
ATOM 2585 C C . GLY A 1 325 ? 17.318 5.100 -18.338 1.00 84.06 325 GLY A C 1
ATOM 2586 O O . GLY A 1 325 ? 16.703 5.332 -19.375 1.00 84.06 325 GLY A O 1
ATOM 2587 N N . ILE A 1 326 ? 17.068 5.769 -17.209 1.00 87.69 326 ILE A N 1
ATOM 2588 C CA . ILE A 1 326 ? 16.019 6.795 -17.104 1.00 87.69 326 ILE A CA 1
ATOM 2589 C C . ILE A 1 326 ? 16.218 7.881 -18.166 1.00 87.69 326 ILE A C 1
ATOM 2591 O O . ILE A 1 326 ? 15.268 8.213 -18.869 1.00 87.69 326 ILE A O 1
ATOM 2595 N N . ARG A 1 327 ? 17.437 8.411 -18.327 1.00 92.31 327 ARG A N 1
ATOM 2596 C CA . ARG A 1 327 ? 17.710 9.467 -19.313 1.00 92.31 327 ARG A CA 1
ATOM 2597 C C . ARG A 1 327 ? 17.428 9.004 -20.737 1.00 92.31 327 ARG A C 1
ATOM 2599 O O . ARG A 1 327 ? 16.669 9.670 -21.432 1.00 92.31 327 ARG A O 1
ATOM 2606 N N . ALA A 1 328 ? 18.003 7.882 -21.162 1.00 88.31 328 ALA A N 1
ATOM 2607 C CA . ALA A 1 328 ? 17.888 7.417 -22.544 1.00 88.31 328 ALA A CA 1
ATOM 2608 C C . ALA A 1 328 ? 16.441 7.066 -22.923 1.00 88.31 328 ALA A C 1
ATOM 2610 O O . ALA A 1 328 ? 15.976 7.402 -24.009 1.00 88.31 328 ALA A O 1
ATOM 2611 N N . TRP A 1 329 ? 15.711 6.425 -22.009 1.00 89.69 329 TRP A N 1
ATOM 2612 C CA . TRP A 1 329 ? 14.360 5.940 -22.277 1.00 89.69 329 TRP A CA 1
ATOM 2613 C C . TRP A 1 329 ? 13.277 7.009 -22.147 1.00 89.69 329 TRP A C 1
ATOM 2615 O O . TRP A 1 329 ? 12.258 6.928 -22.828 1.00 89.69 329 TRP A O 1
ATOM 2625 N N . MET A 1 330 ? 13.481 8.002 -21.282 1.00 92.56 330 MET A N 1
ATOM 2626 C CA . MET A 1 330 ? 12.512 9.074 -21.061 1.00 92.56 330 MET A CA 1
ATOM 2627 C C . MET A 1 330 ? 12.716 10.235 -22.039 1.00 92.56 330 MET A C 1
ATOM 2629 O O . MET A 1 330 ? 11.739 10.741 -22.585 1.00 92.56 330 MET A O 1
ATOM 2633 N N . ALA A 1 331 ? 13.966 10.649 -22.292 1.00 91.12 331 ALA A N 1
ATOM 2634 C CA . ALA A 1 331 ? 14.276 11.938 -22.922 1.00 91.12 331 ALA A CA 1
ATOM 2635 C C . ALA A 1 331 ? 13.584 12.170 -24.271 1.00 91.12 331 ALA A C 1
ATOM 2637 O O . ALA A 1 331 ? 13.137 13.283 -24.527 1.00 91.12 331 ALA A O 1
ATOM 2638 N N . ALA A 1 332 ? 13.455 11.141 -25.113 1.00 89.62 332 ALA A N 1
ATOM 2639 C CA . ALA A 1 332 ? 12.888 11.297 -26.453 1.00 89.62 332 ALA A CA 1
ATOM 2640 C C . ALA A 1 332 ? 11.427 11.779 -26.451 1.00 89.62 332 ALA A C 1
ATOM 2642 O O . ALA A 1 332 ? 11.049 12.602 -27.281 1.00 89.62 332 ALA A O 1
ATOM 2643 N N . GLN A 1 333 ? 10.610 11.295 -25.513 1.00 91.50 333 GLN A N 1
ATOM 2644 C CA . GLN A 1 333 ? 9.212 11.726 -25.377 1.00 91.50 333 GLN A CA 1
ATOM 2645 C C . GLN A 1 333 ? 9.070 12.918 -24.433 1.00 91.50 333 GLN A C 1
ATOM 2647 O O . GLN A 1 333 ? 8.195 13.758 -24.600 1.00 91.50 333 GLN A O 1
ATOM 2652 N N . ASP A 1 334 ? 9.943 12.976 -23.436 1.00 94.75 334 ASP A N 1
ATOM 2653 C CA . ASP A 1 334 ? 9.892 13.921 -22.333 1.00 94.75 334 ASP A CA 1
ATOM 2654 C C . ASP A 1 334 ? 10.462 15.307 -22.681 1.00 94.75 334 ASP A C 1
ATOM 2656 O O . ASP A 1 334 ? 10.126 16.313 -22.056 1.00 94.75 334 ASP A O 1
ATOM 2660 N N . GLN A 1 335 ? 11.322 15.361 -23.700 1.00 97.00 335 GLN A N 1
ATOM 2661 C CA . GLN A 1 335 ? 11.923 16.572 -24.258 1.00 97.00 335 GLN A CA 1
ATOM 2662 C C . GLN A 1 335 ? 11.671 16.610 -25.774 1.00 97.00 335 GLN A C 1
ATOM 2664 O O . GLN A 1 335 ? 12.608 16.552 -26.569 1.00 97.00 335 GLN A O 1
ATOM 2669 N N . PRO A 1 336 ? 10.403 16.724 -26.213 1.00 94.88 336 PRO A N 1
ATOM 2670 C CA . PRO A 1 336 ? 10.045 16.596 -27.627 1.00 94.88 336 PRO A CA 1
ATOM 2671 C C . PRO A 1 336 ? 10.685 17.680 -28.508 1.00 94.88 336 PRO A C 1
ATOM 2673 O O . PRO A 1 336 ? 10.883 17.477 -29.701 1.00 94.88 336 PRO A O 1
ATOM 2676 N N . HIS A 1 337 ? 11.062 18.819 -27.923 1.00 95.69 337 HIS A N 1
ATOM 2677 C CA . HIS A 1 337 ? 11.759 19.901 -28.617 1.00 95.69 337 HIS A CA 1
ATOM 2678 C C . HIS A 1 337 ? 13.183 19.529 -29.068 1.00 95.69 337 HIS A C 1
ATOM 2680 O O . HIS A 1 337 ? 13.692 20.151 -29.998 1.00 95.69 337 HIS A O 1
ATOM 2686 N N . GLU A 1 338 ? 13.804 18.516 -28.458 1.00 95.00 338 GLU A N 1
ATOM 2687 C CA . GLU A 1 338 ? 15.130 18.017 -28.847 1.00 95.00 338 GLU A CA 1
ATOM 2688 C C . GLU A 1 338 ? 15.073 17.080 -30.066 1.00 95.00 338 GLU A C 1
ATOM 2690 O O . GLU A 1 338 ? 16.095 16.821 -30.695 1.00 95.00 338 GLU A O 1
ATOM 2695 N N . ASN A 1 339 ? 13.883 16.580 -30.435 1.00 94.75 339 ASN A N 1
ATOM 2696 C CA . ASN A 1 339 ? 13.675 15.652 -31.556 1.00 94.75 339 ASN A CA 1
ATOM 2697 C C . ASN A 1 339 ? 14.617 14.429 -31.523 1.00 94.75 339 ASN A C 1
ATOM 2699 O O . ASN A 1 339 ? 15.118 13.983 -32.558 1.00 94.75 339 ASN A O 1
ATOM 2703 N N . LEU A 1 340 ? 14.879 13.896 -30.325 1.00 93.06 340 LEU A N 1
ATOM 2704 C CA . LEU A 1 340 ? 15.794 12.772 -30.138 1.00 93.06 340 LEU A CA 1
ATOM 2705 C C . LEU A 1 340 ? 15.203 11.490 -30.729 1.00 93.06 340 LEU A C 1
ATOM 2707 O O . LEU A 1 340 ? 14.095 11.078 -30.386 1.00 93.06 340 LEU A O 1
ATOM 2711 N N . ILE A 1 341 ? 15.987 10.824 -31.574 1.00 92.19 341 ILE A N 1
ATOM 2712 C CA . ILE A 1 341 ? 15.687 9.496 -32.105 1.00 92.19 341 ILE A CA 1
ATOM 2713 C C . ILE A 1 341 ? 16.825 8.581 -31.668 1.00 92.19 341 ILE A C 1
ATOM 2715 O O . ILE A 1 341 ? 17.946 8.704 -32.159 1.00 92.19 341 ILE A O 1
ATOM 2719 N N . PHE A 1 342 ? 16.534 7.671 -30.741 1.00 88.81 342 PHE A N 1
ATOM 2720 C CA . PHE A 1 342 ? 17.470 6.637 -30.312 1.00 88.81 342 PHE A CA 1
ATOM 2721 C C . PHE A 1 342 ? 17.126 5.323 -31.019 1.00 88.81 342 PHE A C 1
ATOM 2723 O O . PHE A 1 342 ? 16.073 4.748 -30.731 1.00 88.81 342 PHE A O 1
ATOM 2730 N N . PRO A 1 343 ? 17.973 4.841 -31.950 1.00 88.44 343 PRO A N 1
ATOM 2731 C CA . PRO A 1 343 ? 17.882 3.473 -32.448 1.00 88.44 343 PRO A CA 1
ATOM 2732 C C . PRO A 1 343 ? 17.848 2.459 -31.298 1.00 88.44 343 PRO A C 1
ATOM 2734 O O . PRO A 1 343 ? 18.439 2.680 -30.242 1.00 88.44 343 PRO A O 1
ATOM 2737 N N . GLU A 1 344 ? 17.172 1.329 -31.488 1.00 78.94 344 GLU A N 1
ATOM 2738 C CA . GLU A 1 344 ? 17.005 0.346 -30.410 1.00 78.94 344 GLU A CA 1
ATOM 2739 C C . GLU A 1 344 ? 18.347 -0.188 -29.884 1.00 78.94 344 GLU A C 1
ATOM 2741 O O . GLU A 1 344 ? 18.512 -0.361 -28.679 1.00 78.94 344 GLU A O 1
ATOM 2746 N N . GLU A 1 345 ? 19.331 -0.341 -30.770 1.00 76.94 345 GLU A N 1
ATOM 2747 C CA . GLU A 1 345 ? 20.696 -0.790 -30.466 1.00 76.94 345 GLU A CA 1
ATOM 2748 C C . GLU A 1 345 ? 21.495 0.149 -29.548 1.00 76.94 345 GLU A C 1
ATOM 2750 O O . GLU A 1 345 ? 22.455 -0.294 -28.921 1.00 76.94 345 GLU A O 1
ATOM 2755 N N . VAL A 1 346 ? 21.109 1.428 -29.436 1.00 79.25 346 VAL A N 1
ATOM 2756 C CA . VAL A 1 346 ? 21.779 2.386 -28.538 1.00 79.25 346 VAL A CA 1
ATOM 2757 C C . VAL A 1 346 ? 21.057 2.550 -27.199 1.00 79.25 346 VAL A C 1
ATOM 2759 O O . VAL A 1 346 ? 21.558 3.251 -26.319 1.00 79.25 346 VAL A O 1
ATOM 2762 N N . LEU A 1 347 ? 19.889 1.920 -27.016 1.00 81.81 347 LEU A N 1
ATOM 2763 C CA . LEU A 1 347 ? 19.176 1.953 -25.741 1.00 81.81 347 LEU A CA 1
ATOM 2764 C C . LEU A 1 347 ? 19.812 0.960 -24.755 1.00 81.81 347 LEU A C 1
ATOM 2766 O O . LEU A 1 347 ? 19.863 -0.238 -25.039 1.00 81.81 347 LEU A O 1
ATOM 2770 N N . PRO A 1 348 ? 20.230 1.405 -23.557 1.00 77.75 348 PRO A N 1
ATOM 2771 C CA . PRO A 1 348 ? 20.855 0.521 -22.579 1.00 77.75 348 PRO A CA 1
ATOM 2772 C C . PRO A 1 348 ? 19.852 -0.539 -22.093 1.00 77.75 348 PRO A C 1
ATOM 2774 O O . PRO A 1 348 ? 18.831 -0.217 -21.470 1.00 77.75 348 PRO A O 1
ATOM 2777 N N . ARG A 1 349 ? 20.132 -1.812 -22.412 1.00 67.75 349 ARG A N 1
ATOM 2778 C CA . ARG A 1 349 ? 19.340 -3.010 -22.074 1.00 67.75 349 ARG A CA 1
ATOM 2779 C C . ARG A 1 349 ? 20.262 -4.216 -21.878 1.00 67.75 349 ARG A C 1
ATOM 2781 O O . ARG A 1 349 ? 21.163 -4.430 -22.677 1.00 67.75 349 ARG A O 1
ATOM 2788 N N . VAL A 1 350 ? 19.999 -5.044 -20.864 1.00 62.25 350 VAL A N 1
ATOM 2789 C CA . VAL A 1 350 ? 20.644 -6.360 -20.688 1.00 62.25 350 VAL A CA 1
ATOM 2790 C C . VAL A 1 350 ? 19.589 -7.364 -20.209 1.00 62.25 350 VAL A C 1
ATOM 2792 O O . VAL A 1 350 ? 18.888 -7.087 -19.237 1.00 62.25 350 VAL A O 1
ATOM 2795 N N . GLY A 1 351 ? 19.436 -8.504 -20.900 1.00 65.50 351 GLY A N 1
ATOM 2796 C CA . GLY A 1 351 ? 18.659 -9.674 -20.444 1.00 65.50 351 GLY A CA 1
ATOM 2797 C C . GLY A 1 351 ? 17.146 -9.481 -20.240 1.00 65.50 351 GLY A C 1
ATOM 2798 O O . GLY A 1 351 ? 16.540 -10.201 -19.444 1.00 65.50 351 GLY A O 1
ATOM 2799 N N . ARG A 1 352 ? 16.513 -8.496 -20.897 1.00 73.69 352 ARG A N 1
ATOM 2800 C CA . ARG A 1 352 ? 15.096 -8.113 -20.664 1.00 73.69 352 ARG A CA 1
ATOM 2801 C C . ARG A 1 352 ? 14.239 -8.033 -21.925 1.00 73.69 352 ARG A C 1
ATOM 2803 O O . ARG A 1 352 ? 13.083 -7.612 -21.854 1.00 73.69 352 ARG A O 1
ATOM 2810 N N . ASP A 1 353 ? 14.758 -8.459 -23.060 1.00 74.12 353 ASP A N 1
ATOM 2811 C CA . ASP A 1 353 ? 14.045 -8.502 -24.333 1.00 74.12 353 ASP A CA 1
ATOM 2812 C C . ASP A 1 353 ? 13.899 -9.952 -24.820 1.00 74.12 353 ASP A C 1
ATOM 2814 O O . ASP A 1 353 ? 14.452 -10.894 -24.246 1.00 74.12 353 ASP A O 1
ATOM 2818 N N . GLN A 1 354 ? 13.055 -10.150 -25.829 1.00 72.31 354 GLN A N 1
ATOM 2819 C CA . GLN A 1 354 ? 12.763 -11.484 -26.345 1.00 72.31 354 GLN A CA 1
ATOM 2820 C C . GLN A 1 354 ? 13.954 -12.090 -27.093 1.00 72.31 354 GLN A C 1
ATOM 2822 O O . GLN A 1 354 ? 14.140 -13.303 -27.024 1.00 72.31 354 GLN A O 1
ATOM 2827 N N . GLU A 1 355 ? 14.749 -11.276 -27.781 1.00 70.88 355 GLU A N 1
ATOM 2828 C CA . GLU A 1 355 ? 15.858 -11.738 -28.618 1.00 70.88 355 GLU A CA 1
ATOM 2829 C C . GLU A 1 355 ? 16.997 -12.295 -27.762 1.00 70.88 355 GLU A C 1
ATOM 2831 O O . GLU A 1 355 ? 17.561 -13.341 -28.079 1.00 70.88 355 GLU A O 1
ATOM 2836 N N . THR A 1 356 ? 17.270 -11.662 -26.620 1.00 72.50 356 THR A N 1
ATOM 2837 C CA . THR A 1 356 ? 18.322 -12.077 -25.686 1.00 72.50 356 THR A CA 1
ATOM 2838 C C . THR A 1 356 ? 17.900 -13.207 -24.749 1.00 72.50 356 THR A C 1
ATOM 2840 O O . THR A 1 356 ? 18.756 -13.941 -24.258 1.00 72.50 356 THR A O 1
ATOM 2843 N N . THR A 1 357 ? 16.598 -13.374 -24.484 1.00 76.44 357 THR A N 1
ATOM 2844 C CA . THR A 1 357 ? 16.103 -14.332 -23.471 1.00 76.44 357 THR A CA 1
ATOM 2845 C C . THR A 1 357 ? 15.342 -15.526 -24.044 1.00 76.44 357 THR A C 1
ATOM 2847 O O . THR A 1 357 ? 15.159 -16.521 -23.344 1.00 76.44 357 THR A O 1
ATOM 2850 N N . GLY A 1 358 ? 14.848 -15.436 -25.281 1.00 82.31 358 GLY A N 1
ATOM 2851 C CA . GLY A 1 358 ? 13.966 -16.432 -25.897 1.00 82.31 358 GLY A CA 1
ATOM 2852 C C . GLY A 1 358 ? 12.514 -16.410 -25.396 1.00 82.31 358 GLY A C 1
ATOM 2853 O O . GLY A 1 358 ? 11.685 -17.152 -25.922 1.00 82.31 358 GLY A O 1
ATOM 2854 N N . PHE A 1 359 ? 12.168 -15.558 -24.422 1.00 77.88 359 PHE A N 1
ATOM 2855 C CA . PHE A 1 359 ? 10.812 -15.453 -23.871 1.00 77.88 359 PHE A CA 1
ATOM 2856 C C . PHE A 1 359 ? 10.133 -14.154 -24.305 1.00 77.88 359 PHE A C 1
ATOM 2858 O O . PHE A 1 359 ? 10.651 -13.060 -24.072 1.00 77.88 359 PHE A O 1
ATOM 2865 N N . ALA A 1 360 ? 8.936 -14.259 -24.885 1.00 69.19 360 ALA A N 1
ATOM 2866 C CA . ALA A 1 360 ? 8.088 -13.106 -25.183 1.00 69.19 360 ALA A CA 1
ATOM 2867 C C . ALA A 1 360 ? 7.604 -12.405 -23.897 1.00 69.19 360 ALA A C 1
ATOM 2869 O O . ALA A 1 360 ? 7.656 -12.967 -22.802 1.00 69.19 360 ALA A O 1
ATOM 2870 N N . TRP A 1 361 ? 7.112 -11.169 -24.023 1.00 69.81 361 TRP A N 1
ATOM 2871 C CA . TRP A 1 361 ? 6.744 -10.326 -22.876 1.00 69.81 361 TRP A CA 1
ATOM 2872 C C . TRP A 1 361 ? 5.669 -10.946 -21.962 1.00 69.81 361 TRP A C 1
ATOM 2874 O O . TRP A 1 361 ? 5.762 -10.819 -20.744 1.00 69.81 361 TRP A O 1
ATOM 2884 N N . TRP A 1 362 ? 4.696 -11.678 -22.520 1.00 63.19 362 TRP A N 1
ATOM 2885 C CA . TRP A 1 362 ? 3.624 -12.348 -21.766 1.00 63.19 362 TRP A CA 1
ATOM 2886 C C . TRP A 1 362 ? 4.119 -13.548 -20.938 1.00 63.19 362 TRP A C 1
ATOM 2888 O O . TRP A 1 362 ? 3.430 -13.988 -20.023 1.00 63.19 362 TRP A O 1
ATOM 2898 N N . ALA A 1 363 ? 5.330 -14.043 -21.216 1.00 79.19 363 ALA A N 1
ATOM 2899 C CA . ALA A 1 363 ? 6.055 -15.027 -20.411 1.00 79.19 363 ALA A CA 1
ATOM 2900 C C . ALA A 1 363 ? 7.260 -14.393 -19.688 1.00 79.19 363 ALA A C 1
ATOM 2902 O O . ALA A 1 363 ? 8.204 -15.089 -19.318 1.00 79.19 363 ALA A O 1
ATOM 2903 N N . GLY A 1 364 ? 7.256 -13.070 -19.485 1.00 80.88 364 GLY A N 1
ATOM 2904 C CA . GLY A 1 364 ? 8.418 -12.309 -19.018 1.00 80.88 364 GLY A CA 1
ATOM 2905 C C . GLY A 1 364 ? 9.017 -12.797 -17.694 1.00 80.88 364 GLY A C 1
ATOM 2906 O O . GLY A 1 364 ? 10.232 -12.751 -17.532 1.00 80.88 364 GLY A O 1
ATOM 2907 N N . ASN A 1 365 ? 8.209 -13.350 -16.782 1.00 88.38 365 ASN A N 1
ATOM 2908 C CA . ASN A 1 365 ? 8.707 -13.903 -15.516 1.00 88.38 365 ASN A CA 1
ATOM 2909 C C . ASN A 1 365 ? 9.585 -15.153 -15.704 1.00 88.38 365 ASN A C 1
ATOM 2911 O O . ASN A 1 365 ? 10.447 -15.415 -14.868 1.00 88.38 365 ASN A O 1
ATOM 2915 N N . ALA A 1 366 ? 9.441 -15.894 -16.809 1.00 87.56 366 ALA A N 1
ATOM 2916 C CA . ALA A 1 366 ? 10.316 -17.026 -17.123 1.00 87.56 366 ALA A CA 1
ATOM 2917 C C . ALA A 1 366 ? 11.776 -16.589 -17.345 1.00 87.56 366 ALA A C 1
ATOM 2919 O O . ALA A 1 366 ? 12.705 -17.366 -17.133 1.00 87.56 366 ALA A O 1
ATOM 2920 N N . ARG A 1 367 ? 12.008 -15.311 -17.668 1.00 90.06 367 ARG A N 1
ATOM 2921 C CA . ARG A 1 367 ? 13.355 -14.729 -17.773 1.00 90.06 367 ARG A CA 1
ATOM 2922 C C . ARG A 1 367 ? 14.096 -14.711 -16.427 1.00 90.06 367 ARG A C 1
ATOM 2924 O O . ARG A 1 367 ? 15.315 -14.599 -16.407 1.00 90.06 367 ARG A O 1
ATOM 2931 N N . LEU A 1 368 ? 13.385 -14.859 -15.305 1.00 92.56 368 LEU A N 1
ATOM 2932 C CA . LEU A 1 368 ? 13.950 -14.840 -13.951 1.00 92.56 368 LEU A CA 1
ATOM 2933 C C . LEU A 1 368 ? 14.455 -16.207 -13.465 1.00 92.56 368 LEU A C 1
ATOM 2935 O O . LEU A 1 368 ? 15.009 -16.277 -12.371 1.00 92.56 368 LEU A O 1
ATOM 2939 N N . ILE A 1 369 ? 14.283 -17.291 -14.238 1.00 91.56 369 ILE A N 1
ATOM 2940 C CA . ILE A 1 369 ? 14.568 -18.669 -13.785 1.00 91.56 369 ILE A CA 1
ATOM 2941 C C . ILE A 1 369 ? 15.980 -18.816 -13.199 1.00 91.56 369 ILE A C 1
ATOM 2943 O O . ILE A 1 369 ? 16.144 -19.513 -12.200 1.00 91.56 369 ILE A O 1
ATOM 2947 N N . ASN A 1 370 ? 16.981 -18.162 -13.793 1.00 91.50 370 ASN A N 1
ATOM 2948 C CA . ASN A 1 370 ? 18.379 -18.241 -13.352 1.00 91.50 370 ASN A CA 1
ATOM 2949 C C . ASN A 1 370 ? 18.909 -16.9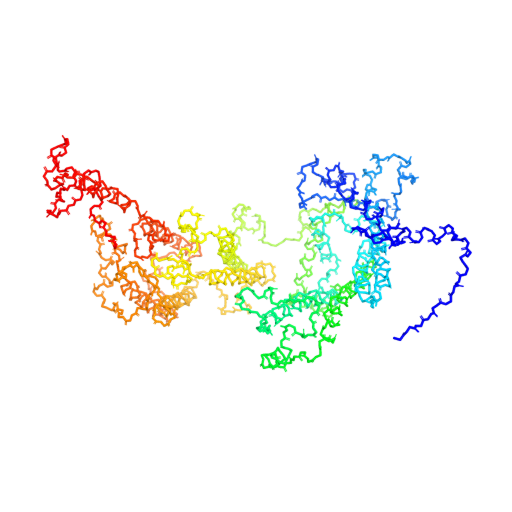20 -12.764 1.00 91.50 370 ASN A C 1
ATOM 2951 O O . ASN A 1 370 ? 20.115 -16.760 -12.626 1.00 91.50 370 ASN A O 1
ATOM 2955 N N . LEU A 1 371 ? 18.024 -15.976 -12.426 1.00 92.44 371 LEU A N 1
ATOM 2956 C CA . LEU A 1 371 ? 18.378 -14.700 -11.796 1.00 92.44 371 LEU A CA 1
ATOM 2957 C C . LEU A 1 371 ? 17.953 -14.747 -10.326 1.00 92.44 371 LEU A C 1
ATOM 2959 O O . LEU A 1 371 ? 16.930 -14.175 -9.946 1.00 92.44 371 LEU A O 1
ATOM 2963 N N . SER A 1 372 ? 18.695 -15.501 -9.509 1.00 94.00 372 SER A N 1
ATOM 2964 C CA . SER A 1 372 ? 18.304 -15.854 -8.135 1.00 94.00 372 SER A CA 1
ATOM 2965 C C . SER A 1 372 ? 18.023 -14.645 -7.234 1.00 94.00 372 SER A C 1
ATOM 2967 O O . SER A 1 372 ? 17.094 -14.701 -6.426 1.00 94.00 372 SER A O 1
ATOM 2969 N N . GLY A 1 373 ? 18.737 -13.529 -7.407 1.00 93.06 373 GLY A N 1
ATOM 2970 C CA . GLY A 1 373 ? 18.513 -12.291 -6.657 1.00 93.06 373 GLY A CA 1
ATOM 2971 C C . GLY A 1 373 ? 17.243 -11.552 -7.082 1.00 93.06 373 GLY A C 1
ATOM 2972 O O . GLY A 1 373 ? 16.429 -11.178 -6.234 1.00 93.06 373 GLY A O 1
ATOM 2973 N N . LYS A 1 374 ? 16.997 -11.431 -8.393 1.00 92.00 374 LYS A N 1
ATOM 2974 C CA . LYS A 1 374 ? 15.749 -10.830 -8.899 1.00 92.00 374 LYS A CA 1
ATOM 2975 C C . LYS A 1 374 ? 14.531 -11.687 -8.591 1.00 92.00 374 LYS A C 1
ATOM 2977 O O . LYS A 1 374 ? 13.479 -11.160 -8.232 1.00 92.00 374 LYS A O 1
ATOM 2982 N N . LEU A 1 375 ? 14.675 -13.006 -8.702 1.00 95.19 375 LEU A N 1
ATOM 2983 C CA . LEU A 1 375 ? 13.624 -13.951 -8.364 1.00 95.19 375 LEU A CA 1
ATOM 2984 C C . LEU A 1 375 ? 13.313 -13.904 -6.864 1.00 95.19 375 LEU A C 1
ATOM 2986 O O . LEU A 1 375 ? 12.138 -13.906 -6.505 1.00 95.19 375 LEU A O 1
ATOM 2990 N N . LEU A 1 376 ? 14.320 -13.782 -5.990 1.00 96.75 376 LEU A N 1
ATOM 2991 C CA . LEU A 1 376 ? 14.111 -13.511 -4.562 1.00 96.75 376 LEU A CA 1
ATOM 2992 C C . LEU A 1 376 ? 13.305 -12.220 -4.361 1.00 96.75 376 LEU A C 1
ATOM 2994 O O . LEU A 1 376 ? 12.311 -12.237 -3.638 1.00 96.75 376 LEU A O 1
ATOM 2998 N N . GLY A 1 377 ? 13.678 -11.132 -5.040 1.00 95.38 377 GLY A N 1
ATOM 2999 C CA . GLY A 1 377 ? 12.940 -9.869 -4.988 1.00 95.38 377 GLY A CA 1
ATOM 3000 C C . GLY A 1 377 ? 11.474 -10.010 -5.389 1.00 95.38 377 GLY A C 1
ATOM 3001 O O . GLY A 1 377 ? 10.596 -9.536 -4.670 1.00 95.38 377 GLY A O 1
ATOM 3002 N N . ALA A 1 378 ? 11.192 -10.741 -6.470 1.00 94.31 378 ALA A N 1
ATOM 3003 C CA . ALA A 1 378 ? 9.826 -11.034 -6.899 1.00 94.31 378 ALA A CA 1
ATOM 3004 C C . ALA A 1 378 ? 9.031 -11.816 -5.834 1.00 94.31 378 ALA A C 1
ATOM 3006 O O . ALA A 1 378 ? 7.895 -11.452 -5.535 1.00 94.31 378 ALA A O 1
ATOM 3007 N N . HIS A 1 379 ? 9.625 -12.842 -5.213 1.00 97.81 379 HIS A N 1
ATOM 3008 C CA . HIS A 1 379 ? 8.967 -13.618 -4.153 1.00 97.81 379 HIS A CA 1
ATOM 3009 C C . HIS A 1 379 ? 8.698 -12.781 -2.896 1.00 97.81 379 HIS A C 1
ATOM 3011 O O . HIS A 1 379 ? 7.606 -12.851 -2.333 1.00 97.81 379 HIS A O 1
ATOM 3017 N N . VAL A 1 380 ? 9.666 -11.969 -2.464 1.00 97.69 380 VAL A N 1
ATOM 3018 C CA . VAL A 1 380 ? 9.528 -11.114 -1.275 1.00 97.69 380 VAL A CA 1
ATOM 3019 C C . VAL A 1 380 ? 8.506 -9.999 -1.522 1.00 97.69 380 VAL A C 1
ATOM 3021 O O . VAL A 1 380 ? 7.663 -9.747 -0.663 1.00 97.69 380 VAL A O 1
ATOM 3024 N N . ALA A 1 381 ? 8.502 -9.388 -2.712 1.00 91.75 381 ALA A N 1
ATOM 3025 C CA . ALA A 1 381 ? 7.489 -8.405 -3.096 1.00 91.75 381 ALA A CA 1
ATOM 3026 C C . ALA A 1 381 ? 6.086 -9.030 -3.128 1.00 91.75 381 ALA A C 1
ATOM 3028 O O . ALA A 1 381 ? 5.139 -8.446 -2.607 1.00 91.75 381 ALA A O 1
ATOM 3029 N N . HIS A 1 382 ? 5.955 -10.244 -3.672 1.00 95.81 382 HIS A N 1
ATOM 3030 C CA . HIS A 1 382 ? 4.689 -10.973 -3.685 1.00 95.81 382 HIS A CA 1
ATOM 3031 C C . HIS A 1 382 ? 4.200 -11.316 -2.269 1.00 95.81 382 HIS A C 1
ATOM 3033 O O . HIS A 1 382 ? 3.018 -11.156 -1.972 1.00 95.81 382 HIS A O 1
ATOM 3039 N N . ALA A 1 383 ? 5.095 -11.719 -1.360 1.00 96.25 383 ALA A N 1
ATOM 3040 C CA . ALA A 1 383 ? 4.754 -11.880 0.055 1.00 96.25 383 ALA A CA 1
ATOM 3041 C C . ALA A 1 383 ? 4.276 -10.555 0.674 1.00 96.25 383 ALA A C 1
ATOM 3043 O O . ALA A 1 383 ? 3.288 -10.539 1.407 1.00 96.25 383 ALA A O 1
ATOM 3044 N N . GLY A 1 384 ? 4.912 -9.436 0.312 1.00 92.44 384 GLY A N 1
ATOM 3045 C CA . GLY A 1 384 ? 4.456 -8.094 0.667 1.00 92.44 384 GLY A CA 1
ATOM 3046 C C . GLY A 1 384 ? 3.022 -7.810 0.216 1.00 92.44 384 GLY A C 1
ATOM 3047 O O . GLY A 1 384 ? 2.245 -7.295 1.010 1.00 92.44 384 GLY A O 1
ATOM 3048 N N . LEU A 1 385 ? 2.628 -8.212 -0.998 1.00 93.12 385 LEU A N 1
ATOM 3049 C CA . LEU A 1 385 ? 1.252 -8.048 -1.492 1.00 93.12 385 LEU A CA 1
ATOM 3050 C C . LEU A 1 385 ? 0.227 -8.857 -0.685 1.00 93.12 385 LEU A C 1
ATOM 3052 O O . LEU A 1 385 ? -0.841 -8.338 -0.369 1.00 93.12 385 LEU A O 1
ATOM 3056 N N . ILE A 1 386 ? 0.550 -10.102 -0.319 1.00 96.44 386 ILE A N 1
ATOM 3057 C CA . ILE A 1 386 ? -0.330 -10.948 0.508 1.00 96.44 386 ILE A CA 1
ATOM 3058 C C . ILE A 1 386 ? -0.541 -10.302 1.884 1.00 96.44 386 ILE A C 1
ATOM 3060 O O . ILE A 1 386 ? -1.671 -10.165 2.352 1.00 96.44 386 ILE A O 1
ATOM 3064 N N . VAL A 1 387 ? 0.548 -9.862 2.519 1.00 96.75 387 VAL A N 1
ATOM 3065 C CA . VAL A 1 387 ? 0.512 -9.236 3.848 1.00 96.75 387 VAL A CA 1
ATOM 3066 C C . VAL A 1 387 ? -0.162 -7.857 3.797 1.00 96.75 387 VAL A C 1
ATOM 3068 O O . VAL A 1 387 ? -0.888 -7.496 4.722 1.00 96.75 387 VAL A O 1
ATOM 3071 N N . PHE A 1 388 ? 0.009 -7.111 2.699 1.00 94.38 388 PHE A N 1
ATOM 3072 C CA . PHE A 1 388 ? -0.707 -5.860 2.447 1.00 94.38 388 PHE A CA 1
ATOM 3073 C C . PHE A 1 388 ? -2.212 -6.101 2.366 1.00 94.38 388 PHE A C 1
ATOM 3075 O O . PHE A 1 388 ? -2.966 -5.409 3.043 1.00 94.38 388 PHE A O 1
ATOM 3082 N N . TRP A 1 389 ? -2.650 -7.096 1.585 1.00 97.75 389 TRP A N 1
ATOM 3083 C CA . TRP A 1 389 ? -4.066 -7.445 1.477 1.00 97.75 389 TRP A CA 1
ATOM 3084 C C . TRP A 1 389 ? -4.648 -7.824 2.840 1.00 97.75 389 TRP A C 1
ATOM 3086 O O . TRP A 1 389 ? -5.689 -7.292 3.208 1.00 97.75 389 TRP A O 1
ATOM 3096 N N . ALA A 1 390 ? -3.952 -8.653 3.626 1.00 95.00 390 ALA A N 1
ATOM 3097 C CA . ALA A 1 390 ? -4.408 -9.030 4.964 1.00 95.00 390 ALA A CA 1
ATOM 3098 C C . ALA A 1 390 ? -4.577 -7.806 5.884 1.00 95.00 390 ALA A C 1
ATOM 3100 O O . ALA A 1 390 ? -5.597 -7.678 6.556 1.00 95.00 390 ALA A O 1
ATOM 3101 N N . GLY A 1 391 ? -3.612 -6.879 5.889 1.00 90.56 391 GLY A N 1
ATOM 3102 C CA . GLY A 1 391 ? -3.688 -5.658 6.695 1.00 90.56 391 GLY A CA 1
ATOM 3103 C C . GLY A 1 391 ? -4.770 -4.687 6.222 1.00 90.56 391 GLY A C 1
ATOM 3104 O O . GLY A 1 391 ? -5.589 -4.232 7.018 1.00 90.56 391 GLY A O 1
ATOM 3105 N N . ALA A 1 392 ? -4.803 -4.393 4.921 1.00 87.62 392 ALA A N 1
ATOM 3106 C CA . ALA A 1 392 ? -5.746 -3.451 4.326 1.00 87.62 392 ALA A CA 1
ATOM 3107 C C . ALA A 1 392 ? -7.192 -3.959 4.398 1.00 87.62 392 ALA A C 1
ATOM 3109 O O . ALA A 1 392 ? -8.078 -3.204 4.790 1.00 87.62 392 ALA A O 1
ATOM 3110 N N . MET A 1 393 ? -7.427 -5.233 4.069 1.00 95.31 393 MET A N 1
ATOM 3111 C CA . MET A 1 393 ? -8.758 -5.835 4.122 1.00 95.31 393 MET A CA 1
ATOM 3112 C C . MET A 1 393 ? -9.255 -5.959 5.565 1.00 95.31 393 MET A C 1
ATOM 3114 O O . MET A 1 393 ? -10.414 -5.660 5.826 1.00 95.31 393 MET A O 1
ATOM 3118 N N . ASN A 1 394 ? -8.385 -6.299 6.524 1.00 95.31 394 ASN A N 1
ATOM 3119 C CA . ASN A 1 394 ? -8.773 -6.341 7.936 1.00 95.31 394 ASN A CA 1
ATOM 3120 C C . ASN A 1 394 ? -9.170 -4.944 8.445 1.00 95.31 394 ASN A C 1
ATOM 3122 O O . ASN A 1 394 ? -10.237 -4.777 9.023 1.00 95.31 394 ASN A O 1
ATOM 3126 N N . LEU A 1 395 ? -8.376 -3.904 8.164 1.00 90.94 395 LEU A N 1
ATOM 3127 C CA . LEU A 1 395 ? -8.743 -2.531 8.542 1.00 90.94 395 LEU A CA 1
ATOM 3128 C C . LEU A 1 395 ? -10.017 -2.044 7.839 1.00 90.94 395 LEU A C 1
ATOM 3130 O O . LEU A 1 395 ? -10.791 -1.297 8.437 1.00 90.94 395 LEU A O 1
ATOM 3134 N N . PHE A 1 396 ? -10.254 -2.475 6.598 1.00 89.25 396 PHE A N 1
ATOM 3135 C CA . PHE A 1 396 ? -11.503 -2.211 5.890 1.00 89.25 396 PHE A CA 1
ATOM 3136 C C . PHE A 1 396 ? -12.700 -2.869 6.590 1.00 89.25 396 PHE A C 1
ATOM 3138 O O . PHE A 1 396 ? -13.709 -2.197 6.801 1.00 89.25 396 PHE A O 1
ATOM 3145 N N . GLU A 1 397 ? -12.579 -4.139 6.984 1.00 96.81 397 GLU A N 1
ATOM 3146 C CA . GLU A 1 397 ? -13.602 -4.860 7.749 1.00 96.81 397 GLU A CA 1
ATOM 3147 C C . GLU A 1 397 ? -13.864 -4.197 9.106 1.00 96.81 397 GLU A C 1
ATOM 3149 O O . GLU A 1 397 ? -15.016 -3.920 9.424 1.00 96.81 397 GLU A O 1
ATOM 3154 N N . VAL A 1 398 ? -12.817 -3.842 9.864 1.00 94.00 398 VAL A N 1
ATOM 3155 C CA . VAL A 1 398 ? -12.943 -3.100 11.135 1.00 94.00 398 VAL A CA 1
ATOM 3156 C C . VAL A 1 398 ? -13.690 -1.779 10.935 1.00 94.00 398 VAL A C 1
ATOM 3158 O O . VAL A 1 398 ? -14.552 -1.438 11.739 1.00 94.00 398 VAL A O 1
ATOM 3161 N N . ALA A 1 399 ? -13.397 -1.040 9.863 1.00 84.31 399 ALA A N 1
ATOM 3162 C CA . ALA A 1 399 ? -14.042 0.243 9.585 1.00 84.31 399 ALA A CA 1
ATOM 3163 C C . ALA A 1 399 ? -15.531 0.122 9.208 1.00 84.31 399 ALA A C 1
ATOM 3165 O O . ALA A 1 399 ? -16.281 1.076 9.409 1.00 84.31 399 ALA A O 1
ATOM 3166 N N . HIS A 1 400 ? -15.957 -1.021 8.659 1.00 89.56 400 HIS A N 1
ATOM 3167 C CA . HIS A 1 400 ? -17.347 -1.281 8.258 1.00 89.56 400 HIS A CA 1
ATOM 3168 C C . HIS A 1 400 ? -18.118 -2.143 9.264 1.00 89.56 400 HIS A C 1
ATOM 3170 O O . HIS A 1 400 ? -19.296 -2.426 9.044 1.00 89.56 400 HIS A O 1
ATOM 3176 N N . PHE A 1 401 ? -17.476 -2.559 10.356 1.00 95.25 401 PHE A N 1
ATOM 3177 C CA . PHE A 1 401 ? -18.079 -3.445 11.336 1.00 95.25 401 PHE A CA 1
ATOM 3178 C C . PHE A 1 401 ? -19.091 -2.713 12.224 1.00 95.25 401 PHE A C 1
ATOM 3180 O O . PHE A 1 401 ? -18.793 -1.694 12.848 1.00 95.25 401 PHE A O 1
ATOM 3187 N N . VAL A 1 402 ? -20.289 -3.284 12.315 1.00 94.12 402 VAL A N 1
ATOM 3188 C CA . VAL A 1 402 ? -21.362 -2.890 13.226 1.00 94.12 402 VAL A CA 1
ATOM 3189 C C . VAL A 1 402 ? -21.502 -3.985 14.293 1.00 94.12 402 VAL A C 1
ATOM 3191 O O . VAL A 1 402 ? -22.006 -5.064 13.972 1.00 94.12 402 VAL A O 1
ATOM 3194 N N . PRO A 1 403 ? -21.094 -3.730 15.554 1.00 89.50 403 PRO A N 1
ATOM 3195 C CA . PRO A 1 403 ? -21.077 -4.745 16.615 1.00 89.50 403 PRO A CA 1
ATOM 3196 C C . PRO A 1 403 ? -22.440 -5.354 16.953 1.00 89.50 403 PRO A C 1
ATOM 3198 O O . PRO A 1 403 ? -22.513 -6.495 17.388 1.00 89.50 403 PRO A O 1
ATOM 3201 N N . GLU A 1 404 ? -23.524 -4.610 16.726 1.00 87.81 404 GLU A N 1
ATOM 3202 C CA . GLU A 1 404 ? -24.896 -5.055 17.006 1.00 87.81 404 GLU A CA 1
ATOM 3203 C C . GLU A 1 404 ? -25.426 -6.084 15.989 1.00 87.81 404 GLU A C 1
ATOM 3205 O O . GLU A 1 404 ? -26.517 -6.626 16.173 1.00 87.81 404 GLU A O 1
ATOM 3210 N N . LYS A 1 405 ? -24.694 -6.341 14.896 1.00 94.56 405 LYS A N 1
ATOM 3211 C CA . LYS A 1 405 ? -25.073 -7.314 13.865 1.00 94.56 405 LYS A CA 1
ATOM 3212 C C . LYS A 1 405 ? -24.134 -8.524 13.892 1.00 94.56 405 LYS A C 1
ATOM 3214 O O . LYS A 1 405 ? -22.933 -8.346 14.102 1.00 94.56 405 LYS A O 1
ATOM 3219 N N . PRO A 1 406 ? -24.624 -9.740 13.587 1.00 96.25 406 PRO A N 1
ATOM 3220 C CA . PRO A 1 406 ? -23.752 -10.899 13.416 1.00 96.25 406 PRO A CA 1
ATOM 3221 C C . PRO A 1 406 ? -22.672 -10.645 12.356 1.00 96.25 406 PRO A C 1
ATOM 3223 O O . PRO A 1 406 ? -22.916 -9.938 11.371 1.00 96.25 406 PRO A O 1
ATOM 3226 N N . MET A 1 407 ? -21.478 -11.222 12.528 1.00 97.56 407 MET A N 1
ATOM 3227 C CA . MET A 1 407 ? -20.368 -11.004 11.586 1.00 97.56 407 MET A CA 1
ATOM 3228 C C . MET A 1 407 ? -20.709 -11.492 10.171 1.00 97.56 407 MET A C 1
ATOM 3230 O O . MET A 1 407 ? -20.436 -10.800 9.188 1.00 97.56 407 MET A O 1
ATOM 3234 N N . TYR A 1 408 ? -21.373 -12.646 10.065 1.00 97.69 408 TYR A N 1
ATOM 3235 C CA . TYR A 1 408 ? -21.721 -13.268 8.787 1.00 97.69 408 TYR A CA 1
ATOM 3236 C C . TYR A 1 408 ? -22.745 -12.476 7.956 1.00 97.69 408 TYR A C 1
ATOM 3238 O O . TYR A 1 408 ? -22.839 -12.677 6.747 1.00 97.69 408 TYR A O 1
ATOM 3246 N N . GLU A 1 409 ? -23.490 -11.537 8.550 1.00 97.88 409 GLU A N 1
ATOM 3247 C CA . GLU A 1 409 ? -24.419 -10.668 7.808 1.00 97.88 409 GLU A CA 1
ATOM 3248 C C . GLU A 1 409 ? -23.734 -9.464 7.145 1.00 97.88 409 GLU A C 1
ATOM 3250 O O . GLU A 1 409 ? -24.374 -8.705 6.414 1.00 97.88 409 GLU A O 1
ATOM 3255 N N . GLN A 1 410 ? -22.450 -9.247 7.431 1.00 97.62 410 GLN A N 1
ATOM 3256 C CA . GLN A 1 410 ? -21.733 -8.018 7.086 1.00 97.62 410 GLN A CA 1
ATOM 3257 C C . GLN A 1 410 ? -20.681 -8.222 5.988 1.00 97.62 410 GLN A C 1
ATOM 3259 O O . GLN A 1 410 ? -19.981 -7.281 5.625 1.00 97.62 410 GLN A O 1
ATOM 3264 N N . GLY A 1 411 ? -20.581 -9.435 5.430 1.00 95.50 411 GLY A N 1
ATOM 3265 C CA . GLY A 1 411 ? -19.595 -9.758 4.395 1.00 95.50 411 GLY A CA 1
ATOM 3266 C C . GLY A 1 411 ? -18.157 -9.791 4.920 1.00 95.50 411 GLY A C 1
ATOM 3267 O O . GLY A 1 411 ? -17.233 -9.461 4.180 1.00 95.50 411 GLY A O 1
ATOM 3268 N N . LEU A 1 412 ? -17.982 -10.157 6.192 1.00 97.19 412 LEU A N 1
ATOM 3269 C CA . LEU A 1 412 ? -16.685 -10.231 6.860 1.00 97.19 412 LEU A CA 1
ATOM 3270 C C . LEU A 1 412 ? -16.094 -11.628 6.718 1.00 97.19 412 LEU A C 1
ATOM 3272 O O . LEU A 1 412 ? -16.791 -12.622 6.917 1.00 97.19 412 LEU A O 1
ATOM 3276 N N . ILE A 1 413 ? -14.801 -11.704 6.422 1.00 97.38 413 ILE A N 1
ATOM 3277 C CA . ILE A 1 413 ? -14.073 -12.969 6.321 1.00 97.38 413 ILE A CA 1
ATOM 3278 C C . ILE A 1 413 ? -12.808 -12.987 7.174 1.00 97.38 413 ILE A C 1
ATOM 3280 O O . ILE A 1 413 ? -12.393 -14.070 7.568 1.00 97.38 413 ILE A O 1
ATOM 3284 N N . LEU A 1 414 ? -12.203 -11.847 7.518 1.00 98.38 414 LEU A N 1
ATOM 3285 C CA . LEU A 1 414 ? -10.992 -11.802 8.346 1.00 98.38 414 LEU A CA 1
ATOM 3286 C C . LEU A 1 414 ? -11.300 -11.667 9.839 1.00 98.38 414 LEU A C 1
ATOM 3288 O O . LEU A 1 414 ? -10.668 -12.358 10.641 1.00 98.38 414 LEU A O 1
ATOM 3292 N N . LEU A 1 415 ? -12.285 -10.851 10.226 1.00 98.38 415 LEU A N 1
ATOM 3293 C CA . LEU A 1 415 ? -12.705 -10.744 11.631 1.00 98.38 415 LEU A CA 1
ATOM 3294 C C . LEU A 1 415 ? -13.144 -12.095 12.226 1.00 98.38 415 LEU A C 1
ATOM 3296 O O . LEU A 1 415 ? -12.665 -12.417 13.316 1.00 98.38 415 LEU A O 1
ATOM 3300 N N . PRO A 1 416 ? -13.915 -12.944 11.512 1.00 98.69 416 PRO A N 1
ATOM 3301 C CA . PRO A 1 416 ? -14.211 -14.304 11.962 1.00 98.69 416 PRO A CA 1
ATOM 3302 C C . PRO A 1 416 ? -12.970 -15.150 12.286 1.00 98.69 416 PRO A C 1
ATOM 3304 O O . PRO A 1 416 ? -12.961 -15.876 13.282 1.00 98.69 416 PRO A O 1
ATOM 3307 N N . HIS A 1 417 ? -11.885 -15.034 11.510 1.00 98.75 417 HIS A N 1
ATOM 3308 C CA . HIS A 1 417 ? -10.649 -15.780 11.781 1.00 98.75 417 HIS A CA 1
ATOM 3309 C C . HIS A 1 417 ? -9.976 -15.305 13.076 1.00 98.75 417 HIS A C 1
ATOM 3311 O O . HIS A 1 417 ? -9.469 -16.120 13.846 1.00 98.75 417 HIS A O 1
ATOM 3317 N N . LEU A 1 418 ? -9.989 -13.997 13.351 1.00 98.62 418 LEU A N 1
ATOM 3318 C CA . LEU A 1 418 ? -9.430 -13.438 14.588 1.00 98.62 418 LEU A CA 1
ATOM 3319 C C . LEU A 1 418 ? -10.287 -13.790 15.812 1.00 98.62 418 LEU A C 1
ATOM 3321 O O . LEU A 1 418 ? -9.739 -14.153 16.854 1.00 98.62 418 LEU A O 1
ATOM 3325 N N . ALA A 1 419 ? -11.610 -13.747 15.665 1.00 98.38 419 ALA A N 1
ATOM 3326 C CA . ALA A 1 419 ? -12.568 -14.155 16.687 1.00 98.38 419 ALA A CA 1
ATOM 3327 C C . ALA A 1 419 ? -12.437 -15.644 17.041 1.00 98.38 419 ALA A C 1
ATOM 3329 O O . ALA A 1 419 ? -12.410 -15.998 18.216 1.00 98.38 419 ALA A O 1
ATOM 3330 N N . THR A 1 420 ? -12.233 -16.510 16.042 1.00 98.75 420 THR A N 1
ATOM 3331 C CA . THR A 1 420 ? -11.993 -17.953 16.245 1.00 98.75 420 THR A CA 1
ATOM 3332 C C . THR A 1 420 ? -10.749 -18.202 17.110 1.00 98.75 420 THR A C 1
ATOM 3334 O O . THR A 1 420 ? -10.733 -19.084 17.967 1.00 98.75 420 THR A O 1
ATOM 3337 N N . LEU A 1 421 ? -9.715 -17.364 16.977 1.00 98.56 421 LEU A N 1
ATOM 3338 C CA . LEU A 1 421 ? -8.528 -17.403 17.842 1.00 98.56 421 LEU A CA 1
ATOM 3339 C C . LEU A 1 421 ? -8.781 -16.851 19.259 1.00 98.56 421 LEU A C 1
ATOM 3341 O O . LEU A 1 421 ? -7.846 -16.764 20.057 1.00 98.56 421 LEU A O 1
ATOM 3345 N N . GLY A 1 422 ? -10.019 -16.491 19.599 1.00 97.75 422 GLY A N 1
ATOM 3346 C CA . GLY A 1 422 ? -10.431 -15.989 20.908 1.00 97.75 422 GLY A CA 1
ATOM 3347 C C . GLY A 1 422 ? -10.020 -14.541 21.173 1.00 97.75 422 GLY A C 1
ATOM 3348 O O . GLY A 1 422 ? -9.835 -14.165 22.329 1.00 97.75 422 GLY A O 1
ATOM 3349 N N . TRP A 1 423 ? -9.792 -13.734 20.134 1.00 98.19 423 TRP A N 1
ATOM 3350 C CA . TRP A 1 423 ? -9.533 -12.303 20.293 1.00 98.19 423 TRP A CA 1
ATOM 3351 C C . TRP A 1 423 ? -10.816 -11.501 20.131 1.00 98.19 423 TRP A C 1
ATOM 3353 O O . TRP A 1 423 ? -11.517 -11.676 19.146 1.00 98.19 423 TRP A O 1
ATOM 3363 N N . GLY A 1 424 ? -11.087 -10.594 21.073 1.00 96.00 424 GLY A N 1
ATOM 3364 C CA . GLY A 1 424 ? -12.177 -9.624 20.954 1.00 96.00 424 GLY A CA 1
ATOM 3365 C C . GLY A 1 424 ? -13.589 -10.180 21.149 1.00 96.00 424 GLY A C 1
ATOM 3366 O O . GLY A 1 424 ? -14.544 -9.423 20.997 1.00 96.00 424 GLY A O 1
ATOM 3367 N N . VAL A 1 425 ? -13.732 -11.461 21.506 1.00 97.62 425 VAL A N 1
ATOM 3368 C CA . VAL A 1 425 ? -15.025 -12.138 21.701 1.00 97.62 425 VAL A CA 1
ATOM 3369 C C . VAL A 1 425 ? -15.170 -12.743 23.095 1.00 97.62 425 VAL A C 1
ATOM 3371 O O . VAL A 1 425 ? -14.174 -13.093 23.731 1.00 97.62 425 VAL A O 1
ATOM 3374 N N . GLY A 1 426 ? -16.414 -12.857 23.553 1.00 94.44 426 GLY A N 1
ATOM 3375 C CA . GLY A 1 426 ? -16.806 -13.513 24.800 1.00 94.44 426 GLY A CA 1
ATOM 3376 C C . GLY A 1 426 ? -17.879 -14.596 24.595 1.00 94.44 426 GLY A C 1
ATOM 3377 O O . GLY A 1 426 ? -18.004 -15.135 23.488 1.00 94.44 426 GLY A O 1
ATOM 3378 N N . PRO A 1 427 ? -18.668 -14.904 25.643 1.00 97.25 427 PRO A N 1
ATOM 3379 C CA . PRO A 1 427 ? -19.720 -15.917 25.587 1.00 97.25 427 PRO A CA 1
ATOM 3380 C C . PRO A 1 427 ? -20.719 -15.677 24.448 1.00 97.25 427 PRO A C 1
ATOM 3382 O O . PRO A 1 427 ? -21.080 -14.542 24.144 1.00 97.25 427 PRO A O 1
ATOM 3385 N N . GLY A 1 428 ? -21.160 -16.750 23.795 1.00 94.94 428 GLY A N 1
ATOM 3386 C CA . GLY A 1 428 ? -22.046 -16.714 22.628 1.00 94.94 428 GLY A CA 1
ATOM 3387 C C . GLY A 1 428 ? -21.421 -16.109 21.367 1.00 94.94 428 GLY A C 1
ATOM 3388 O O . GLY A 1 428 ? -22.130 -15.902 20.388 1.00 94.94 428 GLY A O 1
ATOM 3389 N N . GLY A 1 429 ? -20.116 -15.807 21.379 1.00 95.00 429 GLY A N 1
ATOM 3390 C CA . GLY A 1 429 ? -19.433 -15.163 20.254 1.00 95.00 429 GLY A CA 1
ATOM 3391 C C . GLY A 1 429 ? -19.680 -13.654 20.170 1.00 95.00 429 GLY A C 1
ATOM 3392 O O . GLY A 1 429 ? -19.408 -13.043 19.137 1.00 95.00 429 GLY A O 1
ATOM 3393 N N . GLU A 1 430 ? -20.186 -13.033 21.239 1.00 95.19 430 GLU A N 1
ATOM 3394 C CA . GLU A 1 430 ? -20.406 -11.587 21.281 1.00 95.19 430 GLU A CA 1
ATOM 3395 C C . GLU A 1 430 ? -19.073 -10.830 21.222 1.00 95.19 430 GLU A C 1
ATOM 3397 O O . GLU A 1 430 ? -18.116 -11.170 21.925 1.00 95.19 430 GLU A O 1
ATOM 3402 N N . VAL A 1 431 ? -19.002 -9.788 20.388 1.00 96.56 431 VAL A N 1
ATOM 3403 C CA . VAL A 1 431 ? -17.805 -8.947 20.279 1.00 96.56 431 VAL A CA 1
ATOM 3404 C C . VAL A 1 431 ? -17.743 -7.973 21.450 1.00 96.56 431 VAL A C 1
ATOM 3406 O O . VAL A 1 431 ? -18.568 -7.072 21.562 1.00 96.56 431 VAL A O 1
ATOM 3409 N N . ILE A 1 432 ? -16.714 -8.124 22.281 1.00 96.12 432 ILE A N 1
ATOM 3410 C CA . ILE A 1 432 ? -16.475 -7.308 23.480 1.00 96.12 432 ILE A CA 1
ATOM 3411 C C . ILE A 1 432 ? -15.380 -6.253 23.282 1.00 96.12 432 ILE A C 1
ATOM 3413 O O . ILE A 1 432 ? -15.355 -5.257 24.000 1.00 96.12 432 ILE A O 1
ATOM 3417 N N . ASP A 1 433 ? -14.471 -6.455 22.323 1.00 95.06 433 ASP A N 1
ATOM 3418 C CA . ASP A 1 433 ? -13.385 -5.519 22.019 1.00 95.06 433 ASP A CA 1
ATOM 3419 C C . ASP A 1 433 ? -12.937 -5.654 20.555 1.00 95.06 433 ASP A C 1
ATOM 3421 O O . ASP A 1 433 ? -12.628 -6.744 20.078 1.00 95.06 433 ASP A O 1
ATOM 3425 N N . THR A 1 434 ? -12.870 -4.535 19.835 1.00 96.00 434 THR A N 1
ATOM 3426 C CA . THR A 1 434 ? -12.423 -4.491 18.432 1.00 96.00 434 THR A CA 1
ATOM 3427 C C . THR A 1 434 ? -10.945 -4.126 18.284 1.00 96.00 434 THR A C 1
ATOM 3429 O O . THR A 1 434 ? -10.378 -4.247 17.194 1.00 96.00 434 THR A O 1
ATOM 3432 N N . PHE A 1 435 ? -10.278 -3.718 19.366 1.00 96.12 435 PHE A N 1
ATOM 3433 C CA . PHE A 1 435 ? -8.881 -3.303 19.335 1.00 96.12 435 PHE A CA 1
ATOM 3434 C C . PHE A 1 435 ? -7.919 -4.407 18.856 1.00 96.12 435 PHE A C 1
ATOM 3436 O O . PHE A 1 435 ? -7.057 -4.099 18.030 1.00 96.12 435 PHE A O 1
ATOM 3443 N N . PRO A 1 436 ? -8.058 -5.694 19.244 1.00 96.75 436 PRO A N 1
ATOM 3444 C CA . PRO A 1 436 ? -7.211 -6.762 18.709 1.00 96.75 436 PRO A CA 1
ATOM 3445 C C . PRO A 1 436 ? -7.299 -6.895 17.183 1.00 96.75 436 PRO A C 1
ATOM 3447 O O . PRO A 1 436 ? -6.291 -7.163 16.521 1.00 96.75 436 PRO A O 1
ATOM 3450 N N . TYR A 1 437 ? -8.483 -6.657 16.610 1.00 96.25 437 TYR A N 1
ATOM 3451 C CA . TYR A 1 437 ? -8.692 -6.681 15.164 1.00 96.25 437 TYR A CA 1
ATOM 3452 C C . TYR A 1 437 ? -7.942 -5.542 14.479 1.00 96.25 437 TYR A C 1
ATOM 3454 O O . TYR A 1 437 ? -7.185 -5.776 13.532 1.00 96.25 437 TYR A O 1
ATOM 3462 N N . PHE A 1 438 ? -8.074 -4.329 15.025 1.00 92.75 438 PHE A N 1
ATOM 3463 C CA . PHE A 1 438 ? -7.350 -3.148 14.564 1.00 92.75 438 PHE A CA 1
ATOM 3464 C C . PHE A 1 438 ? -5.829 -3.342 14.642 1.00 92.75 438 PHE A C 1
ATOM 3466 O O . PHE A 1 438 ? -5.129 -3.110 13.656 1.00 92.75 438 PHE A O 1
ATOM 3473 N N . VAL A 1 439 ? -5.314 -3.833 15.776 1.00 96.06 439 VAL A N 1
ATOM 3474 C CA . VAL A 1 439 ? -3.881 -4.116 15.971 1.00 96.06 439 VAL A CA 1
ATOM 3475 C C . VAL A 1 439 ? -3.372 -5.094 14.918 1.00 96.06 439 VAL A C 1
ATOM 3477 O O . VAL A 1 439 ? -2.348 -4.831 14.287 1.00 96.06 439 VAL A O 1
ATOM 3480 N N . SER A 1 440 ? -4.095 -6.192 14.685 1.00 96.81 440 SER A N 1
ATOM 3481 C CA . SER A 1 440 ? -3.736 -7.159 13.647 1.00 96.81 440 SER A CA 1
ATOM 3482 C C . SER A 1 440 ? -3.652 -6.491 12.270 1.00 96.81 440 SER A C 1
ATOM 3484 O O . SER A 1 440 ? -2.663 -6.673 11.556 1.00 96.81 440 SER A O 1
ATOM 3486 N N . GLY A 1 441 ? -4.636 -5.660 11.915 1.00 88.31 441 GLY A N 1
ATOM 3487 C CA . GLY A 1 441 ? -4.678 -4.956 10.633 1.00 88.31 441 GLY A CA 1
ATOM 3488 C C . GLY A 1 441 ? -3.494 -4.006 10.443 1.00 88.31 441 GLY A C 1
ATOM 3489 O O . GLY A 1 441 ? -2.810 -4.061 9.418 1.00 88.31 441 GLY A O 1
ATOM 3490 N N . VAL A 1 442 ? -3.186 -3.195 11.460 1.00 91.94 442 VAL A N 1
ATOM 3491 C CA . VAL A 1 442 ? -2.049 -2.261 11.435 1.00 91.94 442 VAL A CA 1
ATOM 3492 C C . VAL A 1 442 ? -0.718 -3.002 11.336 1.00 91.94 442 VAL A C 1
ATOM 3494 O O . VAL A 1 442 ? 0.113 -2.643 10.502 1.00 91.94 442 VAL A O 1
ATOM 3497 N N . LEU A 1 443 ? -0.495 -4.042 12.145 1.00 94.38 443 LEU A N 1
ATOM 3498 C CA . LEU A 1 443 ? 0.776 -4.772 12.145 1.00 94.38 443 LEU A CA 1
ATOM 3499 C C . LEU A 1 443 ? 1.052 -5.445 10.797 1.00 94.38 443 LEU A C 1
ATOM 3501 O O . LEU A 1 443 ? 2.180 -5.365 10.301 1.00 94.38 443 LEU A O 1
ATOM 3505 N N . HIS A 1 444 ? 0.040 -6.050 10.170 1.00 94.62 444 HIS A N 1
ATOM 3506 C CA . HIS A 1 444 ? 0.181 -6.601 8.822 1.00 94.62 444 HIS A CA 1
ATOM 3507 C C . HIS A 1 444 ? 0.449 -5.489 7.802 1.00 94.62 444 HIS A C 1
ATOM 3509 O O . HIS A 1 444 ? 1.404 -5.587 7.034 1.00 94.62 444 HIS A O 1
ATOM 3515 N N . LEU A 1 445 ? -0.298 -4.381 7.839 1.00 90.25 445 LEU A N 1
ATOM 3516 C CA . LEU A 1 445 ? -0.092 -3.277 6.901 1.00 90.25 445 LEU A CA 1
ATOM 3517 C C . LEU A 1 445 ? 1.330 -2.696 6.993 1.00 90.25 445 LEU A C 1
ATOM 3519 O O . LEU A 1 445 ? 1.986 -2.514 5.968 1.00 90.25 445 LEU A O 1
ATOM 3523 N N . ILE A 1 446 ? 1.858 -2.482 8.200 1.00 90.31 446 ILE A N 1
ATOM 3524 C CA . ILE A 1 446 ? 3.234 -1.999 8.399 1.00 90.31 446 ILE A CA 1
ATOM 3525 C C . ILE A 1 446 ? 4.267 -3.037 7.942 1.00 90.31 446 ILE A C 1
ATOM 3527 O O . ILE A 1 446 ? 5.214 -2.694 7.232 1.00 90.31 446 ILE A O 1
ATOM 3531 N N . SER A 1 447 ? 4.075 -4.313 8.283 1.00 91.94 447 SER A N 1
ATOM 3532 C CA . SER A 1 447 ? 4.980 -5.393 7.858 1.00 91.94 447 SER A CA 1
ATOM 3533 C C . SER A 1 447 ? 5.035 -5.523 6.333 1.00 91.94 447 SER A C 1
ATOM 3535 O O . SER A 1 447 ? 6.096 -5.787 5.766 1.00 91.94 447 SER A O 1
ATOM 3537 N N . SER A 1 448 ? 3.913 -5.270 5.652 1.00 91.12 448 SER A N 1
ATOM 3538 C CA . SER A 1 448 ? 3.837 -5.293 4.192 1.00 91.12 448 SER A CA 1
ATOM 3539 C C . SER A 1 448 ? 4.745 -4.257 3.532 1.00 91.12 448 SER A C 1
ATOM 3541 O O . SER A 1 448 ? 5.344 -4.549 2.500 1.00 91.12 448 SER A O 1
ATOM 3543 N N . ALA A 1 449 ? 4.929 -3.085 4.152 1.00 86.50 449 ALA A N 1
ATOM 3544 C CA . ALA A 1 449 ? 5.829 -2.057 3.644 1.00 86.50 449 ALA A CA 1
ATOM 3545 C C . ALA A 1 449 ? 7.298 -2.496 3.744 1.00 86.50 449 ALA A C 1
ATOM 3547 O O . ALA A 1 449 ? 8.072 -2.263 2.816 1.00 86.50 449 ALA A O 1
ATOM 3548 N N . VAL A 1 450 ? 7.675 -3.189 4.825 1.00 94.38 450 VAL A N 1
ATOM 3549 C CA . VAL A 1 450 ? 9.027 -3.751 4.999 1.00 94.38 450 VAL A CA 1
ATOM 3550 C C . VAL A 1 450 ? 9.304 -4.826 3.946 1.00 94.38 450 VAL A C 1
ATOM 3552 O O . VAL A 1 450 ? 10.350 -4.802 3.295 1.00 94.38 450 VAL A O 1
ATOM 3555 N N . LEU A 1 451 ? 8.352 -5.739 3.731 1.00 91.88 451 LEU A N 1
ATOM 3556 C CA . LEU A 1 451 ? 8.450 -6.769 2.694 1.00 91.88 451 LEU A CA 1
ATOM 3557 C C . LEU A 1 451 ? 8.473 -6.154 1.290 1.00 91.88 451 LEU A C 1
ATOM 3559 O O . LEU A 1 451 ? 9.313 -6.520 0.475 1.00 91.88 451 LEU A O 1
ATOM 3563 N N . GLY A 1 452 ? 7.607 -5.179 1.015 1.00 85.38 452 GLY A N 1
ATOM 3564 C CA . GLY A 1 452 ? 7.573 -4.451 -0.251 1.00 85.38 452 GLY A CA 1
ATOM 3565 C C . GLY A 1 452 ? 8.897 -3.748 -0.540 1.00 85.38 452 GLY A C 1
ATOM 3566 O O . GLY A 1 452 ? 9.432 -3.885 -1.638 1.00 85.38 452 GLY A O 1
ATOM 3567 N N . PHE A 1 453 ? 9.478 -3.078 0.458 1.00 92.19 453 PHE A N 1
ATOM 3568 C CA . PHE A 1 453 ? 10.795 -2.454 0.345 1.00 92.19 453 PHE A CA 1
ATOM 3569 C C . PHE A 1 453 ? 11.888 -3.481 0.027 1.00 92.19 453 PHE A C 1
ATOM 3571 O O . PHE A 1 453 ? 12.618 -3.309 -0.949 1.00 92.19 453 PHE A O 1
ATOM 3578 N N . GLY A 1 454 ? 11.973 -4.573 0.796 1.00 89.12 454 GLY A N 1
ATOM 3579 C CA . GLY A 1 454 ? 12.947 -5.642 0.551 1.00 89.12 454 GLY A CA 1
ATOM 3580 C C . GLY A 1 454 ? 12.779 -6.290 -0.828 1.00 89.12 454 GLY A C 1
ATOM 3581 O O . GLY A 1 454 ? 13.762 -6.521 -1.531 1.00 89.12 454 GLY A O 1
ATOM 3582 N N . GLY A 1 455 ? 11.536 -6.521 -1.251 1.00 92.38 455 GLY A N 1
ATOM 3583 C CA . GLY A 1 455 ? 11.202 -7.085 -2.555 1.00 92.38 455 GLY A CA 1
ATOM 3584 C C . GLY A 1 455 ? 11.594 -6.177 -3.719 1.00 92.38 455 GLY A C 1
ATOM 3585 O O . GLY A 1 455 ? 12.269 -6.627 -4.644 1.00 92.38 455 GLY A O 1
ATOM 3586 N N . ILE A 1 456 ? 11.243 -4.887 -3.653 1.00 87.69 456 ILE A N 1
ATOM 3587 C CA . ILE A 1 456 ? 11.620 -3.883 -4.662 1.00 87.69 456 ILE A CA 1
ATOM 3588 C C . ILE A 1 456 ? 13.140 -3.741 -4.729 1.00 87.69 456 ILE A C 1
ATOM 3590 O O . ILE A 1 456 ? 13.709 -3.750 -5.822 1.00 87.69 456 ILE A O 1
ATOM 3594 N N . TYR A 1 457 ? 13.803 -3.664 -3.573 1.00 92.06 457 TYR A N 1
ATOM 3595 C CA . TYR A 1 457 ? 15.257 -3.605 -3.499 1.00 92.06 457 TYR A CA 1
ATOM 3596 C C . TYR A 1 457 ? 15.894 -4.804 -4.208 1.00 92.06 457 TYR A C 1
ATOM 3598 O O . TYR A 1 457 ? 16.683 -4.604 -5.126 1.00 92.06 457 TYR A O 1
ATOM 3606 N N . HIS A 1 458 ? 15.527 -6.041 -3.868 1.00 91.44 458 HIS A N 1
ATOM 3607 C CA . HIS A 1 458 ? 16.128 -7.226 -4.489 1.00 91.44 458 HIS A CA 1
ATOM 3608 C C . HIS A 1 458 ? 15.749 -7.400 -5.970 1.00 91.44 458 HIS A C 1
ATOM 3610 O O . HIS A 1 458 ? 16.546 -7.924 -6.745 1.00 91.44 458 HIS A O 1
ATOM 3616 N N . ALA A 1 459 ? 14.571 -6.938 -6.396 1.00 86.38 459 ALA A N 1
ATOM 3617 C CA . ALA A 1 459 ? 14.146 -7.029 -7.793 1.00 86.38 459 ALA A CA 1
ATOM 3618 C C . ALA A 1 459 ? 14.880 -6.023 -8.700 1.00 86.38 459 ALA A C 1
ATOM 3620 O O . ALA A 1 459 ? 15.218 -6.342 -9.849 1.00 86.38 459 ALA A O 1
ATOM 3621 N N . LEU A 1 460 ? 15.121 -4.808 -8.196 1.00 80.31 460 LEU A N 1
ATOM 3622 C CA . LEU A 1 460 ? 15.586 -3.680 -9.005 1.00 80.31 460 LEU A CA 1
ATOM 3623 C C . LEU A 1 460 ? 17.032 -3.254 -8.717 1.00 80.31 460 LEU A C 1
ATOM 3625 O O . LEU A 1 460 ? 17.743 -2.946 -9.670 1.00 80.31 460 LEU A O 1
ATOM 3629 N N . LEU A 1 461 ? 17.460 -3.236 -7.450 1.00 79.00 461 LEU A N 1
ATOM 3630 C CA . LEU A 1 461 ? 18.748 -2.670 -7.014 1.00 79.00 461 LEU A CA 1
ATOM 3631 C C . LEU A 1 461 ? 19.780 -3.724 -6.576 1.00 79.00 461 LEU A C 1
ATOM 3633 O O . LEU A 1 461 ? 20.979 -3.519 -6.762 1.00 79.00 461 LEU A O 1
ATOM 3637 N N . GLY A 1 462 ? 19.335 -4.819 -5.957 1.00 84.62 462 GLY A N 1
ATOM 3638 C CA . GLY A 1 462 ? 20.195 -5.892 -5.458 1.00 84.62 462 GLY A CA 1
ATOM 3639 C C . GLY A 1 462 ? 20.940 -6.641 -6.575 1.00 84.62 462 GLY A C 1
ATOM 3640 O O . GLY A 1 462 ? 20.653 -6.442 -7.759 1.00 84.62 462 GLY A O 1
ATOM 3641 N N . PRO A 1 463 ? 21.905 -7.510 -6.220 1.00 87.75 463 PRO A N 1
ATOM 3642 C CA . PRO A 1 463 ? 22.618 -8.323 -7.204 1.00 87.75 463 PRO A CA 1
ATOM 3643 C C . PRO A 1 463 ? 21.637 -9.226 -7.969 1.00 87.75 463 PRO A C 1
ATOM 3645 O O . PRO A 1 463 ? 20.671 -9.731 -7.393 1.00 87.75 463 PRO A O 1
ATOM 3648 N N . GLU A 1 464 ? 21.851 -9.407 -9.276 1.00 87.94 464 GLU A N 1
ATOM 3649 C CA . GLU A 1 464 ? 20.916 -10.169 -10.120 1.00 87.94 464 GLU A CA 1
ATOM 3650 C C . GLU A 1 464 ? 20.956 -11.673 -9.808 1.00 87.94 464 GLU A C 1
ATOM 3652 O O . GLU A 1 464 ? 19.921 -12.346 -9.809 1.00 87.94 464 GLU A O 1
ATOM 3657 N N . THR A 1 465 ? 22.149 -12.160 -9.475 1.00 91.50 465 THR A N 1
ATOM 3658 C CA . THR A 1 465 ? 22.504 -13.520 -9.062 1.00 91.50 465 THR A CA 1
ATOM 3659 C C . THR A 1 465 ? 23.139 -13.473 -7.667 1.00 91.50 465 THR A C 1
ATOM 3661 O O . THR A 1 465 ? 23.730 -12.471 -7.270 1.00 91.50 465 THR A O 1
ATOM 3664 N N . LEU A 1 466 ? 22.979 -14.529 -6.871 1.00 93.62 466 LEU A N 1
ATOM 3665 C CA . LEU A 1 466 ? 23.462 -14.599 -5.480 1.00 93.62 466 LEU A CA 1
ATOM 3666 C C . LEU A 1 466 ? 24.619 -15.590 -5.298 1.00 93.62 466 LEU A C 1
ATOM 3668 O O . LEU A 1 466 ? 25.212 -15.656 -4.224 1.00 93.62 466 LEU A O 1
ATOM 3672 N N . GLU A 1 467 ? 24.924 -16.376 -6.327 1.00 91.12 467 GLU A N 1
ATOM 3673 C CA . GLU A 1 467 ? 25.844 -17.517 -6.303 1.00 91.12 467 GLU A CA 1
ATOM 3674 C C . GLU A 1 467 ? 27.276 -17.105 -5.965 1.00 91.12 467 GLU A C 1
ATOM 3676 O O . GLU A 1 467 ? 27.927 -17.779 -5.168 1.00 91.12 467 GLU A O 1
ATOM 3681 N N . GLU A 1 468 ? 27.743 -15.993 -6.529 1.00 80.94 468 GLU A N 1
ATOM 3682 C CA . GLU A 1 468 ? 29.121 -15.523 -6.372 1.00 80.94 468 GLU A CA 1
ATOM 3683 C C . GLU A 1 468 ? 29.295 -14.694 -5.099 1.00 80.94 468 GLU A C 1
ATOM 3685 O O . GLU A 1 468 ? 30.185 -14.959 -4.291 1.00 80.94 468 GLU A O 1
ATOM 3690 N N . SER A 1 469 ? 28.411 -13.718 -4.880 1.00 82.38 469 SER A N 1
ATOM 3691 C CA . SER A 1 469 ? 28.529 -12.781 -3.760 1.00 82.38 469 SER A CA 1
ATOM 3692 C C . SER A 1 469 ? 28.159 -13.411 -2.415 1.00 82.38 469 SER A C 1
ATOM 3694 O O . SER A 1 469 ? 28.737 -13.059 -1.388 1.00 82.38 469 SER A O 1
ATOM 3696 N N . PHE A 1 470 ? 27.194 -14.339 -2.396 1.00 88.50 470 PHE A N 1
ATOM 3697 C CA . PHE A 1 470 ? 26.661 -14.922 -1.163 1.00 88.50 470 PHE A CA 1
ATOM 3698 C C . PHE A 1 470 ? 26.386 -16.428 -1.311 1.00 88.50 470 PHE A C 1
ATOM 3700 O O . PHE A 1 470 ? 25.224 -16.837 -1.375 1.00 88.50 470 PHE A O 1
ATOM 3707 N N . PRO A 1 471 ? 27.415 -17.296 -1.258 1.00 88.50 471 PRO A N 1
ATOM 3708 C CA . PRO A 1 471 ? 27.274 -18.737 -1.520 1.00 88.50 471 PRO A CA 1
ATOM 3709 C C . PRO A 1 471 ? 26.237 -19.461 -0.641 1.00 88.50 471 PRO A C 1
ATOM 3711 O O . PRO A 1 471 ? 25.626 -20.453 -1.048 1.00 88.50 471 PRO A O 1
ATOM 3714 N N . PHE A 1 472 ? 25.996 -18.965 0.578 1.00 93.94 472 PHE A N 1
ATOM 3715 C CA . PHE A 1 472 ? 24.939 -19.492 1.444 1.00 93.94 472 PHE A CA 1
ATOM 3716 C C . PHE A 1 472 ? 23.532 -19.239 0.878 1.00 93.94 472 PHE A C 1
ATOM 3718 O O . PHE A 1 472 ? 22.688 -20.129 0.953 1.00 93.94 472 PHE A O 1
ATOM 3725 N N . PHE A 1 473 ? 23.291 -18.086 0.252 1.00 93.81 473 PHE A N 1
ATOM 3726 C CA . PHE A 1 473 ? 21.998 -17.712 -0.330 1.00 93.81 473 PHE A CA 1
ATOM 3727 C C . PHE A 1 473 ? 21.869 -18.094 -1.811 1.00 93.81 473 PHE A C 1
ATOM 3729 O O . PHE A 1 473 ? 20.768 -18.403 -2.256 1.00 93.81 473 PHE A O 1
ATOM 3736 N N . GLY A 1 474 ? 22.974 -18.133 -2.558 1.00 93.75 474 GLY A N 1
ATOM 3737 C CA . GLY A 1 474 ? 22.991 -18.549 -3.958 1.00 93.75 474 GLY A CA 1
ATOM 3738 C C . GLY A 1 474 ? 22.664 -20.026 -4.158 1.00 93.75 474 GLY A C 1
ATOM 3739 O O . GLY A 1 474 ? 22.954 -20.872 -3.301 1.00 93.75 474 GLY A O 1
ATOM 3740 N N . TYR A 1 475 ? 22.038 -20.361 -5.284 1.00 95.00 475 TYR A N 1
ATOM 3741 C CA . TYR A 1 475 ? 21.630 -21.731 -5.573 1.00 95.00 475 TYR A CA 1
ATOM 3742 C C . TYR A 1 475 ? 21.512 -21.994 -7.073 1.00 95.00 475 TYR A C 1
ATOM 3744 O O . TYR A 1 475 ? 21.167 -21.133 -7.868 1.00 95.00 475 TYR A O 1
ATOM 3752 N N . VAL A 1 476 ? 21.699 -23.255 -7.453 1.00 93.62 476 VAL A N 1
ATOM 3753 C CA . VAL A 1 476 ? 21.347 -23.740 -8.790 1.00 93.62 476 VAL A CA 1
ATOM 3754 C C . VAL A 1 476 ? 20.260 -24.790 -8.626 1.00 93.62 476 VAL A C 1
ATOM 3756 O O . VAL A 1 476 ? 20.397 -25.691 -7.802 1.00 93.62 476 VAL A O 1
ATOM 3759 N N . TRP A 1 477 ? 19.196 -24.737 -9.430 1.00 93.62 477 TRP A N 1
ATOM 3760 C CA . TRP A 1 477 ? 18.045 -25.653 -9.316 1.00 93.62 477 TRP A CA 1
ATOM 3761 C C . TRP A 1 477 ? 18.400 -27.147 -9.368 1.00 93.62 477 TRP A C 1
ATOM 3763 O O . TRP A 1 477 ? 17.663 -27.995 -8.859 1.00 93.62 477 TRP A O 1
ATOM 3773 N N . LYS A 1 478 ? 19.532 -27.479 -9.997 1.00 92.31 478 LYS A N 1
ATOM 3774 C CA . LYS A 1 478 ? 20.050 -28.848 -10.113 1.00 92.31 478 LYS A CA 1
ATOM 3775 C C . LYS A 1 478 ? 20.855 -29.300 -8.890 1.00 92.31 478 LYS A C 1
ATOM 3777 O O . LYS A 1 478 ? 21.088 -30.504 -8.750 1.00 92.31 478 LYS A O 1
ATOM 3782 N N . ASP A 1 479 ? 21.266 -28.386 -8.009 1.00 95.19 479 ASP A N 1
ATOM 3783 C CA . ASP A 1 479 ? 21.887 -28.736 -6.733 1.00 95.19 479 ASP A CA 1
ATOM 3784 C C . ASP A 1 479 ? 20.822 -29.261 -5.769 1.00 95.19 479 ASP A C 1
ATOM 3786 O O . ASP A 1 479 ? 20.194 -28.542 -4.992 1.00 95.19 479 ASP A O 1
ATOM 3790 N N . ARG A 1 480 ? 20.646 -30.577 -5.823 1.00 94.56 480 ARG A N 1
ATOM 3791 C CA . ARG A 1 480 ? 19.657 -31.294 -5.022 1.00 94.56 480 ARG A CA 1
ATOM 3792 C C . ARG A 1 480 ? 19.884 -31.139 -3.520 1.00 94.56 480 ARG A C 1
ATOM 3794 O O . ARG A 1 480 ? 18.914 -31.225 -2.780 1.00 94.56 480 ARG A O 1
ATOM 3801 N N . ASN A 1 481 ? 21.131 -30.954 -3.082 1.00 95.50 481 ASN A N 1
ATOM 3802 C CA . ASN A 1 481 ? 21.441 -30.795 -1.666 1.00 95.50 481 ASN A CA 1
ATOM 3803 C C . ASN A 1 481 ? 21.004 -29.410 -1.189 1.00 95.50 481 ASN A C 1
ATOM 3805 O O . ASN A 1 481 ? 20.309 -29.296 -0.186 1.00 95.50 481 ASN A O 1
ATOM 3809 N N . LYS A 1 482 ? 21.315 -28.361 -1.963 1.00 96.44 482 LYS A N 1
ATOM 3810 C CA . LYS A 1 482 ? 20.856 -27.003 -1.649 1.00 96.44 482 LYS A CA 1
ATOM 3811 C C . LYS A 1 482 ? 19.328 -26.904 -1.650 1.00 96.44 482 LYS A C 1
ATOM 3813 O O . LYS A 1 482 ? 18.768 -26.274 -0.757 1.00 96.44 482 LYS A O 1
ATOM 3818 N N . MET A 1 483 ? 18.650 -27.583 -2.582 1.00 97.50 483 MET A N 1
ATOM 3819 C CA . MET A 1 483 ? 17.181 -27.640 -2.614 1.00 97.50 483 MET A CA 1
ATOM 3820 C C . MET A 1 483 ? 16.591 -28.308 -1.362 1.00 97.50 483 MET A C 1
ATOM 3822 O O . MET A 1 483 ? 15.642 -27.776 -0.788 1.00 97.50 483 MET A O 1
ATOM 3826 N N . THR A 1 484 ? 17.152 -29.434 -0.897 1.00 97.38 484 THR A N 1
ATOM 3827 C CA . THR A 1 484 ? 16.673 -30.077 0.340 1.00 97.38 484 THR A CA 1
ATOM 3828 C C . THR A 1 484 ? 16.997 -29.261 1.585 1.00 97.38 484 THR A C 1
ATOM 3830 O O . THR A 1 484 ? 16.167 -29.206 2.486 1.00 97.38 484 THR A O 1
ATOM 3833 N N . THR A 1 485 ? 18.128 -28.553 1.627 1.00 98.00 485 THR A N 1
ATOM 3834 C CA . THR A 1 485 ? 18.434 -27.626 2.725 1.00 98.00 485 THR A CA 1
ATOM 3835 C C . THR A 1 485 ? 17.410 -26.491 2.815 1.00 98.00 485 THR A C 1
ATOM 3837 O O . THR A 1 485 ? 16.882 -26.252 3.898 1.00 98.00 485 THR A O 1
ATOM 3840 N N . ILE A 1 486 ? 17.084 -25.821 1.702 1.00 97.75 486 ILE A N 1
ATOM 3841 C CA . ILE A 1 486 ? 16.092 -24.727 1.690 1.00 97.75 486 ILE A CA 1
ATOM 3842 C C . ILE A 1 486 ? 14.707 -25.251 2.095 1.00 97.75 486 ILE A C 1
ATOM 3844 O O . ILE A 1 486 ? 14.059 -24.665 2.961 1.00 97.75 486 ILE A O 1
ATOM 3848 N N . LEU A 1 487 ? 14.283 -26.391 1.533 1.00 98.06 487 LEU A N 1
ATOM 3849 C CA . LEU A 1 487 ? 13.047 -27.067 1.939 1.00 98.06 487 LEU A CA 1
ATOM 3850 C C . LEU A 1 487 ? 13.039 -27.349 3.446 1.00 98.06 487 LEU A C 1
ATOM 3852 O O . LEU A 1 487 ? 12.048 -27.077 4.117 1.00 98.06 487 LEU A O 1
ATOM 3856 N N . GLY A 1 488 ? 14.141 -27.874 3.981 1.00 98.25 488 GLY A N 1
ATOM 3857 C CA . GLY A 1 488 ? 14.231 -28.234 5.387 1.00 98.25 488 GLY A CA 1
ATOM 3858 C C . GLY A 1 488 ? 14.151 -27.030 6.328 1.00 98.25 488 GLY A C 1
ATOM 3859 O O . GLY A 1 488 ? 13.476 -27.106 7.352 1.00 98.25 488 GLY A O 1
ATOM 3860 N N . ILE A 1 489 ? 14.745 -25.893 5.952 1.00 98.50 489 ILE A N 1
ATOM 3861 C CA . ILE A 1 489 ? 14.599 -24.630 6.694 1.00 98.50 489 ILE A CA 1
ATOM 3862 C C . ILE A 1 489 ? 13.130 -24.190 6.703 1.00 98.50 489 ILE A C 1
ATOM 3864 O O . ILE A 1 489 ? 12.589 -23.892 7.766 1.00 98.50 489 ILE A O 1
ATOM 3868 N N . HIS A 1 490 ? 12.456 -24.197 5.549 1.00 98.50 490 HIS A N 1
ATOM 3869 C CA . HIS A 1 490 ? 11.042 -23.816 5.473 1.00 98.50 490 HIS A CA 1
ATOM 3870 C C . HIS A 1 490 ? 10.130 -24.764 6.263 1.00 98.50 490 HIS A C 1
ATOM 3872 O O . HIS A 1 490 ? 9.205 -24.295 6.919 1.00 98.50 490 HIS A O 1
ATOM 3878 N N . LEU A 1 491 ? 10.408 -26.072 6.276 1.00 98.69 491 LEU A N 1
ATOM 3879 C CA . LEU A 1 491 ? 9.673 -27.033 7.106 1.00 98.69 491 LEU A CA 1
ATOM 3880 C C . LEU A 1 491 ? 9.807 -26.720 8.602 1.00 98.69 491 LEU A C 1
ATOM 3882 O O . LEU A 1 491 ? 8.811 -26.760 9.319 1.00 98.69 491 LEU A O 1
ATOM 3886 N N . ILE A 1 492 ? 10.998 -26.340 9.075 1.00 98.69 492 ILE A N 1
ATOM 3887 C CA . ILE A 1 492 ? 11.181 -25.911 10.471 1.00 98.69 492 ILE A CA 1
ATOM 3888 C C . ILE A 1 492 ? 10.347 -24.657 10.763 1.00 98.69 492 ILE A C 1
ATOM 3890 O O . ILE A 1 492 ? 9.657 -24.617 11.779 1.00 98.69 492 ILE A O 1
ATOM 3894 N N . LEU A 1 493 ? 10.359 -23.660 9.870 1.00 98.12 493 LEU A N 1
ATOM 3895 C CA . LEU A 1 493 ? 9.566 -22.435 10.036 1.00 98.12 493 LEU A CA 1
ATOM 3896 C C . LEU A 1 493 ? 8.055 -22.720 10.070 1.00 98.12 493 LEU A C 1
ATOM 3898 O O . LEU A 1 493 ? 7.353 -22.178 10.922 1.00 98.12 493 LEU A O 1
ATOM 3902 N N . LEU A 1 494 ? 7.561 -23.612 9.207 1.00 98.44 494 LEU A N 1
ATOM 3903 C CA . LEU A 1 494 ? 6.165 -24.067 9.232 1.00 98.44 494 LEU A CA 1
ATOM 3904 C C . LEU A 1 494 ? 5.833 -24.808 10.533 1.00 98.44 494 LEU A C 1
ATOM 3906 O O . LEU A 1 494 ? 4.764 -24.600 11.104 1.00 98.44 494 LEU A O 1
ATOM 3910 N N . GLY A 1 495 ? 6.757 -25.631 11.033 1.00 98.38 495 GLY A N 1
ATOM 3911 C CA . GLY A 1 495 ? 6.593 -26.322 12.308 1.00 98.38 495 GLY A CA 1
ATOM 3912 C C . GLY A 1 495 ? 6.503 -25.359 13.494 1.00 98.38 495 GLY A C 1
ATOM 3913 O O . GLY A 1 495 ? 5.637 -25.527 14.351 1.00 98.38 495 GLY A O 1
ATOM 3914 N N . ILE A 1 496 ? 7.325 -24.303 13.509 1.00 98.62 496 ILE A N 1
ATOM 3915 C CA . ILE A 1 496 ? 7.215 -23.208 14.487 1.00 98.62 496 ILE A CA 1
ATOM 3916 C C . ILE A 1 496 ? 5.846 -22.525 14.369 1.00 98.62 496 ILE A C 1
ATOM 3918 O O . ILE A 1 496 ? 5.196 -22.304 15.388 1.00 98.62 496 ILE A O 1
ATOM 3922 N N . GLY A 1 497 ? 5.376 -22.254 13.148 1.00 97.81 497 GLY A N 1
ATOM 3923 C CA . GLY A 1 497 ? 4.044 -21.696 12.897 1.00 97.81 497 GLY A CA 1
ATOM 3924 C C . GLY A 1 497 ? 2.911 -22.531 13.507 1.00 97.81 497 GLY A C 1
ATOM 3925 O O . GLY A 1 497 ? 2.045 -21.979 14.180 1.00 97.81 497 GLY A O 1
ATOM 3926 N N . ALA A 1 498 ? 2.955 -23.859 13.362 1.00 98.44 498 ALA A N 1
ATOM 3927 C CA . ALA A 1 498 ? 1.982 -24.757 13.993 1.00 98.44 498 ALA A CA 1
ATOM 3928 C C . ALA A 1 498 ? 2.023 -24.671 15.532 1.00 98.44 498 ALA A C 1
ATOM 3930 O O . ALA A 1 498 ? 0.978 -24.603 16.179 1.00 98.44 498 ALA A O 1
ATOM 3931 N N . PHE A 1 499 ? 3.216 -24.596 16.131 1.00 98.56 499 PHE A N 1
ATOM 3932 C CA . PHE A 1 499 ? 3.355 -24.428 17.581 1.00 98.56 499 PHE A CA 1
ATOM 3933 C C . PHE A 1 499 ? 2.892 -23.058 18.090 1.00 98.56 499 PHE A C 1
ATOM 3935 O O . PHE A 1 499 ? 2.467 -22.975 19.239 1.00 98.56 499 PHE A O 1
ATOM 3942 N N . LEU A 1 500 ? 2.910 -21.995 17.278 1.00 98.44 500 LEU A N 1
ATOM 3943 C CA . LEU A 1 500 ? 2.343 -20.703 17.687 1.00 98.44 500 LEU A CA 1
ATOM 3944 C C . LEU A 1 500 ? 0.836 -20.810 17.974 1.00 98.44 500 LEU A C 1
ATOM 3946 O O . LEU A 1 500 ? 0.375 -20.236 18.961 1.00 98.44 500 LEU A O 1
ATOM 3950 N N . LEU A 1 501 ? 0.088 -21.596 17.189 1.00 98.44 501 LEU A N 1
ATOM 3951 C CA . LEU A 1 501 ? -1.324 -21.881 17.474 1.00 98.44 501 LEU A CA 1
ATOM 3952 C C . LEU A 1 501 ? -1.488 -22.665 18.784 1.00 98.44 501 LEU A C 1
ATOM 3954 O O . LEU A 1 501 ? -2.328 -22.317 19.613 1.00 98.44 501 LEU A O 1
ATOM 3958 N N . VAL A 1 502 ? -0.646 -23.677 19.014 1.00 98.44 502 VAL A N 1
ATOM 3959 C CA . VAL A 1 502 ? -0.644 -24.444 20.272 1.00 98.44 502 VAL A CA 1
ATOM 3960 C C . VAL A 1 502 ? -0.392 -23.515 21.463 1.00 98.44 502 VAL A C 1
ATOM 3962 O O . VAL A 1 502 ? -1.126 -23.540 22.448 1.00 98.44 502 VAL A O 1
ATOM 3965 N N . LEU A 1 503 ? 0.605 -22.634 21.367 1.00 98.25 503 LEU A N 1
ATOM 3966 C CA . LEU A 1 503 ? 0.913 -21.672 22.423 1.00 98.25 503 LEU A CA 1
ATOM 3967 C C . LEU A 1 503 ? -0.252 -20.703 22.675 1.00 98.25 503 LEU A C 1
ATOM 3969 O O . LEU A 1 503 ? -0.544 -20.397 23.835 1.00 98.25 503 LEU A O 1
ATOM 3973 N N . LYS A 1 504 ? -0.943 -20.253 21.617 1.00 98.25 504 LYS A N 1
ATOM 3974 C CA . LYS A 1 504 ? -2.148 -19.419 21.734 1.00 98.25 504 LYS A CA 1
ATOM 3975 C C . LYS A 1 504 ? -3.242 -20.125 22.538 1.00 98.25 504 LYS A C 1
ATOM 3977 O O . LYS A 1 504 ? -3.758 -19.544 23.494 1.00 98.25 504 LYS A O 1
ATOM 3982 N N . ALA A 1 505 ? -3.539 -21.375 22.191 1.00 98.19 505 ALA A N 1
ATOM 3983 C CA . ALA A 1 505 ? -4.596 -22.165 22.814 1.00 98.19 505 ALA A CA 1
ATOM 3984 C C . ALA A 1 505 ? -4.295 -22.565 24.272 1.00 98.19 505 ALA A C 1
ATOM 3986 O O . ALA A 1 505 ? -5.205 -22.611 25.100 1.00 98.19 505 ALA A O 1
ATOM 3987 N N . LEU A 1 506 ? -3.029 -22.830 24.611 1.00 97.44 506 LEU A N 1
ATOM 3988 C CA . LEU A 1 506 ? -2.637 -23.272 25.957 1.00 97.44 506 LEU A CA 1
ATOM 3989 C C . LEU A 1 506 ? -2.394 -22.104 26.915 1.00 97.44 506 LEU A C 1
ATOM 3991 O O . LEU A 1 506 ? -2.850 -22.114 28.061 1.00 97.44 506 LEU A O 1
ATOM 3995 N N . TYR A 1 507 ? -1.635 -21.103 26.468 1.00 97.12 507 TYR A N 1
ATOM 3996 C CA . TYR A 1 507 ? -1.041 -20.113 27.367 1.00 97.12 507 TYR A CA 1
ATOM 3997 C C . TYR A 1 507 ? -1.649 -18.722 27.194 1.00 97.12 507 TYR A C 1
ATOM 3999 O O . TYR A 1 507 ? -1.933 -18.054 28.194 1.00 97.12 507 TYR A O 1
ATOM 4007 N N . PHE A 1 508 ? -1.915 -18.298 25.957 1.00 97.12 508 PHE A N 1
ATOM 4008 C CA . PHE A 1 508 ? -2.309 -16.920 25.642 1.00 97.12 508 PHE A CA 1
ATOM 4009 C C . PHE A 1 508 ? -3.823 -16.760 25.447 1.00 97.12 508 PHE A C 1
ATOM 4011 O O . PHE A 1 508 ? -4.314 -16.409 24.374 1.00 97.12 508 PHE A O 1
ATOM 4018 N N . GLY A 1 509 ? -4.571 -17.001 26.522 1.00 93.38 509 GLY A N 1
ATOM 4019 C CA . GLY A 1 509 ? -6.010 -16.719 26.594 1.00 93.38 509 GLY A CA 1
ATOM 4020 C C . GLY A 1 509 ? -6.930 -17.810 26.039 1.00 93.38 509 GLY A C 1
ATOM 4021 O O . GLY A 1 509 ? -8.090 -17.818 26.418 1.00 93.38 509 GLY A O 1
ATOM 4022 N N . GLY A 1 510 ? -6.427 -18.765 25.250 1.00 97.25 510 GLY A N 1
ATOM 4023 C CA . GLY A 1 510 ? -7.256 -19.832 24.682 1.00 97.25 510 GLY A CA 1
ATOM 4024 C C . GLY A 1 510 ? -7.723 -19.551 23.258 1.00 97.25 510 GLY A C 1
ATOM 4025 O O . GLY A 1 510 ? -7.163 -18.688 22.586 1.00 97.25 510 GLY A O 1
ATOM 4026 N N . VAL A 1 511 ? -8.716 -20.293 22.787 1.00 98.31 511 VAL A N 1
ATOM 4027 C CA . VAL A 1 511 ? -9.389 -20.089 21.491 1.00 98.31 511 VAL A CA 1
ATOM 4028 C C . VAL A 1 511 ? -10.901 -20.202 21.696 1.00 98.31 511 VAL A C 1
ATOM 4030 O O . VAL A 1 511 ? -11.336 -20.645 22.762 1.00 98.31 511 VAL A O 1
ATOM 4033 N N . TYR A 1 512 ? -11.695 -19.760 20.724 1.00 98.62 512 TYR A N 1
ATOM 4034 C CA . TYR A 1 512 ? -13.150 -19.851 20.818 1.00 98.62 512 TYR A CA 1
ATOM 4035 C C . TYR A 1 512 ? -13.616 -21.297 20.620 1.00 98.62 512 TYR A C 1
ATOM 4037 O O . TYR A 1 512 ? -13.240 -21.936 19.638 1.00 98.62 512 TYR A O 1
ATOM 4045 N N . ASP A 1 513 ? -14.423 -21.800 21.551 1.00 98.44 513 ASP A N 1
ATOM 4046 C CA . ASP A 1 513 ? -15.027 -23.126 21.505 1.00 98.44 513 ASP A CA 1
ATOM 4047 C C . ASP A 1 513 ? -16.546 -23.010 21.410 1.00 98.44 513 ASP A C 1
ATOM 4049 O O . ASP A 1 513 ? -17.194 -22.692 22.404 1.00 98.44 513 ASP A O 1
ATOM 4053 N N . THR A 1 514 ? -17.119 -23.304 20.241 1.00 98.31 514 THR A N 1
ATOM 4054 C CA . THR A 1 514 ? -18.583 -23.355 20.064 1.00 98.31 514 THR A CA 1
ATOM 4055 C C . THR A 1 514 ? -19.223 -24.485 20.889 1.00 98.31 514 THR A C 1
ATOM 4057 O O . THR A 1 514 ? -20.370 -24.381 21.318 1.00 98.31 514 THR A O 1
ATOM 4060 N N . TRP A 1 515 ? -18.458 -25.534 21.217 1.00 97.94 515 TRP A N 1
ATOM 4061 C CA . TRP A 1 515 ? -18.916 -26.701 21.977 1.00 97.94 515 TRP A CA 1
ATOM 4062 C C . TRP A 1 515 ? -18.762 -26.547 23.494 1.00 97.94 515 TRP A C 1
ATOM 4064 O O . TRP A 1 515 ? -18.955 -27.511 24.244 1.00 97.94 515 TRP A O 1
ATOM 4074 N N . ALA A 1 516 ? -18.421 -25.348 23.975 1.00 96.44 516 ALA A N 1
ATOM 4075 C CA . ALA A 1 516 ? -18.312 -25.090 25.401 1.00 96.44 516 ALA A CA 1
ATOM 4076 C C . ALA A 1 516 ? -19.650 -25.393 26.125 1.00 96.44 516 ALA A C 1
ATOM 4078 O O . ALA A 1 516 ? -20.725 -24.977 25.675 1.00 96.44 516 ALA A O 1
ATOM 4079 N N . PRO A 1 517 ? -19.630 -26.116 27.267 1.00 93.56 517 PRO A N 1
ATOM 4080 C CA . PRO A 1 517 ? -20.854 -26.445 27.989 1.00 93.56 517 PRO A CA 1
ATOM 4081 C C . PRO A 1 517 ? -21.611 -25.193 28.451 1.00 93.56 517 PRO A C 1
ATOM 4083 O O . PRO A 1 517 ? -21.106 -24.422 29.264 1.00 93.56 517 PRO A O 1
ATOM 4086 N N . GLY A 1 518 ? -22.855 -25.037 27.990 1.00 89.25 518 GLY A N 1
ATOM 4087 C CA . GLY A 1 518 ? -23.695 -23.872 28.297 1.00 89.25 518 GLY A CA 1
ATOM 4088 C C . GLY A 1 518 ? -23.716 -22.790 27.211 1.00 89.25 518 GLY A C 1
ATOM 4089 O O . GLY A 1 518 ? -24.406 -21.790 27.398 1.00 89.25 518 GLY A O 1
ATOM 4090 N N . GLY A 1 519 ? -23.027 -23.013 26.088 1.00 92.62 519 GLY A N 1
ATOM 4091 C CA . GLY A 1 519 ? -22.941 -22.105 24.943 1.00 92.62 519 GLY A CA 1
ATOM 4092 C C . GLY A 1 519 ? -21.491 -21.720 24.653 1.00 92.62 519 GLY A C 1
ATOM 4093 O O . GLY A 1 519 ? -20.661 -21.738 25.561 1.00 92.62 519 GLY A O 1
ATOM 4094 N N . GLY A 1 520 ? -21.196 -21.383 23.394 1.00 96.75 520 GLY A N 1
ATOM 4095 C CA . GLY A 1 520 ? -19.826 -21.161 22.940 1.00 96.75 520 GLY A CA 1
ATOM 4096 C C . GLY A 1 520 ? -19.087 -20.060 23.708 1.00 96.75 520 GLY A C 1
ATOM 4097 O O . GLY A 1 520 ? -19.667 -19.019 24.009 1.00 96.75 520 GLY A O 1
ATOM 4098 N N . ASP A 1 521 ? -17.812 -20.269 24.037 1.00 98.06 521 ASP A N 1
ATOM 4099 C CA . ASP A 1 521 ? -16.995 -19.304 24.788 1.00 98.06 521 ASP A CA 1
ATOM 4100 C C . ASP A 1 521 ? -15.496 -19.487 24.505 1.00 98.06 521 ASP A C 1
ATOM 4102 O O . ASP A 1 521 ? -15.045 -20.519 24.005 1.00 98.06 521 ASP A O 1
ATOM 4106 N N . VAL A 1 522 ? -14.688 -18.484 24.845 1.00 98.00 522 VAL A N 1
ATOM 4107 C CA . VAL A 1 522 ? -13.230 -18.576 24.769 1.00 98.00 522 VAL A CA 1
ATOM 4108 C C . VAL A 1 522 ? -12.707 -19.406 25.936 1.00 98.00 522 VAL A C 1
ATOM 4110 O O . VAL A 1 522 ? -12.846 -19.028 27.100 1.00 98.00 522 VAL A O 1
ATOM 4113 N N . ARG A 1 523 ? -12.009 -20.509 25.641 1.00 96.94 523 ARG A N 1
ATOM 4114 C CA . ARG A 1 523 ? -11.364 -21.327 26.677 1.00 96.94 523 ARG A CA 1
ATOM 4115 C C . ARG A 1 523 ? -9.934 -21.715 26.348 1.00 96.94 523 ARG A C 1
ATOM 4117 O O . ARG A 1 523 ? -9.538 -21.896 25.197 1.00 96.94 523 ARG A O 1
ATOM 4124 N N . LYS A 1 524 ? -9.153 -21.915 27.410 1.00 97.62 524 LYS A N 1
ATOM 4125 C CA . LYS A 1 524 ? -7.837 -22.553 27.318 1.00 97.62 524 LYS A CA 1
ATOM 4126 C C . LYS A 1 524 ? -7.995 -24.055 27.122 1.00 97.62 524 LYS A C 1
ATOM 4128 O O . LYS A 1 524 ? -8.815 -24.685 27.789 1.00 97.62 524 LYS A O 1
ATOM 4133 N N . ILE A 1 525 ? -7.148 -24.626 26.274 1.00 97.38 525 ILE A N 1
ATOM 4134 C CA . ILE A 1 525 ? -7.111 -26.071 26.043 1.00 97.38 525 ILE A CA 1
ATOM 4135 C C . ILE A 1 525 ? -6.016 -26.666 26.919 1.00 97.38 525 ILE A C 1
ATOM 4137 O O . ILE A 1 525 ? -4.833 -26.390 26.726 1.00 97.38 525 ILE A O 1
ATOM 4141 N N . THR A 1 526 ? -6.411 -27.444 27.924 1.00 93.69 526 THR A N 1
ATOM 4142 C CA . THR A 1 526 ? -5.488 -27.978 28.939 1.00 93.69 526 THR A CA 1
ATOM 4143 C C . THR A 1 526 ? -5.162 -29.455 28.744 1.00 93.69 526 THR A C 1
ATOM 4145 O O . THR A 1 526 ? -4.089 -29.888 29.158 1.00 93.69 526 THR A O 1
ATOM 4148 N N . ASN A 1 527 ? -6.037 -30.219 28.083 1.00 95.25 527 ASN A N 1
ATOM 4149 C CA . ASN A 1 527 ? -5.916 -31.670 27.934 1.00 95.25 527 ASN A CA 1
ATOM 4150 C C . ASN A 1 527 ? -5.853 -32.072 26.458 1.00 95.25 527 ASN A C 1
ATOM 4152 O O . ASN A 1 527 ? -6.833 -32.531 25.893 1.00 95.25 527 ASN A O 1
ATOM 4156 N N . LEU A 1 528 ? -4.692 -31.893 25.833 1.00 95.50 528 LEU A N 1
ATOM 4157 C CA . LEU A 1 528 ? -4.513 -32.186 24.410 1.00 95.50 528 LEU A CA 1
ATOM 4158 C C . LEU A 1 528 ? -4.645 -33.672 24.070 1.00 95.50 528 LEU A C 1
ATOM 4160 O O . LEU A 1 528 ? -4.058 -34.527 24.744 1.00 95.50 528 LEU A O 1
ATOM 4164 N N . THR A 1 529 ? -5.278 -33.969 22.935 1.00 97.75 529 THR A N 1
ATOM 4165 C CA . THR A 1 529 ? -5.255 -35.314 22.361 1.00 97.75 529 THR A CA 1
ATOM 4166 C C . THR A 1 529 ? -3.903 -35.580 21.711 1.00 97.75 529 THR A C 1
ATOM 4168 O O . THR A 1 529 ? -3.625 -35.208 20.576 1.00 97.75 529 THR A O 1
ATOM 4171 N N . LEU A 1 530 ? -3.025 -36.261 22.445 1.00 97.19 530 LEU A N 1
ATOM 4172 C CA . LEU A 1 530 ? -1.711 -36.679 21.938 1.00 97.19 530 LEU A CA 1
ATOM 4173 C C . LEU A 1 530 ? -1.688 -38.137 21.471 1.00 97.19 530 LEU A C 1
ATOM 4175 O O . LEU A 1 530 ? -0.672 -38.599 20.953 1.00 97.19 530 LEU A O 1
ATOM 4179 N N . ASN A 1 531 ? -2.794 -38.866 21.641 1.00 98.06 531 ASN A N 1
ATOM 4180 C CA . ASN A 1 531 ? -2.893 -40.260 21.236 1.00 98.06 531 ASN A CA 1
ATOM 4181 C C . ASN A 1 531 ? -2.823 -40.376 19.696 1.00 98.06 531 ASN A C 1
ATOM 4183 O O . ASN A 1 531 ? -3.758 -39.950 19.015 1.00 98.06 531 ASN A O 1
ATOM 4187 N N . PRO A 1 532 ? -1.772 -41.002 19.127 1.00 96.94 532 PRO A N 1
ATOM 4188 C CA . PRO A 1 532 ? -1.607 -41.086 17.678 1.00 96.94 532 PRO A CA 1
ATOM 4189 C C . PRO A 1 532 ? -2.725 -41.884 17.003 1.00 96.94 532 PRO A C 1
ATOM 4191 O O . PRO A 1 532 ? -3.052 -41.612 15.854 1.00 96.94 532 PRO A O 1
ATOM 4194 N N . SER A 1 533 ? -3.338 -42.849 17.697 1.00 97.56 533 SER A N 1
ATOM 4195 C CA . SER A 1 533 ? -4.440 -43.628 17.115 1.00 97.56 533 SER A CA 1
ATOM 4196 C C . SER A 1 533 ? -5.668 -42.773 16.796 1.00 97.56 533 SER A C 1
ATOM 4198 O O . SER A 1 533 ? -6.347 -43.051 15.813 1.00 97.56 533 SER A O 1
ATOM 4200 N N . VAL A 1 534 ? -5.907 -41.707 17.568 1.00 97.69 534 VAL A N 1
ATOM 4201 C CA . VAL A 1 534 ? -6.976 -40.736 17.304 1.00 97.69 534 VAL A CA 1
ATOM 4202 C C . VAL A 1 534 ? -6.543 -39.790 16.184 1.00 97.69 534 VAL A C 1
ATOM 4204 O O . VAL A 1 534 ? -7.167 -39.761 15.126 1.00 97.69 534 VAL A O 1
ATOM 4207 N N . ILE A 1 535 ? -5.404 -39.109 16.356 1.00 97.94 535 ILE A N 1
ATOM 4208 C CA . ILE A 1 535 ? -4.917 -38.085 15.415 1.00 97.94 535 ILE A CA 1
ATOM 4209 C C . ILE A 1 535 ? -4.712 -38.643 13.999 1.00 97.94 535 ILE A C 1
ATOM 4211 O O . ILE A 1 535 ? -5.219 -38.087 13.026 1.00 97.94 535 ILE A O 1
ATOM 4215 N N . PHE A 1 536 ? -4.005 -39.767 13.856 1.00 97.81 536 PHE A N 1
ATOM 4216 C CA . PHE A 1 536 ? -3.814 -40.404 12.548 1.00 97.81 536 PHE A CA 1
ATOM 4217 C C . PHE A 1 536 ? -5.045 -41.205 12.103 1.00 97.81 536 PHE A C 1
ATOM 4219 O O . PHE A 1 536 ? -5.174 -41.494 10.914 1.00 97.81 536 PHE A O 1
ATOM 4226 N N . GLY A 1 537 ? -5.962 -41.523 13.021 1.00 98.12 537 GLY A N 1
ATOM 4227 C CA . GLY A 1 537 ? -7.254 -42.129 12.708 1.00 98.12 537 GLY A CA 1
ATOM 4228 C C . GLY A 1 537 ? -8.074 -41.257 11.759 1.00 98.12 537 GLY A C 1
ATOM 4229 O O . GLY A 1 537 ? -8.561 -41.766 10.751 1.00 98.12 537 GLY A O 1
ATOM 4230 N N . TYR A 1 538 ? -8.124 -39.938 11.992 1.00 98.12 538 TYR A N 1
ATOM 4231 C CA . TYR A 1 538 ? -8.795 -38.991 11.089 1.00 98.12 538 TYR A CA 1
ATOM 4232 C C . TYR A 1 538 ? -8.285 -39.064 9.647 1.00 98.12 538 TYR A C 1
ATOM 4234 O O . TYR A 1 538 ? -9.082 -39.028 8.711 1.00 98.12 538 TYR A O 1
ATOM 4242 N N . LEU A 1 539 ? -6.970 -39.225 9.447 1.00 97.56 539 LEU A N 1
ATOM 4243 C CA . LEU A 1 539 ? -6.378 -39.308 8.105 1.00 97.56 539 LEU A CA 1
ATOM 4244 C C . LEU A 1 539 ? -6.819 -40.553 7.325 1.00 97.56 539 LEU A C 1
ATOM 4246 O O . LEU A 1 539 ? -6.708 -40.557 6.100 1.00 97.56 539 LEU A O 1
ATOM 4250 N N . LEU A 1 540 ? -7.300 -41.587 8.019 1.00 97.56 540 LEU A N 1
ATOM 4251 C CA . LEU A 1 540 ? -7.742 -42.856 7.440 1.00 97.56 540 LEU A CA 1
ATOM 4252 C C . LEU A 1 540 ? -9.269 -42.970 7.330 1.00 97.56 540 LEU A C 1
ATOM 4254 O O . LEU A 1 540 ? -9.758 -43.954 6.772 1.00 97.56 540 LEU A O 1
ATOM 4258 N N . LYS A 1 541 ? -10.026 -41.987 7.838 1.00 97.56 541 LYS A N 1
ATOM 4259 C CA . LYS A 1 541 ? -11.487 -41.964 7.712 1.00 97.56 541 LYS A CA 1
ATOM 4260 C C . LYS A 1 541 ? -11.911 -41.794 6.255 1.00 97.56 541 LYS A C 1
ATOM 4262 O O . LYS A 1 541 ? -11.243 -41.141 5.452 1.00 97.56 541 LYS A O 1
ATOM 4267 N N . SER A 1 542 ? -13.066 -42.366 5.932 1.00 97.69 542 SER A N 1
ATOM 4268 C CA . SER A 1 542 ? -13.697 -42.208 4.623 1.00 97.69 542 SER A CA 1
ATOM 4269 C C . SER A 1 542 ? -14.088 -40.740 4.381 1.00 97.69 542 SER A C 1
ATOM 4271 O O . SER A 1 542 ? -14.578 -40.094 5.306 1.00 97.69 542 SER A O 1
ATOM 4273 N N . PRO A 1 543 ? -13.929 -40.187 3.164 1.00 95.94 543 PRO A N 1
ATOM 4274 C CA . PRO A 1 543 ? -14.355 -38.820 2.853 1.00 95.94 543 PRO A CA 1
ATOM 4275 C C . PRO A 1 543 ? -15.862 -38.691 2.556 1.00 95.94 543 PRO A C 1
ATOM 4277 O O . PRO A 1 543 ? -16.325 -37.603 2.227 1.00 95.94 543 PRO A O 1
ATOM 4280 N N . PHE A 1 544 ? -16.627 -39.785 2.614 1.00 96.56 544 PHE A N 1
ATOM 4281 C CA . PHE A 1 544 ? -18.067 -39.786 2.337 1.00 96.56 544 PHE A CA 1
ATOM 4282 C C . PHE A 1 544 ? -18.907 -39.420 3.579 1.00 96.56 544 PHE A C 1
ATOM 4284 O O . PHE A 1 544 ? -18.373 -39.265 4.680 1.00 96.56 544 PHE A O 1
ATOM 4291 N N . GLY A 1 545 ? -20.224 -39.267 3.381 1.00 94.00 545 GLY A N 1
ATOM 4292 C CA . GLY A 1 545 ? -21.190 -38.928 4.438 1.00 94.00 545 GLY A CA 1
ATOM 4293 C C . GLY A 1 545 ? -21.106 -39.858 5.655 1.00 94.00 545 GLY A C 1
ATOM 4294 O O . GLY A 1 545 ? -20.746 -41.028 5.519 1.00 94.00 545 GLY A O 1
ATOM 4295 N N . GLY A 1 546 ? -21.382 -39.312 6.838 1.00 91.62 546 GLY A N 1
ATOM 4296 C CA . GLY A 1 546 ? -21.214 -39.966 8.142 1.00 91.62 546 GLY A CA 1
ATOM 4297 C C . GLY A 1 546 ? -19.773 -40.056 8.667 1.00 91.62 546 GLY A C 1
ATOM 4298 O O . GLY A 1 546 ? -19.579 -40.205 9.870 1.00 91.62 546 GLY A O 1
ATOM 4299 N N . GLU A 1 547 ? -18.755 -39.936 7.804 1.00 95.69 547 GLU A N 1
ATOM 4300 C CA . GLU A 1 547 ? -17.341 -40.113 8.178 1.00 95.69 547 GLU A CA 1
ATOM 4301 C C . GLU A 1 547 ? -16.518 -38.829 8.028 1.00 95.69 547 GLU A C 1
ATOM 4303 O O . GLU A 1 547 ? -15.891 -38.399 8.993 1.00 95.69 547 GLU A O 1
ATOM 4308 N N . GLY A 1 548 ? -16.527 -38.204 6.844 1.00 95.00 548 GLY A N 1
ATOM 4309 C CA . GLY A 1 548 ? -16.010 -36.848 6.621 1.00 95.00 548 GLY A CA 1
ATOM 4310 C C . GLY A 1 548 ? -14.490 -36.642 6.704 1.00 95.00 548 GLY A C 1
ATOM 4311 O O . GLY A 1 548 ? -14.063 -35.504 6.883 1.00 95.00 548 GLY A O 1
ATOM 4312 N N . TRP A 1 549 ? -13.659 -37.683 6.569 1.00 98.25 549 TRP A N 1
ATOM 4313 C CA . TRP A 1 549 ? -12.185 -37.594 6.641 1.00 98.25 549 TRP A CA 1
ATOM 4314 C C . TRP A 1 549 ? -11.712 -36.666 7.792 1.00 98.25 549 TRP A C 1
ATOM 4316 O O . TRP A 1 549 ? -12.261 -36.735 8.892 1.00 98.25 549 TRP A O 1
ATOM 4326 N N . ILE A 1 550 ? -10.750 -35.764 7.565 1.00 98.31 550 ILE A N 1
ATOM 4327 C CA . ILE A 1 550 ? -10.306 -34.772 8.565 1.00 98.31 550 ILE A CA 1
ATOM 4328 C C . ILE A 1 550 ? -11.295 -33.615 8.784 1.00 98.31 550 ILE A C 1
ATOM 4330 O O . ILE A 1 550 ? -11.174 -32.911 9.778 1.00 98.31 550 ILE A O 1
ATOM 4334 N N . VAL A 1 551 ? -12.278 -33.417 7.896 1.00 98.38 551 VAL A N 1
ATOM 4335 C CA . VAL A 1 551 ? -13.318 -32.374 8.049 1.00 98.38 551 VAL A CA 1
ATOM 4336 C C . VAL A 1 551 ? -14.229 -32.686 9.241 1.00 98.38 551 VAL A C 1
ATOM 4338 O O . VAL A 1 551 ? -14.875 -31.796 9.781 1.00 98.38 551 VAL A O 1
ATOM 4341 N N . SER A 1 552 ? -14.254 -33.946 9.674 1.00 98.25 552 SER A N 1
ATOM 4342 C CA . SER A 1 552 ? -15.059 -34.422 10.799 1.00 98.25 552 SER A CA 1
ATOM 4343 C C . SER A 1 552 ? -14.507 -34.114 12.190 1.00 98.25 552 SER A C 1
ATOM 4345 O O . SER A 1 552 ? -15.130 -34.535 13.156 1.00 98.25 552 SER A O 1
ATOM 4347 N N . VAL A 1 553 ? -13.359 -33.435 12.307 1.00 98.38 553 VAL A N 1
ATOM 4348 C CA . VAL A 1 553 ? -12.810 -33.055 13.617 1.00 98.38 553 VAL A CA 1
ATOM 4349 C C . VAL A 1 553 ? -13.804 -32.164 14.363 1.00 98.38 553 VAL A C 1
ATOM 4351 O O . VAL A 1 553 ? -14.194 -31.111 13.854 1.00 98.38 553 VAL A O 1
ATOM 4354 N N . ASP A 1 554 ? -14.246 -32.604 15.537 1.00 97.62 554 ASP A N 1
ATOM 4355 C CA . ASP A 1 554 ? -15.371 -32.000 16.248 1.00 97.62 554 ASP A CA 1
ATOM 4356 C C . ASP A 1 554 ? -15.009 -31.386 17.607 1.00 97.62 554 ASP A C 1
ATOM 4358 O O . ASP A 1 554 ? -15.823 -30.642 18.146 1.00 97.62 554 ASP A O 1
ATOM 4362 N N . ASP A 1 555 ? -13.774 -31.544 18.093 1.00 97.69 555 ASP A N 1
ATOM 4363 C CA . ASP A 1 555 ? -13.287 -30.872 19.304 1.00 97.69 555 ASP A CA 1
ATOM 4364 C C . ASP A 1 555 ? -11.928 -30.161 19.133 1.00 97.69 555 ASP A C 1
ATOM 4366 O O . ASP A 1 555 ? -11.159 -30.380 18.190 1.00 97.69 555 ASP A O 1
ATOM 4370 N N . LEU A 1 556 ? -11.648 -29.235 20.054 1.00 98.25 556 LEU A N 1
ATOM 4371 C CA . LEU A 1 556 ? -10.438 -28.414 20.027 1.00 98.25 556 LEU A CA 1
ATOM 4372 C C . LEU A 1 556 ? -9.206 -29.155 20.560 1.00 98.25 556 LEU A C 1
ATOM 4374 O O . LEU A 1 556 ? -8.078 -28.818 20.192 1.00 98.25 556 LEU A O 1
ATOM 4378 N N . GLU A 1 557 ? -9.390 -30.145 21.428 1.00 98.44 557 GLU A N 1
ATOM 4379 C CA . GLU A 1 557 ? -8.327 -31.000 21.948 1.00 98.44 557 GLU A CA 1
ATOM 4380 C C . GLU A 1 557 ? -7.614 -31.756 20.822 1.00 98.44 557 GLU A C 1
ATOM 4382 O O . GLU A 1 557 ? -6.376 -31.809 20.805 1.00 98.44 557 GLU A O 1
ATOM 4387 N N . ASP A 1 558 ? -8.378 -32.267 19.860 1.00 98.50 558 ASP A N 1
ATOM 4388 C CA . ASP A 1 558 ? -7.917 -32.948 18.656 1.00 98.50 558 ASP A CA 1
ATOM 4389 C C . ASP A 1 558 ? -7.289 -31.974 17.659 1.00 98.50 558 ASP A C 1
ATOM 4391 O O . ASP A 1 558 ? -6.209 -32.256 17.130 1.00 98.50 558 ASP A O 1
ATOM 4395 N N . ILE A 1 559 ? -7.891 -30.795 17.442 1.00 98.44 559 ILE A N 1
ATOM 4396 C CA . ILE A 1 559 ? -7.304 -29.758 16.577 1.00 98.44 559 ILE A CA 1
ATOM 4397 C C . ILE A 1 559 ? -5.927 -29.360 17.108 1.00 98.44 559 ILE A C 1
ATOM 4399 O O . ILE A 1 559 ? -4.932 -29.429 16.379 1.00 98.44 559 ILE A O 1
ATOM 4403 N N . ILE A 1 560 ? -5.826 -28.964 18.377 1.00 98.50 560 ILE A N 1
ATOM 4404 C CA . ILE A 1 560 ? -4.558 -28.498 18.948 1.00 98.50 560 ILE A CA 1
ATOM 4405 C C . ILE A 1 560 ? -3.561 -29.659 19.092 1.00 98.50 560 ILE A C 1
ATOM 4407 O O . ILE A 1 560 ? -2.379 -29.487 18.783 1.00 98.50 560 ILE A O 1
ATOM 4411 N N . GLY A 1 561 ? -4.016 -30.857 19.470 1.00 98.25 561 GLY A N 1
ATOM 4412 C CA . GLY A 1 561 ? -3.195 -32.071 19.506 1.00 98.25 561 GLY A CA 1
ATOM 4413 C C . GLY A 1 561 ? -2.610 -32.444 18.139 1.00 98.25 561 GLY A C 1
ATOM 4414 O O . GLY A 1 561 ? -1.418 -32.746 18.024 1.00 98.25 561 GLY A O 1
ATOM 4415 N N . GLY A 1 562 ? -3.400 -32.323 17.072 1.00 98.31 562 GLY A N 1
ATOM 4416 C CA . GLY A 1 562 ? -2.953 -32.506 15.692 1.00 98.31 562 GLY A CA 1
ATOM 4417 C C . GLY A 1 562 ? -1.863 -31.511 15.286 1.00 98.31 562 GLY A C 1
ATOM 4418 O O . GLY A 1 562 ? -0.874 -31.902 14.663 1.00 98.31 562 GLY A O 1
ATOM 4419 N N . HIS A 1 563 ? -1.972 -30.247 15.708 1.00 98.56 563 HIS A N 1
ATOM 4420 C CA . HIS A 1 563 ? -0.946 -29.230 15.449 1.00 98.56 563 HIS A CA 1
ATOM 4421 C C . HIS A 1 563 ? 0.359 -29.483 16.219 1.00 98.56 563 HIS A C 1
ATOM 4423 O O . HIS A 1 563 ? 1.431 -29.172 15.698 1.00 98.56 563 HIS A O 1
ATOM 4429 N N . VAL A 1 564 ? 0.311 -30.112 17.401 1.00 98.50 564 VAL A N 1
ATOM 4430 C CA . VAL A 1 564 ? 1.520 -30.586 18.104 1.00 98.50 564 VAL A CA 1
ATOM 4431 C C . VAL A 1 564 ? 2.242 -31.659 17.286 1.00 98.50 564 VAL A C 1
ATOM 4433 O O . VAL A 1 564 ? 3.462 -31.581 17.092 1.00 98.50 564 VAL A O 1
ATOM 4436 N N . TRP A 1 565 ? 1.504 -32.647 16.772 1.00 98.56 565 TRP A N 1
ATOM 4437 C CA . TRP A 1 565 ? 2.066 -33.681 15.899 1.00 98.56 565 TRP A CA 1
ATOM 4438 C C . TRP A 1 565 ? 2.634 -33.086 14.611 1.00 98.56 565 TRP A C 1
ATOM 4440 O O . TRP A 1 565 ? 3.789 -33.355 14.277 1.00 98.56 565 TRP A O 1
ATOM 4450 N N . LEU A 1 566 ? 1.873 -32.233 13.922 1.00 98.31 566 LEU A N 1
ATOM 4451 C CA . LEU A 1 566 ? 2.306 -31.573 12.690 1.00 98.31 566 LEU A CA 1
ATOM 4452 C C . LEU A 1 566 ? 3.560 -30.724 12.913 1.00 98.31 566 LEU A C 1
ATOM 4454 O O . LEU A 1 566 ? 4.527 -30.857 12.164 1.00 98.31 566 LEU A O 1
ATOM 4458 N N . GLY A 1 567 ? 3.576 -29.896 13.961 1.00 98.25 567 GLY A N 1
ATOM 4459 C CA . GLY A 1 567 ? 4.728 -29.071 14.317 1.00 98.25 567 GLY A CA 1
ATOM 4460 C C . GLY A 1 567 ? 5.984 -29.913 14.532 1.00 98.25 567 GLY A C 1
ATOM 4461 O O . GLY A 1 567 ? 7.045 -29.613 13.982 1.00 98.25 567 GLY A O 1
ATOM 4462 N N . SER A 1 568 ? 5.845 -31.024 15.258 1.00 98.50 568 SER A N 1
ATOM 4463 C CA . SER A 1 568 ? 6.943 -31.958 15.527 1.00 98.50 568 SER A CA 1
ATOM 4464 C C . SER A 1 568 ? 7.437 -32.657 14.253 1.00 98.50 568 SER A C 1
ATOM 4466 O O . SER A 1 568 ? 8.644 -32.721 14.015 1.00 98.50 568 SER A O 1
ATOM 4468 N N . ILE A 1 569 ? 6.522 -33.141 13.405 1.00 98.62 569 ILE A N 1
ATOM 4469 C CA . ILE A 1 569 ? 6.837 -33.798 12.125 1.00 98.62 569 ILE A CA 1
ATOM 4470 C C . ILE A 1 569 ? 7.561 -32.832 11.185 1.00 98.62 569 ILE A C 1
ATOM 4472 O O . ILE A 1 569 ? 8.573 -33.204 10.593 1.00 98.62 569 ILE A O 1
ATOM 4476 N N . CYS A 1 570 ? 7.090 -31.591 11.075 1.00 98.69 570 CYS A N 1
ATOM 4477 C CA . CYS A 1 570 ? 7.702 -30.565 10.237 1.00 98.69 570 CYS A CA 1
ATOM 4478 C C . CYS A 1 570 ? 9.117 -30.205 10.709 1.00 98.69 570 CYS A C 1
ATOM 4480 O O . CYS A 1 570 ? 10.034 -30.164 9.891 1.00 98.69 570 CYS A O 1
ATOM 4482 N N . ILE A 1 571 ? 9.336 -30.014 12.016 1.00 98.56 571 ILE A N 1
ATOM 4483 C CA . ILE A 1 571 ? 10.673 -29.706 12.550 1.00 98.56 571 ILE A CA 1
ATOM 4484 C C . ILE A 1 571 ? 11.634 -30.879 12.329 1.00 98.56 571 ILE A C 1
ATOM 4486 O O . ILE A 1 571 ? 12.729 -30.685 11.798 1.00 98.56 571 ILE A O 1
ATOM 4490 N N . LEU A 1 572 ? 11.233 -32.103 12.686 1.00 98.56 572 LEU A N 1
ATOM 4491 C CA . LEU A 1 572 ? 12.074 -33.291 12.512 1.00 98.56 572 LEU A CA 1
ATOM 4492 C C . LEU A 1 572 ? 12.351 -33.582 11.032 1.00 98.56 572 LEU A C 1
ATOM 4494 O O . LEU A 1 572 ? 13.490 -33.867 10.663 1.00 98.56 572 LEU A O 1
ATOM 4498 N N . GLY A 1 573 ? 11.336 -33.458 10.175 1.00 98.31 573 GLY A N 1
ATOM 4499 C CA . GLY A 1 573 ? 11.468 -33.584 8.725 1.00 98.31 573 GLY A CA 1
ATOM 4500 C C . GLY A 1 573 ? 12.368 -32.502 8.128 1.00 98.31 573 GLY A C 1
ATOM 4501 O O . GLY A 1 573 ? 13.176 -32.785 7.243 1.00 98.31 573 GLY A O 1
ATOM 4502 N N . GLY A 1 574 ? 12.299 -31.279 8.650 1.00 98.25 574 GLY A N 1
ATOM 4503 C CA . GLY A 1 574 ? 13.164 -30.187 8.232 1.00 98.25 574 GLY A CA 1
ATOM 4504 C C . GLY A 1 574 ? 14.629 -30.417 8.601 1.00 98.25 574 GLY A C 1
ATOM 4505 O O . GLY A 1 574 ? 15.499 -30.311 7.736 1.00 98.25 574 GLY A O 1
ATOM 4506 N N . ILE A 1 575 ? 14.902 -30.848 9.838 1.00 98.50 575 ILE A N 1
ATOM 4507 C CA . ILE A 1 575 ? 16.244 -31.269 10.277 1.00 98.50 575 ILE A CA 1
ATOM 4508 C C . ILE A 1 575 ? 16.752 -32.418 9.399 1.00 98.50 575 ILE A C 1
ATOM 4510 O O . ILE A 1 575 ? 17.881 -32.374 8.910 1.00 98.50 575 ILE A O 1
ATOM 4514 N N . TRP A 1 576 ? 15.913 -33.424 9.143 1.00 98.50 576 TRP A N 1
ATOM 4515 C CA . TRP A 1 576 ? 16.248 -34.535 8.257 1.00 98.50 576 TRP A CA 1
ATOM 4516 C C . TRP A 1 576 ? 16.649 -34.053 6.857 1.00 98.50 576 TRP A C 1
ATOM 4518 O O . TRP A 1 576 ? 17.694 -34.459 6.351 1.00 98.50 576 TRP A O 1
ATOM 4528 N N . HIS A 1 577 ? 15.875 -33.165 6.230 1.00 98.38 577 HIS A N 1
ATOM 4529 C CA . HIS A 1 577 ? 16.165 -32.652 4.887 1.00 98.38 577 HIS A CA 1
ATOM 4530 C C . HIS A 1 577 ? 17.392 -31.732 4.819 1.00 98.38 577 HIS A C 1
ATOM 4532 O O . HIS A 1 577 ? 18.047 -31.683 3.778 1.00 98.38 577 HIS A O 1
ATOM 4538 N N . ILE A 1 578 ? 17.737 -31.047 5.912 1.00 98.12 578 ILE A N 1
ATOM 4539 C CA . ILE A 1 578 ? 18.987 -30.282 6.022 1.00 98.12 578 ILE A CA 1
ATOM 4540 C C . ILE A 1 578 ? 20.195 -31.222 6.101 1.00 98.12 578 ILE A C 1
ATOM 4542 O O . ILE A 1 578 ? 21.216 -30.963 5.468 1.00 98.12 578 ILE A O 1
ATOM 4546 N N . LEU A 1 579 ? 20.087 -32.307 6.873 1.00 97.88 57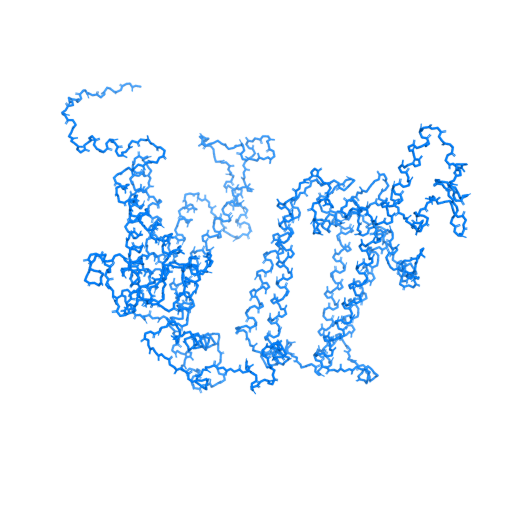9 LEU A N 1
ATOM 4547 C CA . LEU A 1 579 ? 21.200 -33.220 7.156 1.00 97.88 579 LEU A CA 1
ATOM 4548 C C . LEU A 1 579 ? 21.368 -34.342 6.122 1.00 97.88 579 LEU A C 1
ATOM 4550 O O . LEU A 1 579 ? 22.376 -35.051 6.138 1.00 97.88 579 LEU A O 1
ATOM 4554 N N . THR A 1 580 ? 20.396 -34.535 5.233 1.00 97.31 580 THR A N 1
ATOM 4555 C CA . THR A 1 580 ? 20.400 -35.614 4.240 1.00 97.31 580 THR A CA 1
ATOM 4556 C C . THR A 1 580 ? 20.308 -35.091 2.811 1.00 97.31 580 THR A C 1
ATOM 4558 O O . THR A 1 580 ? 20.045 -33.921 2.552 1.00 97.31 580 THR A O 1
ATOM 4561 N N . LYS A 1 581 ? 20.532 -35.997 1.856 1.00 94.38 581 LYS A N 1
ATOM 4562 C CA . LYS A 1 581 ? 20.437 -35.738 0.416 1.00 94.38 581 LYS A CA 1
ATOM 4563 C C . LYS A 1 581 ? 19.538 -36.776 -0.254 1.00 94.38 581 LYS A C 1
ATOM 4565 O O . LYS A 1 581 ? 19.476 -37.911 0.227 1.00 94.38 581 LYS A O 1
ATOM 4570 N N . PRO A 1 582 ? 18.897 -36.456 -1.394 1.00 96.38 582 PRO A N 1
ATOM 4571 C CA . PRO A 1 582 ? 17.979 -37.384 -2.046 1.00 96.38 582 PRO A CA 1
ATOM 4572 C C . PRO A 1 582 ? 18.610 -38.741 -2.381 1.00 96.38 582 PRO A C 1
ATOM 4574 O O . PRO A 1 582 ? 19.644 -38.835 -3.058 1.00 96.38 582 PRO A O 1
ATOM 4577 N N . PHE A 1 583 ? 17.946 -39.813 -1.945 1.00 96.50 583 PHE A N 1
ATOM 4578 C CA . PHE A 1 583 ? 18.361 -41.184 -2.224 1.00 96.50 583 PHE A CA 1
ATOM 4579 C C . PHE A 1 583 ? 18.314 -41.515 -3.720 1.00 96.50 583 PHE A C 1
ATOM 4581 O O . PHE A 1 583 ? 17.696 -40.827 -4.534 1.00 96.50 583 PHE A O 1
ATOM 4588 N N . ALA A 1 584 ? 18.981 -42.604 -4.105 1.00 96.56 584 ALA A N 1
ATOM 4589 C CA . ALA A 1 584 ? 19.109 -42.997 -5.506 1.00 96.56 584 ALA A CA 1
ATOM 4590 C C . ALA A 1 584 ? 17.760 -43.226 -6.207 1.00 96.56 584 ALA A C 1
ATOM 4592 O O . ALA A 1 584 ? 17.619 -42.857 -7.368 1.00 96.56 584 ALA A O 1
ATOM 4593 N N . TRP A 1 585 ? 16.775 -43.802 -5.513 1.00 97.50 585 TRP A N 1
ATOM 4594 C CA . TRP A 1 585 ? 15.442 -44.012 -6.077 1.00 97.50 585 TRP A CA 1
ATOM 4595 C C . TRP A 1 585 ? 14.713 -42.680 -6.316 1.00 97.50 585 TRP A C 1
ATOM 4597 O O . TRP A 1 585 ? 14.191 -42.478 -7.407 1.00 97.50 585 TRP A O 1
ATOM 4607 N N . ALA A 1 586 ? 14.780 -41.733 -5.373 1.00 95.88 586 ALA A N 1
ATOM 4608 C CA . ALA A 1 586 ? 14.149 -40.419 -5.508 1.00 95.88 586 ALA A CA 1
ATOM 4609 C C . ALA A 1 586 ? 14.763 -39.630 -6.672 1.00 95.88 586 ALA A C 1
ATOM 4611 O O . ALA A 1 586 ? 14.054 -39.052 -7.491 1.00 95.88 586 ALA A O 1
ATOM 4612 N N . ARG A 1 587 ? 16.093 -39.686 -6.827 1.00 93.50 587 ARG A N 1
ATOM 4613 C CA . ARG A 1 587 ? 16.787 -39.053 -7.961 1.00 93.50 587 ARG A CA 1
ATOM 4614 C C . ARG A 1 587 ? 16.317 -39.558 -9.326 1.00 93.50 587 ARG A C 1
ATOM 4616 O O . ARG A 1 587 ? 16.399 -38.793 -10.279 1.00 93.50 587 ARG A O 1
ATOM 4623 N N . ARG A 1 588 ? 15.861 -40.812 -9.416 1.00 94.81 588 ARG A N 1
ATOM 4624 C CA . ARG A 1 588 ? 15.336 -41.419 -10.651 1.00 94.81 588 ARG A CA 1
ATOM 4625 C C . ARG A 1 588 ? 13.844 -41.169 -10.867 1.00 94.81 588 ARG A C 1
ATOM 4627 O O . ARG A 1 588 ? 13.399 -41.255 -12.001 1.00 94.81 588 ARG A O 1
ATOM 4634 N N . ALA A 1 589 ? 13.095 -40.904 -9.799 1.00 94.50 589 ALA A N 1
ATOM 4635 C CA . ALA A 1 589 ? 11.647 -40.730 -9.859 1.00 94.50 589 ALA A CA 1
ATOM 4636 C C . ALA A 1 589 ? 11.224 -39.293 -10.204 1.00 94.50 589 ALA A C 1
ATOM 4638 O O . ALA A 1 589 ? 10.186 -39.104 -10.828 1.00 94.50 589 ALA A O 1
ATOM 4639 N N . PHE A 1 590 ? 12.017 -38.289 -9.811 1.00 94.81 590 PHE A N 1
ATOM 4640 C CA . PHE A 1 590 ? 11.660 -36.876 -9.967 1.00 94.81 590 PHE A CA 1
ATOM 4641 C C . PHE A 1 590 ? 12.475 -36.157 -11.045 1.00 94.81 590 PHE A C 1
ATOM 4643 O O . PHE A 1 590 ? 13.650 -36.462 -11.272 1.00 94.81 590 PHE A O 1
ATOM 4650 N N . VAL A 1 591 ? 11.862 -35.133 -11.643 1.00 96.25 591 VAL A N 1
ATOM 4651 C CA . VAL A 1 591 ? 12.540 -34.119 -12.463 1.00 96.25 591 VAL A CA 1
ATOM 4652 C C . VAL A 1 591 ? 13.094 -33.022 -11.545 1.00 96.25 591 VAL A C 1
ATOM 4654 O O . VAL A 1 591 ? 12.397 -32.559 -10.643 1.00 96.25 591 VAL A O 1
ATOM 4657 N N . TRP A 1 592 ? 14.352 -32.624 -11.769 1.00 94.00 592 TRP A N 1
ATOM 4658 C CA . TRP A 1 592 ? 15.113 -31.700 -10.911 1.00 94.00 592 TRP A CA 1
ATOM 4659 C C . TRP A 1 592 ? 15.375 -30.367 -11.630 1.00 94.00 592 TRP A C 1
ATOM 4661 O O . TRP A 1 592 ? 16.471 -30.132 -12.148 1.00 94.00 592 TRP A O 1
ATOM 4671 N N . SER A 1 593 ? 14.350 -29.518 -11.701 1.00 93.69 593 SER A N 1
ATOM 4672 C CA . SER A 1 593 ? 14.393 -28.164 -12.270 1.00 93.69 593 SER A CA 1
ATOM 4673 C C . SER A 1 593 ? 13.455 -27.229 -11.500 1.00 93.69 593 SER A C 1
ATOM 4675 O O . SER A 1 593 ? 12.516 -27.699 -10.860 1.00 93.69 593 SER A O 1
ATOM 4677 N N . GLY A 1 594 ? 13.684 -25.911 -11.578 1.00 90.19 594 GLY A N 1
ATOM 4678 C CA . GLY A 1 594 ? 12.833 -24.919 -10.905 1.00 90.19 594 GLY A CA 1
ATOM 4679 C C . GLY A 1 594 ? 11.362 -25.008 -11.322 1.00 90.19 594 GLY A C 1
ATOM 4680 O O . GLY A 1 594 ? 10.477 -24.993 -10.472 1.00 90.19 594 GLY A O 1
ATOM 4681 N N . GLU A 1 595 ? 11.101 -25.206 -12.616 1.00 90.81 595 GLU A N 1
ATOM 4682 C CA . GLU A 1 595 ? 9.745 -25.401 -13.148 1.00 90.81 595 GLU A CA 1
ATOM 4683 C C . GLU A 1 595 ? 9.080 -26.675 -12.606 1.00 90.81 595 GLU A C 1
ATOM 4685 O O . GLU A 1 595 ? 7.916 -26.645 -12.209 1.00 90.81 595 GLU A O 1
ATOM 4690 N N . ALA A 1 596 ? 9.823 -27.784 -12.507 1.00 91.75 596 ALA A N 1
ATOM 4691 C CA . ALA A 1 596 ? 9.291 -29.017 -11.938 1.00 91.75 596 ALA A CA 1
ATOM 4692 C C . ALA A 1 596 ? 8.930 -28.835 -10.455 1.00 91.75 596 ALA A C 1
ATOM 4694 O O . ALA A 1 596 ? 7.841 -29.230 -10.042 1.00 91.75 596 ALA A O 1
ATOM 4695 N N . TYR A 1 597 ? 9.785 -28.178 -9.664 1.00 95.94 597 TYR A N 1
ATOM 4696 C CA . TYR A 1 597 ? 9.486 -27.893 -8.257 1.00 95.94 597 TYR A CA 1
ATOM 4697 C C . TYR A 1 597 ? 8.257 -26.995 -8.098 1.00 95.94 597 TYR A C 1
ATOM 4699 O O . TYR A 1 597 ? 7.410 -27.276 -7.249 1.00 95.94 597 TYR A O 1
ATOM 4707 N N . LEU A 1 598 ? 8.116 -25.969 -8.945 1.00 93.31 598 LEU A N 1
ATOM 4708 C CA . LEU A 1 598 ? 6.910 -25.143 -8.989 1.00 93.31 598 LEU A CA 1
ATOM 4709 C C . LEU A 1 598 ? 5.671 -25.994 -9.307 1.00 93.31 598 LEU A C 1
ATOM 4711 O O . LEU A 1 598 ? 4.662 -25.869 -8.619 1.00 93.31 598 LEU A O 1
ATOM 4715 N N . SER A 1 599 ? 5.753 -26.910 -10.278 1.00 89.62 599 SER A N 1
ATOM 4716 C CA . SER A 1 599 ? 4.634 -27.790 -10.645 1.00 89.62 599 SER A CA 1
ATOM 4717 C C . SER A 1 599 ? 4.182 -28.709 -9.501 1.00 89.62 599 SER A C 1
ATOM 4719 O O . SER A 1 599 ? 2.982 -28.883 -9.293 1.00 89.62 599 SER A O 1
ATOM 4721 N N . TYR A 1 600 ? 5.118 -29.243 -8.706 1.00 94.38 600 TYR A N 1
ATOM 4722 C CA . TYR A 1 600 ? 4.790 -30.082 -7.549 1.00 94.38 600 TYR A CA 1
ATOM 4723 C C . TYR A 1 600 ? 4.043 -29.278 -6.480 1.00 94.38 600 TYR A C 1
ATOM 4725 O O . TYR A 1 600 ? 3.035 -29.742 -5.946 1.00 94.38 600 TYR A O 1
ATOM 4733 N N . SER A 1 601 ? 4.498 -28.051 -6.215 1.00 94.81 601 SER A N 1
ATOM 4734 C CA . SER A 1 601 ? 3.836 -27.133 -5.286 1.00 94.81 601 SER A CA 1
ATOM 4735 C C . SER A 1 601 ? 2.446 -26.724 -5.774 1.00 94.81 601 SER A C 1
ATOM 4737 O O . SER A 1 601 ? 1.518 -26.692 -4.973 1.00 94.81 601 SER A O 1
ATOM 4739 N N . LEU A 1 602 ? 2.263 -26.475 -7.076 1.00 86.94 602 LEU A N 1
ATOM 4740 C CA . LEU A 1 602 ? 0.946 -26.184 -7.657 1.00 86.94 602 LEU A CA 1
ATOM 4741 C C . LEU A 1 602 ? -0.026 -27.359 -7.481 1.00 86.94 602 LEU A C 1
ATOM 4743 O O . LEU A 1 602 ? -1.177 -27.148 -7.099 1.00 86.94 602 LEU A O 1
ATOM 4747 N N . GLY A 1 603 ? 0.443 -28.592 -7.694 1.00 86.00 603 GLY A N 1
ATOM 4748 C CA . GLY A 1 603 ? -0.344 -29.796 -7.425 1.00 86.00 603 GLY A CA 1
ATOM 4749 C C . GLY A 1 603 ? -0.779 -29.895 -5.959 1.00 86.00 603 GLY A C 1
ATOM 4750 O O . GLY A 1 603 ? -1.953 -30.137 -5.683 1.00 86.00 603 GLY A O 1
ATOM 4751 N N . ALA A 1 604 ? 0.134 -29.639 -5.017 1.00 94.50 604 ALA A N 1
ATOM 4752 C CA . ALA A 1 604 ? -0.179 -29.639 -3.587 1.00 94.50 604 ALA A CA 1
ATOM 4753 C C . ALA A 1 604 ? -1.177 -28.529 -3.199 1.00 94.50 604 ALA A C 1
ATOM 4755 O O . ALA A 1 604 ? -2.174 -28.809 -2.535 1.00 94.50 604 ALA A O 1
ATOM 4756 N N . LEU A 1 605 ? -0.962 -27.290 -3.660 1.00 92.19 605 LEU A N 1
ATOM 4757 C CA . LEU A 1 605 ? -1.851 -26.155 -3.381 1.00 92.19 605 LEU A CA 1
ATOM 4758 C C . LEU A 1 605 ? -3.259 -26.356 -3.957 1.00 92.19 605 LEU A C 1
ATOM 4760 O O . LEU A 1 605 ? -4.232 -25.945 -3.330 1.00 92.19 605 LEU A O 1
ATOM 4764 N N . SER A 1 606 ? -3.388 -27.019 -5.111 1.00 86.88 606 SER A N 1
ATOM 4765 C CA . SER A 1 606 ? -4.698 -27.382 -5.664 1.00 86.88 606 SER A CA 1
ATOM 4766 C C . SER A 1 606 ? -5.472 -28.300 -4.716 1.00 86.88 606 SER A C 1
ATOM 4768 O O . SER A 1 606 ? -6.643 -28.044 -4.439 1.00 86.88 606 SER A O 1
ATOM 4770 N N . VAL A 1 607 ? -4.812 -29.324 -4.165 1.00 93.06 607 VAL A N 1
ATOM 4771 C CA . VAL A 1 607 ? -5.426 -30.222 -3.176 1.00 93.06 607 VAL A CA 1
ATOM 4772 C C . VAL A 1 607 ? -5.776 -29.461 -1.896 1.00 93.06 607 VAL A C 1
ATOM 4774 O O . VAL A 1 607 ? -6.883 -29.623 -1.392 1.00 93.06 607 VAL A O 1
ATOM 4777 N N . PHE A 1 608 ? -4.901 -28.577 -1.405 1.00 96.75 608 PHE A N 1
ATOM 4778 C CA . PHE A 1 608 ? -5.202 -27.735 -0.239 1.00 96.75 608 PHE A CA 1
ATOM 4779 C C . PHE A 1 608 ? -6.453 -26.877 -0.451 1.00 96.75 608 PHE A C 1
ATOM 4781 O O . PHE A 1 608 ? -7.285 -26.796 0.449 1.00 96.75 608 PHE A O 1
ATOM 4788 N N . GLY A 1 609 ? -6.629 -26.304 -1.645 1.00 87.06 609 GLY A N 1
ATOM 4789 C CA . GLY A 1 609 ? -7.826 -25.542 -2.001 1.00 87.06 609 GLY A CA 1
ATOM 4790 C C . GLY A 1 609 ? -9.108 -26.377 -1.939 1.00 87.06 609 GLY A C 1
ATOM 4791 O O . GLY A 1 609 ? -10.097 -25.929 -1.363 1.00 87.06 609 GLY A O 1
ATOM 4792 N N . PHE A 1 610 ? -9.095 -27.609 -2.463 1.00 92.44 610 PHE A N 1
ATOM 4793 C CA . PHE A 1 610 ? -10.251 -28.513 -2.375 1.00 92.44 610 PHE A CA 1
ATOM 4794 C C . PHE A 1 610 ? -10.581 -28.906 -0.933 1.00 92.44 610 PHE A C 1
ATOM 4796 O O . PHE A 1 610 ? -11.754 -28.950 -0.557 1.00 92.44 610 PHE A O 1
ATOM 4803 N N . ILE A 1 611 ? -9.556 -29.155 -0.116 1.00 97.12 611 ILE A N 1
ATOM 4804 C CA . ILE A 1 611 ? -9.727 -29.485 1.302 1.00 97.12 611 ILE A CA 1
ATOM 4805 C C . ILE A 1 611 ? -10.330 -28.291 2.048 1.00 97.12 611 ILE A C 1
ATOM 4807 O O . ILE A 1 611 ? -11.347 -28.454 2.718 1.00 97.12 611 ILE A O 1
ATOM 4811 N N . ALA A 1 612 ? -9.766 -27.092 1.883 1.00 97.19 612 ALA A N 1
ATOM 4812 C CA . ALA A 1 612 ? -10.265 -25.868 2.510 1.00 97.19 612 ALA A CA 1
ATOM 4813 C C . ALA A 1 612 ? -11.719 -25.562 2.112 1.00 97.19 612 ALA A C 1
ATOM 4815 O O . ALA A 1 612 ? -12.523 -25.194 2.964 1.00 97.19 612 ALA A O 1
ATOM 4816 N N . CYS A 1 613 ? -12.075 -25.786 0.841 1.00 95.81 613 CYS A N 1
ATOM 4817 C CA . CYS A 1 613 ? -13.443 -25.642 0.343 1.00 95.81 613 CYS A CA 1
ATOM 4818 C C . CYS A 1 613 ? -14.432 -26.552 1.086 1.00 95.81 613 CYS A C 1
ATOM 4820 O O . CYS A 1 613 ? -15.519 -26.104 1.441 1.00 95.81 613 CYS A O 1
ATOM 4822 N N . CYS A 1 614 ? -14.057 -27.805 1.361 1.00 96.81 614 CYS A N 1
ATOM 4823 C CA . CYS A 1 614 ? -14.906 -28.722 2.122 1.00 96.81 614 CYS A CA 1
ATOM 4824 C C . CYS A 1 614 ? -14.960 -28.351 3.610 1.00 96.81 614 CYS A C 1
ATOM 4826 O O . CYS A 1 614 ? -16.027 -28.422 4.212 1.00 96.81 614 CYS A O 1
ATOM 4828 N N . PHE A 1 615 ? -13.832 -27.938 4.196 1.00 98.38 615 PHE A N 1
ATOM 4829 C CA . PHE A 1 615 ? -13.756 -27.550 5.607 1.00 98.38 615 PHE A CA 1
ATOM 4830 C C . PHE A 1 615 ? -14.717 -26.416 5.943 1.00 98.38 615 PHE A C 1
ATOM 4832 O O . PHE A 1 615 ? -15.577 -26.600 6.796 1.00 98.38 615 PHE A O 1
ATOM 4839 N N . VAL A 1 616 ? -14.623 -25.290 5.231 1.00 98.00 616 VAL A N 1
ATOM 4840 C CA . VAL A 1 616 ? -15.473 -24.117 5.500 1.00 98.00 616 VAL A CA 1
ATOM 4841 C C . VAL A 1 616 ? -16.954 -24.382 5.208 1.00 98.00 616 VAL A C 1
ATOM 4843 O O . VAL A 1 616 ? -17.823 -23.693 5.726 1.00 98.00 616 VAL A O 1
ATOM 4846 N N . TRP A 1 617 ? -17.262 -25.382 4.377 1.00 97.81 617 TRP A N 1
ATOM 4847 C CA . TRP A 1 617 ? -18.640 -25.720 4.026 1.00 97.81 617 TRP A CA 1
ATOM 4848 C C . TRP A 1 617 ? -19.337 -26.624 5.054 1.00 97.81 617 TRP A C 1
ATOM 4850 O O . TRP A 1 617 ? -20.560 -26.557 5.189 1.00 97.81 617 TRP A O 1
ATOM 4860 N N . PHE A 1 618 ? -18.589 -27.492 5.743 1.00 98.19 618 PHE A N 1
ATOM 4861 C CA . PHE A 1 618 ? -19.157 -28.538 6.603 1.00 98.19 618 PHE A CA 1
ATOM 4862 C C . PHE A 1 618 ? -18.755 -28.447 8.074 1.00 98.19 618 PHE A C 1
ATOM 4864 O O . PHE A 1 618 ? -19.553 -28.824 8.927 1.00 98.19 618 PHE A O 1
ATOM 4871 N N . ASN A 1 619 ? -17.528 -28.029 8.384 1.00 98.62 619 ASN A N 1
ATOM 4872 C CA . ASN A 1 619 ? -17.021 -28.064 9.749 1.00 98.62 619 ASN A CA 1
ATOM 4873 C C . ASN A 1 619 ? -17.434 -26.795 10.498 1.00 98.62 619 ASN A C 1
ATOM 4875 O O . ASN A 1 619 ? -17.037 -25.709 10.098 1.00 98.62 619 ASN A O 1
ATOM 4879 N N . ASN A 1 620 ? -18.174 -26.940 11.595 1.00 98.44 620 ASN A N 1
ATOM 4880 C CA . ASN A 1 620 ? -18.580 -25.835 12.467 1.00 98.44 620 ASN A CA 1
ATOM 4881 C C . ASN A 1 620 ? -17.736 -25.719 13.750 1.00 98.44 620 ASN A C 1
ATOM 4883 O O . ASN A 1 620 ? -17.939 -24.796 14.525 1.00 98.44 620 ASN A O 1
ATOM 4887 N N . THR A 1 621 ? -16.751 -26.599 13.969 1.00 98.38 621 THR A N 1
ATOM 4888 C CA . THR A 1 621 ? -15.819 -26.501 15.109 1.00 98.38 621 THR A CA 1
ATOM 4889 C C . THR A 1 621 ? -14.721 -25.468 14.849 1.00 98.38 621 THR A C 1
ATOM 4891 O O . THR A 1 621 ? -14.520 -24.547 15.633 1.00 98.38 621 THR A O 1
ATOM 4894 N N . ALA A 1 622 ? -14.001 -25.603 13.733 1.00 97.94 622 ALA A N 1
ATOM 4895 C CA . ALA A 1 622 ? -12.952 -24.678 13.303 1.00 97.94 622 ALA A CA 1
ATOM 4896 C C . ALA A 1 622 ? -13.510 -23.439 12.580 1.00 97.94 622 ALA A C 1
ATOM 4898 O O . ALA A 1 622 ? -12.806 -22.435 12.467 1.00 97.94 622 ALA A O 1
ATOM 4899 N N . TYR A 1 623 ? -14.764 -23.502 12.119 1.00 98.62 623 TYR A N 1
ATOM 4900 C CA . TYR A 1 623 ? -15.515 -22.367 11.579 1.00 98.62 623 TYR A CA 1
ATOM 4901 C C . TYR A 1 623 ? -16.827 -22.185 12.360 1.00 98.62 623 TYR A C 1
ATOM 4903 O O . TYR A 1 623 ? -17.884 -22.563 11.859 1.00 98.62 623 TYR A O 1
ATOM 4911 N N . PRO A 1 624 ? -16.774 -21.618 13.581 1.00 98.62 624 PRO A N 1
ATOM 4912 C CA . PRO A 1 624 ? -17.949 -21.443 14.435 1.00 98.62 624 PRO A CA 1
ATOM 4913 C C . PRO A 1 624 ? -19.089 -20.699 13.731 1.00 98.62 624 PRO A C 1
ATOM 4915 O O . PRO A 1 624 ? -18.889 -19.607 13.181 1.00 98.62 624 PRO A O 1
ATOM 4918 N N . SER A 1 625 ? -20.292 -21.273 13.753 1.00 98.56 625 SER A N 1
ATOM 4919 C CA . SER A 1 625 ? -21.468 -20.721 13.067 1.00 98.56 625 SER A CA 1
ATOM 4920 C C . SER A 1 625 ? -21.869 -19.340 13.603 1.00 98.56 625 SER A C 1
ATOM 4922 O O . SER A 1 625 ? -22.474 -18.545 12.881 1.00 98.56 625 SER A O 1
ATOM 4924 N N . GLU A 1 626 ? -21.468 -18.997 14.828 1.00 98.25 626 GLU A N 1
ATOM 4925 C CA . GLU A 1 626 ? -21.606 -17.668 15.432 1.00 98.25 626 GLU A CA 1
ATOM 4926 C C . GLU A 1 626 ? -20.895 -16.581 14.607 1.00 98.25 626 GLU A C 1
ATOM 4928 O O . GLU A 1 626 ? -21.380 -15.451 14.512 1.00 98.25 626 GLU A O 1
ATOM 4933 N N . PHE A 1 627 ? -19.777 -16.920 13.955 1.00 98.44 627 PHE A N 1
ATOM 4934 C CA . PHE A 1 627 ? -18.985 -15.979 13.158 1.00 98.44 627 PHE A CA 1
ATOM 4935 C C . PHE A 1 627 ? -19.209 -16.132 11.655 1.00 98.44 627 PHE A C 1
ATOM 4937 O O . PHE A 1 627 ? -19.280 -15.126 10.948 1.00 98.44 627 PHE A O 1
ATOM 4944 N N . TYR A 1 628 ? -19.325 -17.369 11.167 1.00 98.44 628 TYR A N 1
ATOM 4945 C CA . TYR A 1 628 ? -19.390 -17.683 9.732 1.00 98.44 628 TYR A CA 1
ATOM 4946 C C . TYR A 1 628 ? -20.816 -17.902 9.209 1.00 98.44 628 TYR A C 1
ATOM 4948 O O . TYR A 1 628 ? -21.023 -17.962 7.997 1.00 98.44 628 TYR A O 1
ATOM 4956 N N . GLY A 1 629 ? -21.804 -17.951 10.104 1.00 98.19 629 GLY A N 1
ATOM 4957 C CA . GLY A 1 629 ? -23.179 -18.315 9.785 1.00 98.19 629 GLY A CA 1
ATOM 4958 C C . GLY A 1 629 ? -23.368 -19.834 9.746 1.00 98.19 629 GLY A C 1
ATOM 4959 O O . GLY A 1 629 ? -22.391 -20.583 9.694 1.00 98.19 629 GLY A O 1
ATOM 4960 N N . PRO A 1 630 ? -24.624 -20.313 9.780 1.00 98.31 630 PRO A N 1
ATOM 4961 C CA . PRO A 1 630 ? -24.896 -21.740 9.783 1.00 98.31 630 PRO A CA 1
ATOM 4962 C C . PRO A 1 630 ? -24.464 -22.382 8.466 1.00 98.31 630 PRO A C 1
ATOM 4964 O O . PRO A 1 630 ? -24.685 -21.832 7.380 1.00 98.31 630 PRO A O 1
ATOM 4967 N N . THR A 1 631 ? -23.925 -23.595 8.551 1.00 98.25 631 THR A N 1
ATOM 4968 C CA . THR A 1 631 ? -23.639 -24.396 7.353 1.00 98.25 631 THR A CA 1
ATOM 4969 C C . THR A 1 631 ? -24.930 -24.715 6.583 1.00 98.25 631 THR A C 1
ATOM 4971 O O . THR A 1 631 ? -26.045 -24.632 7.108 1.00 98.25 631 THR A O 1
ATOM 4974 N N . GLY A 1 632 ? -24.806 -25.144 5.322 1.00 95.88 632 GLY A N 1
ATOM 4975 C CA . GLY A 1 632 ? -25.962 -25.603 4.538 1.00 95.88 632 GLY A CA 1
ATOM 4976 C C . GLY A 1 632 ? -26.776 -26.712 5.239 1.00 95.88 632 GLY A C 1
ATOM 4977 O O . GLY A 1 632 ? -27.996 -26.567 5.376 1.00 95.88 632 GLY A O 1
ATOM 4978 N N . PRO A 1 633 ? -26.131 -27.800 5.713 1.00 98.06 633 PRO A N 1
ATOM 4979 C CA . PRO A 1 633 ? -26.784 -28.830 6.524 1.00 98.06 633 PRO A CA 1
ATOM 4980 C C . PRO A 1 633 ? -27.433 -28.282 7.804 1.00 98.06 633 PRO A C 1
ATOM 4982 O O . PRO A 1 633 ? -28.563 -28.651 8.126 1.00 98.06 633 PRO A O 1
ATOM 4985 N N . GLU A 1 634 ? -26.756 -27.370 8.502 1.00 98.38 634 GLU A N 1
ATOM 4986 C CA . GLU A 1 634 ? -27.235 -26.762 9.747 1.00 98.38 634 GLU A CA 1
ATOM 4987 C C . GLU A 1 634 ? -28.507 -25.943 9.559 1.00 98.38 634 GLU A C 1
ATOM 4989 O O . GLU A 1 634 ? -29.503 -26.185 10.243 1.00 98.38 634 GLU A O 1
ATOM 4994 N N . ALA A 1 635 ? -28.533 -25.053 8.568 1.00 98.06 635 ALA A N 1
ATOM 4995 C CA . ALA A 1 635 ? -29.713 -24.253 8.256 1.00 98.06 635 ALA A CA 1
ATOM 4996 C C . ALA A 1 635 ? -30.924 -25.129 7.878 1.00 98.06 635 ALA A C 1
ATOM 4998 O O . ALA A 1 635 ? -32.059 -24.840 8.273 1.00 98.06 635 ALA A O 1
ATOM 4999 N N . SER A 1 636 ? -30.697 -26.228 7.147 1.00 98.12 636 SER A N 1
ATOM 5000 C CA . SER A 1 636 ? -31.762 -27.158 6.754 1.00 98.12 636 SER A CA 1
ATOM 5001 C C . SER A 1 636 ? -32.371 -27.887 7.959 1.00 98.12 636 SER A C 1
ATOM 5003 O O . SER A 1 636 ? -33.598 -27.975 8.076 1.00 98.12 636 SER A O 1
ATOM 5005 N N . GLN A 1 637 ? -31.536 -28.342 8.893 1.00 98.06 637 GLN A N 1
ATOM 5006 C CA . GLN A 1 637 ? -31.993 -28.994 10.122 1.00 98.06 637 GLN A CA 1
ATOM 5007 C C . GLN A 1 637 ? -32.663 -27.996 11.080 1.00 98.06 637 GLN A C 1
ATOM 5009 O O . GLN A 1 637 ? -33.713 -28.304 11.650 1.00 98.06 637 GLN A O 1
ATOM 5014 N N . ALA A 1 638 ? -32.138 -26.771 11.193 1.00 97.88 638 ALA A N 1
ATOM 5015 C CA . ALA A 1 638 ? -32.729 -25.698 11.994 1.00 97.88 638 ALA A CA 1
ATOM 5016 C C . ALA A 1 638 ? -34.148 -25.333 11.522 1.00 97.88 638 ALA A C 1
ATOM 5018 O O . ALA A 1 638 ? -35.049 -25.104 12.340 1.00 97.88 638 ALA A O 1
ATOM 5019 N N . GLN A 1 639 ? -34.392 -25.349 10.207 1.00 97.94 639 GLN A N 1
ATOM 5020 C CA . GLN A 1 639 ? -35.733 -25.180 9.649 1.00 97.94 639 GLN A CA 1
ATOM 5021 C C . GLN A 1 639 ? -36.674 -26.287 10.144 1.00 97.94 639 GLN A C 1
ATOM 5023 O O . GLN A 1 639 ? -37.734 -25.990 10.699 1.00 97.94 639 GLN A O 1
ATOM 5028 N N . ALA A 1 640 ? -36.294 -27.558 9.980 1.00 97.62 640 ALA A N 1
ATOM 5029 C CA . ALA A 1 640 ? -37.121 -28.690 10.398 1.00 97.62 640 ALA A CA 1
ATOM 5030 C C . ALA A 1 640 ? -37.431 -28.656 11.903 1.00 97.62 640 ALA A C 1
ATOM 5032 O O . ALA A 1 640 ? -38.587 -28.831 12.301 1.00 97.62 640 ALA A O 1
ATOM 5033 N N . PHE A 1 641 ? -36.430 -28.340 12.728 1.00 98.12 641 PHE A N 1
ATOM 5034 C CA . PHE A 1 641 ? -36.592 -28.167 14.168 1.00 98.12 641 PHE A CA 1
ATOM 5035 C C . PHE A 1 641 ? -37.586 -27.050 14.513 1.00 98.12 641 PHE A C 1
ATOM 5037 O O . PHE A 1 641 ? -38.500 -27.262 15.312 1.00 98.12 641 PHE A O 1
ATOM 5044 N N . THR A 1 642 ? -37.480 -25.890 13.861 1.00 97.88 642 THR A N 1
ATOM 5045 C CA . THR A 1 642 ? -38.372 -24.741 14.092 1.00 97.88 642 THR A CA 1
ATOM 5046 C C . THR A 1 642 ? -39.839 -25.108 13.863 1.00 97.88 642 THR A C 1
ATOM 5048 O O . THR A 1 642 ? -40.704 -24.817 14.696 1.00 97.88 642 THR A O 1
ATOM 5051 N N . PHE A 1 643 ? -40.139 -25.786 12.751 1.00 96.81 643 PHE A N 1
ATOM 5052 C CA . PHE A 1 643 ? -41.501 -26.220 12.437 1.00 96.81 643 PHE A CA 1
ATOM 5053 C C . PHE A 1 643 ? -41.993 -27.330 13.370 1.00 96.81 643 PHE A C 1
ATOM 5055 O O . PHE A 1 643 ? -43.157 -27.297 13.772 1.00 96.81 643 PHE A O 1
ATOM 5062 N N . LEU A 1 644 ? -41.124 -28.271 13.752 1.00 97.81 644 LEU A N 1
ATOM 5063 C CA . LEU A 1 644 ? -41.449 -29.307 14.733 1.00 97.81 644 LEU A CA 1
ATOM 5064 C C . LEU A 1 644 ? -41.863 -28.677 16.068 1.00 97.81 644 LEU A C 1
ATOM 5066 O O . LEU A 1 644 ? -42.951 -28.971 16.562 1.00 97.81 644 LEU A O 1
ATOM 5070 N N . VAL A 1 645 ? -41.046 -27.777 16.624 1.00 97.81 645 VAL A N 1
ATOM 5071 C CA . VAL A 1 645 ? -41.320 -27.109 17.909 1.00 97.81 645 VAL A CA 1
ATOM 5072 C C . VAL A 1 645 ? -42.604 -26.289 17.838 1.00 97.81 645 VAL A C 1
ATOM 5074 O O . VAL A 1 645 ? -43.437 -26.360 18.744 1.00 97.81 645 VAL A O 1
ATOM 5077 N N . ARG A 1 646 ? -42.794 -25.518 16.762 1.00 97.81 646 ARG A N 1
ATOM 5078 C CA . ARG A 1 646 ? -44.006 -24.717 16.564 1.00 97.81 646 ARG A CA 1
ATOM 5079 C C . ARG A 1 646 ? -45.252 -25.597 16.540 1.00 97.81 646 ARG A C 1
ATOM 5081 O O . ARG A 1 646 ? -46.203 -25.320 17.264 1.00 97.81 646 ARG A O 1
ATOM 5088 N N . ASP A 1 647 ? -45.253 -26.651 15.733 1.00 96.94 647 ASP A N 1
ATOM 5089 C CA . ASP A 1 647 ? -46.434 -27.496 15.554 1.00 96.94 647 ASP A CA 1
ATOM 5090 C C . ASP A 1 647 ? -46.712 -28.346 16.800 1.00 96.94 647 ASP A C 1
ATOM 5092 O O . ASP A 1 647 ? -47.871 -28.552 17.159 1.00 96.94 647 ASP A O 1
ATOM 5096 N N . GLN A 1 648 ? -45.671 -28.754 17.528 1.00 97.00 648 GLN A N 1
ATOM 5097 C CA . GLN A 1 648 ? -45.815 -29.382 18.839 1.00 97.00 648 GLN A CA 1
ATOM 5098 C C . GLN A 1 648 ? -46.465 -28.431 19.853 1.00 97.00 648 GLN A C 1
ATOM 5100 O O . GLN A 1 648 ? -47.376 -28.838 20.572 1.00 97.00 648 GLN A O 1
ATOM 5105 N N . ARG A 1 649 ? -46.062 -27.151 19.887 1.00 96.38 649 ARG A N 1
ATOM 5106 C CA . ARG A 1 649 ? -46.705 -26.121 20.728 1.00 96.38 649 ARG A CA 1
ATOM 5107 C C . ARG A 1 649 ? -48.161 -25.862 20.335 1.00 96.38 649 ARG A C 1
ATOM 5109 O O . ARG A 1 649 ? -48.955 -25.489 21.191 1.00 96.38 649 ARG A O 1
ATOM 5116 N N . LEU A 1 650 ? -48.516 -26.091 19.072 1.00 96.75 650 LEU A N 1
ATOM 5117 C CA . LEU A 1 650 ? -49.898 -26.051 18.581 1.00 96.75 650 LEU A CA 1
ATOM 5118 C C . LEU A 1 650 ? -50.683 -27.349 18.864 1.00 96.75 650 LEU A C 1
ATOM 5120 O O . LEU A 1 650 ? -51.850 -27.444 18.491 1.00 96.75 650 LEU A O 1
ATOM 5124 N N . GLY A 1 651 ? -50.074 -28.336 19.529 1.00 95.62 651 GLY A N 1
ATOM 5125 C CA . GLY A 1 651 ? -50.727 -29.574 19.958 1.00 95.62 651 GLY A CA 1
ATOM 5126 C C . GLY A 1 651 ? -50.605 -30.749 18.984 1.00 95.62 651 GLY A C 1
ATOM 5127 O O . GLY A 1 651 ? -51.282 -31.760 19.170 1.00 95.62 651 GLY A O 1
ATOM 5128 N N . ALA A 1 652 ? -49.765 -30.663 17.948 1.00 95.69 652 ALA A N 1
ATOM 5129 C CA . ALA A 1 652 ? -49.521 -31.793 17.057 1.00 95.69 652 ALA A CA 1
ATOM 5130 C C . ALA A 1 652 ? -48.641 -32.863 17.732 1.00 95.69 652 ALA A C 1
ATOM 5132 O O . ALA A 1 652 ? -47.555 -32.574 18.238 1.00 95.69 652 ALA A O 1
ATOM 5133 N N . ASN A 1 653 ? -49.058 -34.131 17.664 1.00 95.56 653 ASN A N 1
ATOM 5134 C CA . ASN A 1 653 ? -48.232 -35.265 18.091 1.00 95.56 653 ASN A CA 1
ATOM 5135 C C . ASN A 1 653 ? -47.174 -35.595 17.029 1.00 95.56 653 ASN A C 1
ATOM 5137 O O . ASN A 1 653 ? -47.367 -36.476 16.184 1.00 95.56 653 ASN A O 1
ATOM 5141 N N . VAL A 1 654 ? -46.042 -34.891 17.087 1.00 94.75 654 VAL A N 1
ATOM 5142 C CA . VAL A 1 654 ? -44.966 -34.931 16.078 1.00 94.75 654 VAL A CA 1
ATOM 5143 C C . VAL A 1 654 ? -44.393 -36.330 15.815 1.00 94.75 654 VAL A C 1
ATOM 5145 O O . VAL A 1 654 ? -44.016 -36.617 14.684 1.00 94.75 654 VAL A O 1
ATOM 5148 N N . GLY A 1 655 ? -44.402 -37.229 16.808 1.00 93.44 655 GLY A N 1
ATOM 5149 C CA . GLY A 1 655 ? -43.925 -38.614 16.661 1.00 93.44 655 GLY A CA 1
ATOM 5150 C C . GLY A 1 655 ? -44.876 -39.557 15.909 1.00 93.44 655 GLY A C 1
ATOM 5151 O O . GLY A 1 655 ? -44.462 -40.631 15.490 1.00 93.44 655 GLY A O 1
ATOM 5152 N N . SER A 1 656 ? -46.138 -39.161 15.724 1.00 94.69 656 SER A N 1
ATOM 5153 C CA . SER A 1 656 ? -47.164 -39.946 15.009 1.00 94.69 656 SER A CA 1
ATOM 5154 C C . SER A 1 656 ? -47.724 -39.235 13.774 1.00 94.69 656 SER A C 1
ATOM 5156 O O . SER A 1 656 ? -48.561 -39.786 13.064 1.00 94.69 656 SER A O 1
ATOM 5158 N N . ALA A 1 657 ? -47.288 -38.001 13.514 1.00 95.19 657 ALA A N 1
ATOM 5159 C CA . ALA A 1 657 ? -47.775 -37.208 12.397 1.00 95.19 657 ALA A CA 1
ATOM 5160 C C . ALA A 1 657 ? -47.200 -37.732 11.073 1.00 95.19 657 ALA A C 1
ATOM 5162 O O . ALA A 1 657 ? -46.026 -37.520 10.760 1.00 95.19 657 ALA A O 1
ATOM 5163 N N . GLN A 1 658 ? -48.038 -38.406 10.287 1.00 95.81 658 GLN A N 1
ATOM 5164 C CA . GLN A 1 658 ? -47.672 -38.935 8.976 1.00 95.81 658 GLN A CA 1
ATOM 5165 C C . GLN A 1 658 ? -47.706 -37.834 7.905 1.00 95.81 658 GLN A C 1
ATOM 5167 O O . GLN A 1 658 ? -48.641 -37.034 7.837 1.00 95.81 658 GLN A O 1
ATOM 5172 N N . GLY A 1 659 ? -46.664 -37.772 7.079 1.00 95.12 659 GLY A N 1
ATOM 5173 C CA . GLY A 1 659 ? -46.572 -36.885 5.925 1.00 95.12 659 GLY A CA 1
ATOM 5174 C C . GLY A 1 659 ? -47.226 -37.479 4.667 1.00 95.12 659 GLY A C 1
ATOM 5175 O O . GLY A 1 659 ? -47.583 -38.658 4.646 1.00 95.12 659 GLY A O 1
ATOM 5176 N N . PRO A 1 660 ? -47.346 -36.696 3.579 1.00 94.38 660 PRO A N 1
ATOM 5177 C CA . PRO A 1 660 ? -48.039 -37.124 2.357 1.00 94.38 660 PRO A CA 1
ATOM 5178 C C . PRO A 1 660 ? -47.425 -38.343 1.654 1.00 94.38 660 PRO A C 1
ATOM 5180 O O . PRO A 1 660 ? -48.120 -39.059 0.943 1.00 94.38 660 PRO A O 1
ATOM 5183 N N . THR A 1 661 ? -46.127 -38.586 1.842 1.00 94.75 661 THR A N 1
ATOM 5184 C CA . THR A 1 661 ? -45.397 -39.706 1.225 1.00 94.75 661 THR A CA 1
ATOM 5185 C C . THR A 1 661 ? -45.526 -41.016 2.007 1.00 94.75 661 THR A C 1
ATOM 5187 O O . THR A 1 661 ? -44.959 -42.028 1.608 1.00 94.75 661 THR A O 1
ATOM 5190 N N . GLY A 1 662 ? -46.230 -41.005 3.142 1.00 93.06 662 GLY A N 1
ATOM 5191 C CA . GLY A 1 662 ? -46.345 -42.139 4.055 1.00 93.06 662 GLY A CA 1
ATOM 5192 C C . GLY A 1 662 ? -45.242 -42.215 5.118 1.00 93.06 662 GLY A C 1
ATOM 5193 O O . GLY A 1 662 ? -45.424 -42.926 6.105 1.00 93.06 662 GLY A O 1
ATOM 5194 N N . LEU A 1 663 ? -44.149 -41.456 4.967 1.00 95.75 663 LEU A N 1
ATOM 5195 C CA . LEU A 1 663 ? -43.115 -41.273 5.995 1.00 95.75 663 LEU A CA 1
ATOM 5196 C C . LEU A 1 663 ? -43.581 -40.297 7.087 1.00 95.75 663 LEU A C 1
ATOM 5198 O O . LEU A 1 663 ? -44.535 -39.544 6.894 1.00 95.75 663 LEU A O 1
ATOM 5202 N N . GLY A 1 664 ? -42.906 -40.285 8.239 1.00 95.38 664 GLY A N 1
ATOM 5203 C CA . GLY A 1 664 ? -43.185 -39.306 9.289 1.00 95.38 664 GLY A CA 1
ATOM 5204 C C . GLY A 1 664 ? -42.882 -37.880 8.819 1.00 95.38 664 GLY A C 1
ATOM 5205 O O . GLY A 1 664 ? -41.862 -37.621 8.183 1.00 95.38 664 GLY A O 1
ATOM 5206 N N . LYS A 1 665 ? -43.796 -36.947 9.106 1.00 94.38 665 LYS A N 1
ATOM 5207 C CA . LYS A 1 665 ? -43.710 -35.554 8.647 1.00 94.38 665 LYS A CA 1
ATOM 5208 C C . LYS A 1 665 ? -42.555 -34.798 9.306 1.00 94.38 665 LYS A C 1
ATOM 5210 O O . LYS A 1 665 ? -41.898 -34.010 8.638 1.00 94.38 665 LYS A O 1
ATOM 5215 N N . TYR A 1 666 ? -42.340 -35.036 10.601 1.00 96.56 666 TYR A N 1
ATOM 5216 C CA . TYR A 1 666 ? -41.326 -34.341 11.404 1.00 96.56 666 TYR A CA 1
ATOM 5217 C C . TYR A 1 666 ? -40.158 -35.245 11.788 1.00 96.56 666 TYR A C 1
ATOM 5219 O O . TYR A 1 666 ? -39.024 -34.784 11.788 1.00 96.56 666 TYR A O 1
ATOM 5227 N N . LEU A 1 667 ? -40.428 -36.517 12.101 1.00 97.75 667 LEU A N 1
ATOM 5228 C CA . LEU A 1 667 ? -39.428 -37.493 12.533 1.00 97.75 667 LEU A CA 1
ATOM 5229 C C . LEU A 1 667 ? -39.536 -38.769 11.697 1.00 97.75 667 LEU A C 1
ATOM 5231 O O . LEU A 1 667 ? -40.638 -39.249 11.430 1.00 97.75 667 LEU A O 1
ATOM 5235 N N . MET A 1 668 ? -38.398 -39.336 11.315 1.00 97.44 668 MET A N 1
ATOM 5236 C CA . MET A 1 668 ? -38.292 -40.617 10.611 1.00 97.44 668 MET A CA 1
ATOM 5237 C C . MET A 1 668 ? -37.033 -41.374 11.055 1.00 97.44 668 MET A C 1
ATOM 5239 O O . MET A 1 668 ? -36.355 -40.946 11.988 1.00 97.44 668 MET A O 1
ATOM 5243 N N . ARG A 1 669 ? -36.742 -42.523 10.433 1.00 97.62 669 ARG A N 1
ATOM 5244 C CA . ARG A 1 669 ? -35.510 -43.278 10.696 1.00 97.62 669 ARG A CA 1
ATOM 5245 C C . ARG A 1 669 ? -34.472 -43.053 9.603 1.00 97.62 669 ARG A C 1
ATOM 5247 O O . ARG A 1 669 ? -34.837 -42.991 8.428 1.00 97.62 669 ARG A O 1
ATOM 5254 N N . SER A 1 670 ? -33.205 -42.968 9.998 1.00 96.88 670 SER A N 1
ATOM 5255 C CA . SER A 1 670 ? -32.058 -43.091 9.095 1.00 96.88 670 SER A CA 1
ATOM 5256 C C . SER A 1 670 ? -32.010 -44.505 8.476 1.00 96.88 670 SER A C 1
ATOM 5258 O O . SER A 1 670 ? -32.714 -45.413 8.941 1.00 96.88 670 SER A O 1
ATOM 5260 N N . PRO A 1 671 ? -31.145 -44.746 7.473 1.00 97.00 671 PRO A N 1
ATOM 5261 C CA . PRO A 1 671 ? -30.897 -46.093 6.953 1.00 97.00 671 PRO A CA 1
ATOM 5262 C C . PRO A 1 671 ? -30.403 -47.106 8.003 1.00 97.00 671 PRO A C 1
ATOM 5264 O O . PRO A 1 671 ? -30.590 -48.307 7.817 1.00 97.00 671 PRO A O 1
ATOM 5267 N N . THR A 1 672 ? -29.798 -46.641 9.098 1.00 95.62 672 THR A N 1
ATOM 5268 C CA . THR A 1 672 ? -29.249 -47.460 10.196 1.00 95.62 672 THR A CA 1
ATOM 5269 C C . THR A 1 672 ? -30.137 -47.499 11.443 1.00 95.62 672 THR A C 1
ATOM 5271 O O . THR A 1 672 ? -29.897 -48.295 12.348 1.00 95.62 672 THR A O 1
ATOM 5274 N N . GLY A 1 673 ? -31.241 -46.748 11.453 1.00 95.44 673 GLY A N 1
ATOM 5275 C CA . GLY A 1 673 ? -32.310 -46.862 12.443 1.00 95.44 673 GLY A CA 1
ATOM 5276 C C . GLY A 1 673 ? -32.364 -45.751 13.491 1.00 95.44 673 GLY A C 1
ATOM 5277 O O . GLY A 1 673 ? -33.311 -45.745 14.284 1.00 95.44 673 GLY A O 1
ATOM 5278 N N . GLU A 1 674 ? -31.433 -44.800 13.490 1.00 97.69 674 GLU A N 1
ATOM 5279 C CA . GLU A 1 674 ? -31.463 -43.599 14.331 1.00 97.69 674 GLU A CA 1
ATOM 5280 C C . GLU A 1 674 ? -32.691 -42.734 14.022 1.00 97.69 674 GLU A C 1
ATOM 5282 O O . GLU A 1 674 ? -33.201 -42.724 12.901 1.00 97.69 674 GLU A O 1
ATOM 5287 N N . VAL A 1 675 ? -33.183 -42.000 15.022 1.00 97.62 675 VAL A N 1
ATOM 5288 C CA . VAL A 1 675 ? -34.275 -41.035 14.833 1.00 97.62 675 VAL A CA 1
ATOM 5289 C C . VAL A 1 675 ? -33.702 -39.746 14.258 1.00 97.62 675 VAL A C 1
ATOM 5291 O O . VAL A 1 675 ? -32.800 -39.159 14.846 1.00 97.62 675 VAL A O 1
ATOM 5294 N N . ILE A 1 676 ? -34.249 -39.303 13.130 1.00 98.19 676 ILE A N 1
ATOM 5295 C CA . ILE A 1 676 ? -33.792 -38.125 12.384 1.00 98.19 676 ILE A CA 1
ATOM 5296 C C . ILE A 1 676 ? -34.983 -37.243 11.997 1.00 98.19 676 ILE A C 1
ATOM 5298 O O . ILE A 1 676 ? -36.136 -37.683 12.057 1.00 98.19 676 ILE A O 1
ATOM 5302 N N . PHE A 1 677 ? -34.721 -36.014 11.553 1.00 98.31 677 PHE A N 1
ATOM 5303 C CA . PHE A 1 677 ? -35.764 -35.156 10.988 1.00 98.31 677 PHE A CA 1
ATOM 5304 C C . PHE A 1 677 ? -36.292 -35.688 9.645 1.00 98.31 677 PHE A C 1
ATOM 5306 O O . PHE A 1 677 ? -35.559 -36.267 8.843 1.00 98.31 677 PHE A O 1
ATOM 5313 N N . GLY A 1 678 ? -37.592 -35.494 9.415 1.00 93.88 678 GLY A N 1
ATOM 5314 C CA . GLY A 1 678 ? -38.287 -35.844 8.175 1.00 93.88 678 GLY A CA 1
ATOM 5315 C C . GLY A 1 678 ? -38.159 -34.785 7.074 1.00 93.88 678 GLY A C 1
ATOM 5316 O O . GLY A 1 678 ? -37.690 -33.674 7.300 1.00 93.88 678 GLY A O 1
ATOM 5317 N N . GLY A 1 679 ? -38.621 -35.115 5.866 1.00 96.25 679 GLY A N 1
ATOM 5318 C CA . GLY A 1 679 ? -38.534 -34.226 4.698 1.00 96.25 679 GLY A CA 1
ATOM 5319 C C . GLY A 1 679 ? -37.172 -34.280 3.999 1.00 96.25 679 GLY A C 1
ATOM 5320 O O . GLY A 1 679 ? -36.407 -35.223 4.183 1.00 96.25 679 GLY A O 1
ATOM 5321 N N . GLU A 1 680 ? -36.856 -33.284 3.165 1.00 97.19 680 GLU A N 1
ATOM 5322 C CA . GLU A 1 680 ? -35.616 -33.300 2.366 1.00 97.19 680 GLU A CA 1
ATOM 5323 C C . GLU A 1 680 ? -34.329 -33.275 3.201 1.00 97.19 680 GLU A C 1
ATOM 5325 O O . GLU A 1 680 ? -33.289 -33.741 2.724 1.00 97.19 680 GLU A O 1
ATOM 5330 N N . THR A 1 681 ? -34.411 -32.777 4.439 1.00 97.44 681 THR A N 1
ATOM 5331 C CA . THR A 1 681 ? -33.287 -32.710 5.382 1.00 97.44 681 THR A CA 1
ATOM 5332 C C . THR A 1 681 ? -32.848 -34.086 5.898 1.00 97.44 681 THR A C 1
ATOM 5334 O O . THR A 1 681 ? -31.815 -34.199 6.550 1.00 97.44 681 THR A O 1
ATOM 5337 N N . MET A 1 682 ? -33.546 -35.173 5.532 1.00 95.62 682 MET A N 1
ATOM 5338 C CA . MET A 1 682 ? -33.088 -36.542 5.812 1.00 95.62 682 MET A CA 1
ATOM 5339 C C . MET A 1 682 ? -31.662 -36.815 5.295 1.00 95.62 682 MET A C 1
ATOM 5341 O O . MET A 1 682 ? -30.966 -37.670 5.832 1.00 95.62 682 MET A O 1
ATOM 5345 N N . ARG A 1 683 ? -31.208 -36.073 4.270 1.00 95.88 683 ARG A N 1
ATOM 5346 C CA . ARG A 1 683 ? -29.843 -36.155 3.719 1.00 95.88 683 ARG A CA 1
ATOM 5347 C C . ARG A 1 683 ? -28.768 -35.500 4.601 1.00 95.88 683 ARG A C 1
ATOM 5349 O O . ARG A 1 683 ? -27.591 -35.714 4.354 1.00 95.88 683 ARG A O 1
ATOM 5356 N N . PHE A 1 684 ? -29.167 -34.698 5.587 1.00 97.69 684 PHE A N 1
ATOM 5357 C CA . PHE A 1 684 ? -28.294 -33.930 6.484 1.00 97.69 684 PHE A CA 1
ATOM 5358 C C . PHE A 1 684 ? -28.348 -34.443 7.928 1.00 97.69 684 PHE A C 1
ATOM 5360 O O . PHE A 1 684 ? -28.072 -33.713 8.878 1.00 97.69 684 PHE A O 1
ATOM 5367 N N . TRP A 1 685 ? -28.715 -35.712 8.105 1.00 96.81 685 TRP A N 1
ATOM 5368 C CA . TRP A 1 685 ? -28.822 -36.339 9.420 1.00 96.81 685 TRP A CA 1
ATOM 5369 C C . TRP A 1 685 ? -27.477 -36.525 10.141 1.00 96.81 685 TRP A C 1
ATOM 5371 O O . TRP A 1 685 ? -27.479 -36.711 11.353 1.00 96.81 685 TRP A O 1
ATOM 5381 N N . ASP A 1 686 ? -26.359 -36.411 9.419 1.00 96.44 686 ASP A N 1
ATOM 5382 C CA . ASP A 1 686 ? -25.001 -36.456 9.978 1.00 96.44 686 ASP A CA 1
ATOM 5383 C C . ASP A 1 686 ? -24.589 -35.149 10.685 1.00 96.44 686 ASP A C 1
ATOM 5385 O O . ASP A 1 686 ? -23.541 -35.105 11.329 1.00 96.44 686 ASP A O 1
ATOM 5389 N N . LEU A 1 687 ? -25.378 -34.071 10.554 1.00 97.25 687 LEU A N 1
ATOM 5390 C CA . LEU A 1 687 ? -25.096 -32.796 11.216 1.00 97.25 687 LEU A CA 1
ATOM 5391 C C . LEU A 1 687 ? -24.990 -32.982 12.734 1.00 97.25 687 LEU A C 1
ATOM 5393 O O . LEU A 1 687 ? -25.874 -33.566 13.364 1.00 97.25 687 LEU A O 1
ATOM 5397 N N . ARG A 1 688 ? -23.979 -32.342 13.324 1.00 96.94 688 ARG A N 1
ATOM 5398 C CA . ARG A 1 688 ? -23.937 -32.036 14.752 1.00 96.94 688 ARG A CA 1
ATOM 5399 C C . ARG A 1 688 ? -23.802 -30.528 14.950 1.00 96.94 688 ARG A C 1
ATOM 5401 O O . ARG A 1 688 ? -22.999 -29.897 14.271 1.00 96.94 688 ARG A O 1
ATOM 5408 N N . ALA A 1 689 ? -24.571 -29.972 15.877 1.00 95.75 689 ALA A N 1
ATOM 5409 C CA . ALA A 1 689 ? -24.467 -28.583 16.323 1.00 95.75 689 ALA A CA 1
ATOM 5410 C C . ALA A 1 689 ? -24.753 -28.515 17.842 1.00 95.75 689 ALA A C 1
ATOM 5412 O O . ALA A 1 689 ? -25.463 -29.408 18.329 1.00 95.75 689 ALA A O 1
ATOM 5413 N N . PRO A 1 690 ? -24.173 -27.542 18.571 1.00 93.44 690 PRO A N 1
ATOM 5414 C CA . PRO A 1 690 ? -24.333 -27.392 20.021 1.00 93.44 690 PRO A CA 1
ATOM 5415 C C . PRO A 1 690 ? -25.738 -26.961 20.475 1.00 93.44 690 PRO A C 1
ATOM 5417 O O . PRO A 1 690 ? -26.520 -26.424 19.653 1.00 93.44 690 PRO A O 1
#

Radius of gyration: 35.52 Å; chains: 1; bounding box: 91×112×73 Å

Secondary structure (DSSP, 8-state):
---PPP--------HHHHHHHHHT---SS--HHHHHHHHHHHHHHHHHHHHHHHH--BHHHHSB--SGGGT--TTT-EEPPPPGGGTT----TTSTTTTT-HHHHHHTTHHHHHHHHHHHHHHHHHHHHHHHHHHHTT---HHHHHHHHHHHHHHIIIIIHHHHSSSGGGSPPEEHHHHHHHHHHHHHHH-GGG-HHHHHHHHHHHHHHHHHHHHHHHHHTTB---SS-SSGGGG--TT-SS-SB-HHHHHHHHHHHHS-----HHHHHHHHHHHHHHHHHHHHHHHHHHHTT------HHHHHHHHH-TT---HHHHHHHHHHHHHHHHHHHH-GGG-----GGGS--SS-SHHHHS--GGGGGGGGTT-HHHHHHHHHHHHHHHHHHHHHHHHHHHHH--TTS-GGGTT-SHHHHHHHTTSSB-GGG-B--SHHHHHHHHHHHHHHHHHHHHHHIIIIIS-S--TTT-TTT---TT-HHHHHHHHHHHHHHHHHHHHHHHHHHHTSS-EEETTSTTS-EEE---S----HHHHHHHHHS-SSTTT-GGGG---HHHHHHHHHHHHHHHHHHHHHHHH----HHHHHHS--SHHHHHHHHHHHHHHHHHHHHHHHHH-SSSS-HHHH---HHHHHHHHHHHHHHHHHHTT--TTT-B-TTSSBSSEEE-TTS-EEE-SGGGGGTT----

Sequence (690 aa):
MTIAFGRFIKEENDLFDSMDDWLRRDRFVFVGWSGLLLFPCAYFALGGWFTGTTFVTSWYTHGLASSYLEGCNFLTAAVSTPANSLAHSLLLLWGPEAQGDFTRWCQLGGLWTFVALHGAFGLIGFMLRQFELARSVQLRPYNAIAFSAPIAVFVSVFLIYPLGQSGWFFAPSFGVAAIFRFILFFQGFHNWTLNPFHMMGVAGVLGAALLCAIHGATVENTLFEDGDGANTFRAFNPTQAEETYSMVTANRFWSQIFGVAFSNKRWLHFFMLFVPVTGLWMSAIGVVGLALNLRAYDFVSQEIRAAEDPEFETFYTKNILLNEGIRAWMAAQDQPHENLIFPEEVLPRVGRDQETTGFAWWAGNARLINLSGKLLGAHVAHAGLIVFWAGAMNLFEVAHFVPEKPMYEQGLILLPHLATLGWGVGPGGEVIDTFPYFVSGVLHLISSAVLGFGGIYHALLGPETLEESFPFFGYVWKDRNKMTTILGIHLILLGIGAFLLVLKALYFGGVYDTWAPGGGDVRKITNLTLNPSVIFGYLLKSPFGGEGWIVSVDDLEDIIGGHVWLGSICILGGIWHILTKPFAWARRAFVWSGEAYLSYSLGALSVFGFIACCFVWFNNTAYPSEFYGPTGPEASQAQAFTFLVRDQRLGANVGSAQGPTGLGKYLMRSPTGEVIFGGETMRFWDLRAP

Organism: NCBI:txid2320716